Protein 2EIH (pdb70)

Radius of gyration: 29.5 Å; Cα contacts (8 Å, |Δi|>4): 1772; chains: 2; bounding box: 62×70×74 Å

Foldseek 3Di:
DWFFWQADAQALVSTFIDDDDADDEAAQKFKFQWFKFFDDVLLVCVRNCVADHVADPRAAAGQFTWGFTCGHHNHYPPHDGGFTKIFQQKDAPCPDPCNVVLNRVPHPRIDGARRRHHHDLARMDMDGPLGIDGFQPVDDRQFSSQDRQLLQQLCCQQCVVQVQAAPFEEEEEAALAGNRLNNLLVNVVRRYAYEYEHADVVRQVVSVVSPHNHYFYPVDVQRLVVQCVVPVNQAGQEYEEAAPLPCVLSNLSRHGQLHEYEYENNPYDHNPPRDPVSCVVSVYYYHYTYGHRSVVVVVVSVCVSVVSGTFDEQEEEESRVVSVLSVCNVVRPTRGIYMYGDD/DWFWWAQDQQALVRTAIDDDDADDAAAQKFKFQWFKFWDDPLQNCVSNCLAQHPADPRAAATQFTWGFTCDHHPHYPDHDTPFTKIFQQWDAPCPDPCNVVLNRVPHPPTDGARRRHHHDRARMDMGRPLGIDGAFPVDDRQFSRLDRFLLQQLCCQQCVQQVAAAPFEEEEEAQQHQNRLNNLLVNVVRNYAYEYEHQDVVSQVVSVVSPHNHYFYCVPVVRLVVLCVVVVNQAGQEYEAQACPPPVVSNQSRHGQLHEYEYEDDSNPDDDDDDDPSAVVSPYHYHYTYGHRSVVVVVRSVCVSVVSGGADAFEEDASRCVSVQSVCVVVSPTRGIYMHGYD

InterPro domains:
  IPR011032 GroES-like superfamily [SSF50129] (1-171)
  IPR013149 Alcohol dehydrogenase-like, C-terminal [PF00107] (178-305)
  IPR013154 Alcohol dehydrogenase-like, N-terminal [PF08240] (26-137)
  IPR020843 Enoylreductase domain [SM00829] (10-340)
  IPR036291 NAD(P)-binding domain superfamily [SSF51735] (142-314)
  IPR051603 Zinc-Containing ADH Family: Quinone Oxidoreductase/CCCR [PTHR44154] (1-341)

Solvent-accessible surface area: 28306 Å² total; per-residue (Å²): 30,110,0,2,0,0,118,49,87,26,33,40,154,25,14,76,55,16,120,22,120,63,44,129,19,21,94,132,55,0,30,0,83,1,42,0,0,0,2,10,36,23,4,7,87,0,1,110,21,112,20,8,77,199,11,99,72,50,3,0,0,0,0,0,0,0,0,22,5,46,29,44,5,116,46,27,153,69,38,51,91,48,59,59,1,0,0,4,0,1,25,38,48,44,186,32,156,109,16,127,69,33,68,6,16,92,8,99,167,40,64,17,1,5,33,70,83,71,1,0,0,0,52,49,3,16,1,47,44,68,4,12,2,91,13,3,172,86,23,52,39,33,57,0,0,2,0,0,21,13,3,1,11,0,4,17,0,0,13,61,66,0,21,7,115,14,37,16,12,0,0,0,1,10,1,4,16,28,8,0,13,2,0,0,12,0,0,71,26,14,16,3,86,0,0,0,0,0,31,50,119,90,43,14,130,83,0,102,84,24,25,5,50,46,34,8,48,41,106,96,120,57,16,12,133,68,0,66,156,32,6,82,41,91,0,0,33,16,0,1,0,24,34,0,22,89,61,13,100,10,0,2,96,0,0,4,103,45,2,82,0,0,30,21,38,29,92,50,58,141,132,47,129,80,46,144,51,47,9,130,190,34,141,16,42,82,49,58,6,92,6,2,12,35,55,72,0,108,25,0,12,138,5,2,96,101,52,105,0,115,13,19,45,31,64,68,22,64,4,97,24,1,31,76,0,0,102,5,22,52,75,127,144,24,18,12,24,2,0,0,70,25,69,39,105,1,1,2,0,121,48,70,28,20,17,133,18,16,82,68,18,111,31,123,58,42,125,21,18,96,116,60,0,33,0,91,2,70,0,0,0,1,4,77,25,4,9,58,0,2,87,20,68,2,19,88,205,13,92,77,46,2,1,1,1,0,0,0,0,0,21,2,47,28,53,7,90,54,27,147,62,39,48,92,54,58,75,2,0,1,4,0,2,25,32,33,41,152,31,156,102,16,140,63,38,64,8,15,95,8,112,150,37,69,17,1,3,23,63,72,74,1,0,0,1,46,49,4,11,2,45,32,70,3,7,0,87,18,4,187,91,18,52,42,48,64,0,0,2,0,0,18,6,2,1,9,0,18,18,0,0,13,62,64,0,27,8,100,12,46,19,14,0,0,0,0,14,3,6,21,4,13,1,4,0,0,0,10,0,0,69,30,14,17,3,86,0,0,0,0,0,29,41,117,100,60,9,185,131,0,113,93,29,27,4,43,59,40,6,31,29,96,111,125,59,8,16,148,64,0,68,161,24,9,82,40,89,0,0,30,23,0,1,0,36,46,11,46,45,115,20,103,8,0,7,112,0,0,8,105,43,4,86,0,0,35,9,41,68,50,33,66,131,154,44,130,48,34,141,83,109,0,104,188,20,139,12,43,56,49,57,3,66,5,2,10,32,55,72,0,105,25,0,10,126,5,2,93,102,51,96,2,125,12,22,46,33,68,75,25,52,4,84,20,1,28,75,0,0,110,9,27,54,84,182,150,22,20,7,13,1,0,0,82,5,105

Structure (mmCIF, N/CA/C/O backbone):
data_2EIH
#
_entry.id   2EIH
#
_cell.length_a   75.580
_cell.length_b   133.890
_cell.length_c   75.670
_cell.angle_alpha   90.00
_cell.angle_beta   107.29
_cell.angle_gamma   90.00
#
_symmetry.space_group_name_H-M   'C 1 2 1'
#
loop_
_entity.id
_entity.type
_entity.pdbx_description
1 polymer 'Alcohol dehydrogenase'
2 non-polymer 'ZINC ION'
3 water water
#
loop_
_atom_site.group_PDB
_atom_site.id
_atom_site.type_symbol
_atom_site.label_atom_id
_atom_site.label_alt_id
_atom_site.label_comp_id
_atom_site.label_asym_id
_atom_site.label_entity_id
_atom_site.label_seq_id
_atom_site.pdbx_PDB_ins_code
_atom_site.Cartn_x
_atom_site.Cartn_y
_atom_site.Cartn_z
_atom_site.occupancy
_atom_site.B_iso_or_equiv
_atom_site.auth_seq_id
_atom_site.auth_comp_id
_atom_site.auth_asym_id
_atom_site.auth_atom_id
_atom_site.pdbx_PDB_model_num
ATOM 1 N N . MET A 1 1 ? -12.550 14.932 10.940 1.00 29.89 1 MET A N 1
ATOM 2 C CA . MET A 1 1 ? -12.603 14.588 12.396 1.00 28.64 1 MET A CA 1
ATOM 3 C C . MET A 1 1 ? -12.341 15.838 13.230 1.00 29.14 1 MET A C 1
ATOM 4 O O . MET A 1 1 ? -11.810 16.828 12.724 1.00 27.92 1 MET A O 1
ATOM 9 N N . ARG A 1 2 ? -12.728 15.809 14.501 1.00 28.70 2 ARG A N 1
ATOM 10 C CA . ARG A 1 2 ? -12.468 16.958 15.347 1.00 29.11 2 ARG A CA 1
ATOM 11 C C . ARG A 1 2 ? -11.005 16.901 15.774 1.00 28.92 2 ARG A C 1
ATOM 12 O O . ARG A 1 2 ? -10.442 15.817 15.985 1.00 28.16 2 ARG A O 1
ATOM 20 N N . ALA A 1 3 ? -10.389 18.074 15.876 1.00 26.60 3 ALA A N 1
ATOM 21 C CA . ALA A 1 3 ? -9.003 18.180 16.287 1.00 25.25 3 ALA A CA 1
ATOM 22 C C . ALA A 1 3 ? -8.712 19.616 16.661 1.00 27.03 3 ALA A C 1
ATOM 23 O O . ALA A 1 3 ? -9.387 20.544 16.216 1.00 29.04 3 ALA A O 1
ATOM 25 N N . VAL A 1 4 ? -7.728 19.784 17.526 1.00 27.51 4 VAL A N 1
ATOM 26 C CA . VAL A 1 4 ? -7.295 21.103 17.930 1.00 27.39 4 VAL A CA 1
ATOM 27 C C . VAL A 1 4 ? -6.001 21.305 17.171 1.00 28.84 4 VAL A C 1
ATOM 28 O O . VAL A 1 4 ? -4.988 20.679 17.472 1.00 28.93 4 VAL A O 1
ATOM 32 N N . VAL A 1 5 ? -6.061 22.164 16.164 1.00 31.73 5 VAL A N 1
ATOM 33 C CA . VAL A 1 5 ? -4.908 22.461 15.341 1.00 33.34 5 VAL A CA 1
ATOM 34 C C . VAL A 1 5 ? -4.190 23.688 15.867 1.00 35.56 5 VAL A C 1
ATOM 35 O O . VAL A 1 5 ? -4.723 24.449 16.681 1.00 34.74 5 VAL A O 1
ATOM 39 N N . MET A 1 6 ? -2.974 23.867 15.371 1.00 37.95 6 MET A N 1
ATOM 40 C CA . MET A 1 6 ? -2.104 24.963 15.750 1.00 40.37 6 MET A CA 1
ATOM 41 C C . MET A 1 6 ? -1.928 25.845 14.522 1.00 44.03 6 MET A C 1
ATOM 42 O O . MET A 1 6 ? -0.993 25.650 13.744 1.00 45.50 6 MET A O 1
ATOM 47 N N . ARG A 1 7 ? -2.839 26.800 14.349 1.00 46.61 7 ARG A N 1
ATOM 48 C CA . ARG A 1 7 ? -2.799 27.717 13.214 1.00 49.11 7 ARG A CA 1
ATOM 49 C C . ARG A 1 7 ? -1.458 28.422 13.072 1.00 49.47 7 ARG A C 1
ATOM 50 O O . ARG A 1 7 ? -0.911 28.523 11.974 1.00 48.79 7 ARG A O 1
ATOM 58 N N . ALA A 1 8 ? -0.943 28.914 14.193 1.00 49.94 8 ALA A N 1
ATOM 59 C CA . ALA A 1 8 ? 0.324 29.625 14.219 1.00 49.46 8 ALA A CA 1
ATOM 60 C C . ALA A 1 8 ? 0.933 29.512 15.607 1.00 50.16 8 ALA A C 1
ATOM 61 O O . ALA A 1 8 ? 0.280 29.056 16.550 1.00 51.38 8 ALA A O 1
ATOM 63 N N . ARG A 1 9 ? 2.183 29.942 15.727 1.00 49.89 9 ARG A N 1
ATOM 64 C CA . ARG A 1 9 ? 2.900 29.894 16.997 1.00 49.00 9 ARG A CA 1
ATOM 65 C C . ARG A 1 9 ? 2.635 31.140 17.836 1.00 48.24 9 ARG A C 1
ATOM 66 O O . ARG A 1 9 ? 2.601 32.258 17.324 1.00 48.92 9 ARG A O 1
ATOM 74 N N . GLY A 1 10 ? 2.439 30.939 19.133 1.00 47.17 10 GLY A N 1
ATOM 75 C CA . GLY A 1 10 ? 2.181 32.059 20.013 1.00 44.54 10 GLY A CA 1
ATOM 76 C C . GLY A 1 10 ? 1.559 31.660 21.336 1.00 44.21 10 GLY A C 1
ATOM 77 O O . GLY A 1 10 ? 1.954 30.670 21.958 1.00 42.05 10 GLY A O 1
ATOM 78 N N . GLY A 1 11 ? 0.582 32.451 21.768 1.00 43.55 11 GLY A N 1
ATOM 79 C CA . GLY A 1 11 ? -0.091 32.184 23.020 1.00 42.55 11 GLY A CA 1
ATOM 80 C C . GLY A 1 11 ? -1.072 31.044 22.880 1.00 41.81 11 GLY A C 1
ATOM 81 O O . GLY A 1 11 ? -1.373 30.620 21.776 1.00 41.00 11 GLY A O 1
ATOM 82 N N . PRO A 1 12 ? -1.600 30.527 23.996 1.00 43.05 12 PRO A N 1
ATOM 83 C CA . PRO A 1 12 ? -2.556 29.418 23.925 1.00 43.74 12 PRO A CA 1
ATOM 84 C C . PRO A 1 12 ? -3.736 29.665 22.983 1.00 44.01 12 PRO A C 1
ATOM 85 O O . PRO A 1 12 ? -4.338 28.716 22.482 1.00 43.43 12 PRO A O 1
ATOM 89 N N . GLU A 1 13 ? -4.039 30.936 22.726 1.00 44.42 13 GLU A N 1
ATOM 90 C CA . GLU A 1 13 ? -5.141 31.305 21.839 1.00 44.30 13 GLU A CA 1
ATOM 91 C C . GLU A 1 13 ? -4.955 30.810 20.403 1.00 42.73 13 GLU A C 1
ATOM 92 O O . GLU A 1 13 ? -5.912 30.791 19.630 1.00 41.31 13 GLU A O 1
ATOM 98 N N . VAL A 1 14 ? -3.738 30.407 20.044 1.00 40.33 14 VAL A N 1
ATOM 99 C CA . VAL A 1 14 ? -3.495 29.920 18.690 1.00 40.08 14 VAL A CA 1
ATOM 100 C C . VAL A 1 14 ? -4.097 28.530 18.523 1.00 39.59 14 VAL A C 1
ATOM 101 O O . VAL A 1 14 ? -4.165 28.009 17.411 1.00 40.57 14 VAL A O 1
ATOM 105 N N . LEU A 1 15 ? -4.515 27.923 19.629 1.00 38.53 15 LEU A N 1
ATOM 106 C CA . LEU A 1 15 ? -5.113 26.587 19.584 1.00 38.03 15 LEU A CA 1
ATOM 107 C C . LEU A 1 15 ? -6.611 26.696 19.282 1.00 37.96 15 LEU A C 1
ATOM 108 O O . LEU A 1 15 ? -7.373 27.291 20.043 1.00 36.57 15 LEU A O 1
ATOM 113 N N . GLU A 1 16 ? -7.031 26.126 18.160 1.00 38.54 16 GLU A N 1
ATOM 114 C CA . GLU A 1 16 ? -8.431 26.186 17.789 1.00 39.12 16 GLU A CA 1
ATOM 115 C C . GLU A 1 16 ? -8.926 24.858 17.244 1.00 38.73 16 GLU A C 1
ATOM 116 O O . GLU A 1 16 ? -8.146 24.033 16.767 1.00 35.76 16 GLU A O 1
ATOM 122 N N . VAL A 1 17 ? -10.236 24.663 17.317 1.00 39.14 17 VAL A N 1
ATOM 123 C CA . VAL A 1 17 ? -10.852 23.437 16.835 1.00 41.55 17 VAL A CA 1
ATOM 124 C C . VAL A 1 17 ? -11.038 23.482 15.317 1.00 41.90 17 VAL A C 1
ATOM 125 O O . VAL A 1 17 ? -11.511 24.481 14.777 1.00 43.75 17 VAL A O 1
ATOM 129 N N . ALA A 1 18 ? -10.667 22.399 14.639 1.00 41.13 18 ALA A N 1
ATOM 130 C CA . ALA A 1 18 ? -10.793 22.316 13.185 1.00 41.30 18 ALA A CA 1
ATOM 131 C C . ALA A 1 18 ? -11.144 20.898 12.780 1.00 41.72 18 ALA A C 1
ATOM 132 O O . ALA A 1 18 ? -11.017 19.969 13.571 1.00 42.30 18 ALA A O 1
ATOM 134 N N . ASP A 1 19 ? -11.595 20.735 11.544 1.00 43.19 19 ASP A N 1
ATOM 135 C CA . ASP A 1 19 ? -11.960 19.421 11.052 1.00 44.12 19 ASP A CA 1
ATOM 136 C C . ASP A 1 19 ? -10.876 18.911 10.108 1.00 43.66 19 ASP A C 1
ATOM 137 O O . ASP A 1 19 ? -10.641 19.500 9.059 1.00 45.19 19 ASP A O 1
ATOM 142 N N . LEU A 1 20 ? -10.206 17.824 10.478 1.00 41.28 20 LEU A N 1
ATOM 143 C CA . LEU A 1 20 ? -9.160 17.285 9.624 1.00 38.50 20 LEU A CA 1
ATOM 144 C C . LEU A 1 20 ? -9.533 15.899 9.146 1.00 37.84 20 LEU A C 1
ATOM 145 O O . LEU A 1 20 ? -10.304 15.191 9.785 1.00 38.63 20 LEU A O 1
ATOM 150 N N . PRO A 1 21 ? -8.994 15.493 7.997 1.00 35.88 21 PRO A N 1
ATOM 151 C CA . PRO A 1 21 ? -9.308 14.161 7.482 1.00 36.21 21 PRO A CA 1
ATOM 152 C C . PRO A 1 21 ? -8.757 13.070 8.395 1.00 35.66 21 PRO A C 1
ATOM 153 O O . PRO A 1 21 ? -7.743 13.267 9.063 1.00 34.98 21 PRO A O 1
ATOM 157 N N . VAL A 1 22 ? -9.441 11.931 8.426 1.00 35.48 22 VAL A N 1
ATOM 158 C CA . VAL A 1 22 ? -9.027 10.807 9.260 1.00 36.43 22 VAL A CA 1
ATOM 159 C C . VAL A 1 22 ? -7.823 10.082 8.680 1.00 37.87 22 VAL A C 1
ATOM 160 O O . VAL A 1 22 ? -7.878 9.559 7.567 1.00 38.58 22 VAL A O 1
ATOM 164 N N . PRO A 1 23 ? -6.717 10.028 9.442 1.00 39.17 23 PRO A N 1
ATOM 165 C CA . PRO A 1 23 ? -5.502 9.350 8.979 1.00 40.03 23 PRO A CA 1
ATOM 166 C C . PRO A 1 23 ? -5.720 7.862 8.717 1.00 41.12 23 PRO A C 1
ATOM 167 O O . PRO A 1 23 ? -6.576 7.226 9.334 1.00 40.68 23 PRO A O 1
ATOM 171 N N . GLU A 1 24 ? -4.945 7.314 7.791 1.00 43.30 24 GLU A N 1
ATOM 172 C CA . GLU A 1 24 ? -5.073 5.909 7.452 1.00 45.73 24 GLU A CA 1
ATOM 173 C C . GLU A 1 24 ? -3.833 5.120 7.874 1.00 46.42 24 GLU A C 1
ATOM 174 O O . GLU A 1 24 ? -2.697 5.491 7.560 1.00 45.54 24 GLU A O 1
ATOM 180 N N . PRO A 1 25 ? -4.042 4.015 8.601 1.00 46.76 25 PRO A N 1
ATOM 181 C CA . PRO A 1 25 ? -2.936 3.180 9.067 1.00 48.07 25 PRO A CA 1
ATOM 182 C C . PRO A 1 25 ? -2.178 2.432 7.975 1.00 49.40 25 PRO A C 1
ATOM 183 O O . PRO A 1 25 ? -2.774 1.756 7.135 1.00 46.88 25 PRO A O 1
ATOM 187 N N . GLY A 1 26 ? -0.855 2.559 8.014 1.00 52.19 26 GLY A N 1
ATOM 188 C CA . GLY A 1 26 ? -0.013 1.884 7.050 1.00 55.31 26 GLY A CA 1
ATOM 189 C C . GLY A 1 26 ? -0.019 0.377 7.240 1.00 57.59 26 GLY A C 1
ATOM 190 O O . GLY A 1 26 ? -0.952 -0.180 7.820 1.00 57.34 26 GLY A O 1
ATOM 191 N N . PRO A 1 27 ? 1.027 -0.316 6.764 1.00 59.18 27 PRO A N 1
ATOM 192 C CA . PRO A 1 27 ? 1.129 -1.772 6.884 1.00 59.21 27 PRO A CA 1
ATOM 193 C C . PRO A 1 27 ? 1.194 -2.274 8.324 1.00 58.37 27 PRO A C 1
ATOM 194 O O . PRO A 1 27 ? 0.370 -3.095 8.742 1.00 59.54 27 PRO A O 1
ATOM 198 N N . LYS A 1 28 ? 2.176 -1.786 9.075 1.00 54.82 28 LYS A N 1
ATOM 199 C CA . LYS A 1 28 ? 2.343 -2.192 10.461 1.00 52.03 28 LYS A CA 1
ATOM 200 C C . LYS A 1 28 ? 1.879 -1.084 11.387 1.00 49.78 28 LYS A C 1
ATOM 201 O O . LYS A 1 28 ? 2.423 -0.895 12.470 1.00 48.76 28 LYS A O 1
ATOM 207 N N . GLU A 1 29 ? 0.858 -0.354 10.960 1.00 47.22 29 GLU A N 1
ATOM 208 C CA . GLU A 1 29 ? 0.335 0.736 11.759 1.00 42.84 29 GLU A CA 1
ATOM 209 C C . GLU A 1 29 ? -1.089 0.491 12.211 1.00 40.36 29 GLU A C 1
ATOM 210 O O . GLU A 1 29 ? -1.779 -0.379 11.688 1.00 38.31 29 GLU A O 1
ATOM 216 N N . VAL A 1 30 ? -1.519 1.274 13.194 1.00 38.38 30 VAL A N 1
ATOM 217 C CA . VAL A 1 30 ? -2.862 1.159 13.734 1.00 37.56 30 VAL A CA 1
ATOM 218 C C . VAL A 1 30 ? -3.427 2.538 14.056 1.00 35.27 30 VAL A C 1
ATOM 219 O O . VAL A 1 30 ? -2.698 3.428 14.478 1.00 34.31 30 VAL A O 1
ATOM 223 N N . ARG A 1 31 ? -4.723 2.712 13.813 1.00 34.44 31 ARG A N 1
ATOM 224 C CA . ARG A 1 31 ? -5.392 3.974 14.092 1.00 34.79 31 ARG A CA 1
ATOM 225 C C . ARG A 1 31 ? -6.148 3.820 15.394 1.00 34.77 31 ARG A C 1
ATOM 226 O O . ARG A 1 31 ? -6.939 2.893 15.564 1.00 34.86 31 ARG A O 1
ATOM 234 N N . VAL A 1 32 ? -5.908 4.738 16.314 1.00 33.48 32 VAL A N 1
ATOM 235 C CA . VAL A 1 32 ? -6.565 4.680 17.601 1.00 32.02 32 VAL A CA 1
ATOM 236 C C . VAL A 1 32 ? -7.641 5.751 17.712 1.00 32.52 32 VAL A C 1
ATOM 237 O O . VAL A 1 32 ? -7.441 6.889 17.293 1.00 34.01 32 VAL A O 1
ATOM 241 N N . ARG A 1 33 ? -8.796 5.381 18.252 1.00 30.17 33 ARG A N 1
ATOM 242 C CA . ARG A 1 33 ? -9.849 6.356 18.465 1.00 28.07 33 ARG A CA 1
ATOM 243 C C . ARG A 1 33 ? -9.565 6.806 19.896 1.00 28.45 33 ARG A C 1
ATOM 244 O O . ARG A 1 33 ? -9.724 6.027 20.843 1.00 27.25 33 ARG A O 1
ATOM 252 N N . LEU A 1 34 ? -9.111 8.049 20.040 1.00 26.24 34 LEU A N 1
ATOM 253 C CA . LEU A 1 34 ? -8.749 8.617 21.342 1.00 26.35 34 LEU A CA 1
ATOM 254 C C . LEU A 1 34 ? -9.916 8.920 22.286 1.00 25.07 34 LEU A C 1
ATOM 255 O O . LEU A 1 34 ? -11.012 9.267 21.857 1.00 26.01 34 LEU A O 1
ATOM 260 N N . LYS A 1 35 ? -9.653 8.783 23.579 1.00 24.00 35 LYS A N 1
ATOM 261 C CA . LYS A 1 35 ? -10.640 9.045 24.612 1.00 24.08 35 LYS A CA 1
ATOM 262 C C . LYS A 1 35 ? -10.148 10.191 25.493 1.00 23.92 35 LYS A C 1
ATOM 263 O O . LYS A 1 35 ? -10.925 11.008 25.992 1.00 24.23 35 LYS A O 1
ATOM 269 N N . ALA A 1 36 ? -8.838 10.241 25.671 1.00 22.35 36 ALA A N 1
ATOM 270 C CA . ALA A 1 36 ? -8.229 11.264 26.483 1.00 23.15 36 ALA A CA 1
ATOM 271 C C . ALA A 1 36 ? -6.823 11.561 25.991 1.00 24.18 36 ALA A C 1
ATOM 272 O O . ALA A 1 36 ? -6.102 10.664 25.549 1.00 26.07 36 ALA A O 1
ATOM 274 N N . ALA A 1 37 ? -6.448 12.832 26.040 1.00 23.88 37 ALA A N 1
ATOM 275 C CA . ALA A 1 37 ? -5.112 13.250 25.649 1.00 24.26 37 ALA A CA 1
ATOM 276 C C . ALA A 1 37 ? -4.603 14.040 26.837 1.00 24.94 37 ALA A C 1
ATOM 277 O O . ALA A 1 37 ? -5.249 14.994 27.287 1.00 25.77 37 ALA A O 1
ATOM 279 N N . ALA A 1 38 ? -3.459 13.624 27.359 1.00 23.76 38 ALA A N 1
ATOM 280 C CA . ALA A 1 38 ? -2.869 14.295 28.500 1.00 23.94 38 ALA A CA 1
ATOM 281 C C . ALA A 1 38 ? -1.970 15.399 27.993 1.00 24.49 38 ALA A C 1
ATOM 282 O O . ALA A 1 38 ? -1.319 15.256 26.961 1.00 24.62 38 ALA A O 1
ATOM 284 N N . LEU A 1 39 ? -1.942 16.502 28.733 1.00 25.48 39 LEU A N 1
ATOM 285 C CA . LEU A 1 39 ? -1.142 17.669 28.382 1.00 26.03 39 LEU A CA 1
ATOM 286 C C . LEU A 1 39 ? 0.255 17.636 28.987 1.00 25.59 39 LEU A C 1
ATOM 287 O O . LEU A 1 39 ? 0.418 17.353 30.168 1.00 24.79 39 LEU A O 1
ATOM 292 N N . ASN A 1 40 ? 1.262 17.938 28.175 1.00 27.29 40 ASN A N 1
ATOM 293 C CA . ASN A 1 40 ? 2.649 17.980 28.642 1.00 28.22 40 ASN A CA 1
ATOM 294 C C . ASN A 1 40 ? 3.292 19.340 28.345 1.00 29.04 40 ASN A C 1
ATOM 295 O O . ASN A 1 40 ? 2.876 20.044 27.427 1.00 29.86 40 ASN A O 1
ATOM 300 N N . HIS A 1 41 ? 4.304 19.711 29.119 1.00 31.45 41 HIS A N 1
ATOM 301 C CA . HIS A 1 41 ? 4.951 21.002 28.918 1.00 34.62 41 HIS A CA 1
ATOM 302 C C . HIS A 1 41 ? 5.556 21.115 27.522 1.00 34.70 41 HIS A C 1
ATOM 303 O O . HIS A 1 41 ? 5.755 22.217 26.991 1.00 34.90 41 HIS A O 1
ATOM 310 N N . LEU A 1 42 ? 5.820 19.958 26.932 1.00 33.24 42 LEU A N 1
ATOM 311 C CA . LEU A 1 42 ? 6.363 19.876 25.589 1.00 34.31 42 LEU A CA 1
ATOM 312 C C . LEU A 1 42 ? 5.380 20.485 24.582 1.00 34.35 42 LEU A C 1
ATOM 313 O O . LEU A 1 42 ? 5.791 21.170 23.638 1.00 32.47 42 LEU A O 1
ATOM 318 N N . ASP A 1 43 ? 4.085 20.236 24.775 1.00 32.16 43 ASP A N 1
ATOM 319 C CA . ASP A 1 43 ? 3.091 20.786 23.864 1.00 30.80 43 ASP A CA 1
ATOM 320 C C . ASP A 1 43 ? 3.179 22.313 23.904 1.00 29.90 43 ASP A C 1
ATOM 321 O O . ASP A 1 43 ? 2.915 22.972 22.904 1.00 29.44 43 ASP A O 1
ATOM 326 N N . VAL A 1 44 ? 3.548 22.872 25.056 1.00 29.77 44 VAL A N 1
ATOM 327 C CA . VAL A 1 44 ? 3.642 24.323 25.194 1.00 31.12 44 VAL A CA 1
ATOM 328 C C . VAL A 1 44 ? 4.836 24.888 24.432 1.00 33.19 44 VAL A C 1
ATOM 329 O O . VAL A 1 44 ? 4.721 25.924 23.772 1.00 34.95 44 VAL A O 1
ATOM 333 N N . TRP A 1 45 ? 5.977 24.210 24.517 1.00 34.28 45 TRP A N 1
ATOM 334 C CA . TRP A 1 45 ? 7.163 24.666 23.811 1.00 35.39 45 TRP A CA 1
ATOM 335 C C . TRP A 1 45 ? 6.898 24.658 22.303 1.00 35.95 45 TRP A C 1
ATOM 336 O O . TRP A 1 45 ? 7.330 25.564 21.582 1.00 35.64 45 TRP A O 1
ATOM 347 N N . VAL A 1 46 ? 6.169 23.653 21.825 1.00 35.25 46 VAL A N 1
ATOM 348 C CA . VAL A 1 46 ? 5.866 23.584 20.406 1.00 34.92 46 VAL A CA 1
ATOM 349 C C . VAL A 1 46 ? 4.903 24.706 20.049 1.00 37.78 46 VAL A C 1
ATOM 350 O O . VAL A 1 46 ? 5.034 25.323 18.993 1.00 39.04 46 VAL A O 1
ATOM 354 N N . ARG A 1 47 ? 3.948 24.987 20.932 1.00 38.33 47 ARG A N 1
ATOM 355 C CA . ARG A 1 47 ? 2.989 26.054 20.674 1.00 39.91 47 ARG A CA 1
ATOM 356 C C . ARG A 1 47 ? 3.668 27.419 20.599 1.00 40.77 47 ARG A C 1
ATOM 357 O O . ARG A 1 47 ? 3.404 28.200 19.688 1.00 40.04 47 ARG A O 1
ATOM 365 N N . LYS A 1 48 ? 4.533 27.711 21.563 1.00 43.46 48 LYS A N 1
ATOM 366 C CA . LYS A 1 48 ? 5.232 28.993 21.585 1.00 46.20 48 LYS A CA 1
ATOM 367 C C . LYS A 1 48 ? 6.210 29.144 20.428 1.00 47.46 48 LYS A C 1
ATOM 368 O O . LYS A 1 48 ? 6.513 30.259 20.011 1.00 47.58 48 LYS A O 1
ATOM 374 N N . GLY A 1 49 ? 6.705 28.024 19.913 1.00 48.67 49 GLY A N 1
ATOM 375 C CA . GLY A 1 49 ? 7.646 28.079 18.809 1.00 49.95 49 GLY A CA 1
ATOM 376 C C . GLY A 1 49 ? 9.065 27.815 19.271 1.00 50.62 49 GLY A C 1
ATOM 377 O O . GLY A 1 49 ? 9.997 27.773 18.468 1.00 51.32 49 GLY A O 1
ATOM 378 N N . VAL A 1 50 ? 9.224 27.628 20.574 1.00 50.95 50 VAL A N 1
ATOM 379 C CA . VAL A 1 50 ? 10.521 27.359 21.162 1.00 52.63 50 VAL A CA 1
ATOM 380 C C . VAL A 1 50 ? 11.051 25.995 20.752 1.00 53.11 50 VAL A C 1
ATOM 381 O O . VAL A 1 50 ? 12.255 25.750 20.788 1.00 52.91 50 VAL A O 1
ATOM 385 N N . ALA A 1 51 ? 10.148 25.105 20.365 1.00 54.00 51 ALA A N 1
ATOM 386 C CA . ALA A 1 51 ? 10.545 23.769 19.955 1.00 56.33 51 ALA A CA 1
ATOM 387 C C . ALA A 1 51 ? 9.958 23.401 18.604 1.00 57.91 51 ALA A C 1
ATOM 388 O O . ALA A 1 51 ? 8.893 23.888 18.221 1.00 58.24 51 ALA A O 1
ATOM 390 N N . SER A 1 52 ? 10.674 22.545 17.885 1.00 59.38 52 SER A N 1
ATOM 391 C CA . SER A 1 52 ? 10.237 22.074 16.585 1.00 62.01 52 SER A CA 1
ATOM 392 C C . SER A 1 52 ? 9.978 23.170 15.550 1.00 63.99 52 SER A C 1
ATOM 393 O O . SER A 1 52 ? 8.854 23.337 15.063 1.00 63.73 52 SER A O 1
ATOM 396 N N . PRO A 1 53 ? 11.015 23.956 15.222 1.00 65.7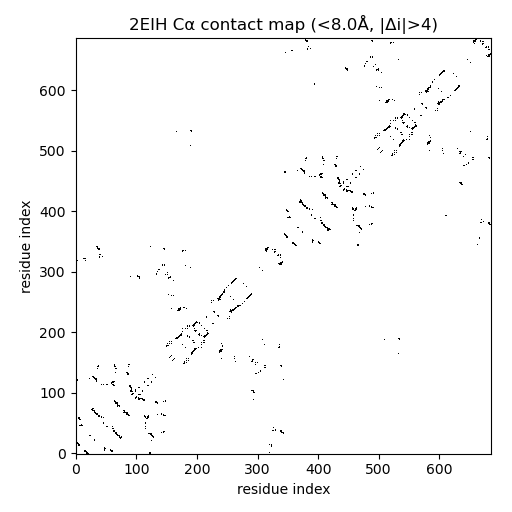6 53 PRO A N 1
ATOM 397 C CA . PRO A 1 53 ? 10.857 25.020 14.225 1.00 65.85 53 PRO A CA 1
ATOM 398 C C . PRO A 1 53 ? 10.692 24.342 12.858 1.00 65.80 53 PRO A C 1
ATOM 399 O O . PRO A 1 53 ? 10.822 23.120 12.751 1.00 66.16 53 PRO A O 1
ATOM 403 N N . LYS A 1 54 ? 10.418 25.126 11.822 1.00 65.54 54 LYS A N 1
ATOM 404 C CA . LYS A 1 54 ? 10.232 24.580 10.481 1.00 65.04 54 LYS A CA 1
ATOM 405 C C . LYS A 1 54 ? 9.114 23.535 10.474 1.00 63.22 54 LYS A C 1
ATOM 406 O O . LYS A 1 54 ? 8.984 22.743 9.540 1.00 63.92 54 LYS A O 1
ATOM 412 N N . LEU A 1 55 ? 8.306 23.547 11.527 1.00 61.12 55 LEU A N 1
ATOM 413 C CA . LEU A 1 55 ? 7.189 22.628 11.672 1.00 58.24 55 LEU A CA 1
ATOM 414 C C . LEU A 1 55 ? 6.004 23.067 10.807 1.00 56.58 55 LEU A C 1
ATOM 415 O O . LEU A 1 55 ? 5.501 24.184 10.946 1.00 57.46 55 LEU A O 1
ATOM 420 N N . PRO A 1 56 ? 5.534 22.188 9.910 1.00 53.95 56 PRO A N 1
ATOM 421 C CA . PRO A 1 56 ? 4.402 22.529 9.046 1.00 51.82 56 PRO A CA 1
ATOM 422 C C . PRO A 1 56 ? 3.137 22.809 9.853 1.00 49.59 56 PRO A C 1
ATOM 423 O O . PRO A 1 56 ? 2.959 22.274 10.939 1.00 47.82 56 PRO A O 1
ATOM 427 N N . LEU A 1 57 ? 2.266 23.654 9.316 1.00 47.81 57 LEU A N 1
ATOM 428 C CA . LEU A 1 57 ? 1.018 23.990 9.983 1.00 46.99 57 LEU A CA 1
ATOM 429 C C . LEU A 1 57 ? -0.127 23.720 9.008 1.00 45.73 57 LEU A C 1
ATOM 430 O O . LEU A 1 57 ? 0.067 23.787 7.797 1.00 46.93 57 LEU A O 1
ATOM 435 N N . PRO A 1 58 ? -1.336 23.412 9.522 1.00 43.67 58 PRO A N 1
ATOM 436 C CA . PRO A 1 58 ? -1.627 23.292 10.955 1.00 41.06 58 PRO A CA 1
ATOM 437 C C . PRO A 1 58 ? -0.997 22.054 11.593 1.00 36.64 58 PRO A C 1
ATOM 438 O O . PRO A 1 58 ? -0.732 21.064 10.917 1.00 35.57 58 PRO A O 1
ATOM 442 N N . HIS A 1 59 ? -0.771 22.116 12.901 1.00 34.36 59 HIS A N 1
ATOM 443 C CA . HIS A 1 59 ? -0.176 21.009 13.636 1.00 31.60 59 HIS A CA 1
ATOM 444 C C . HIS A 1 59 ? -1.042 20.566 14.80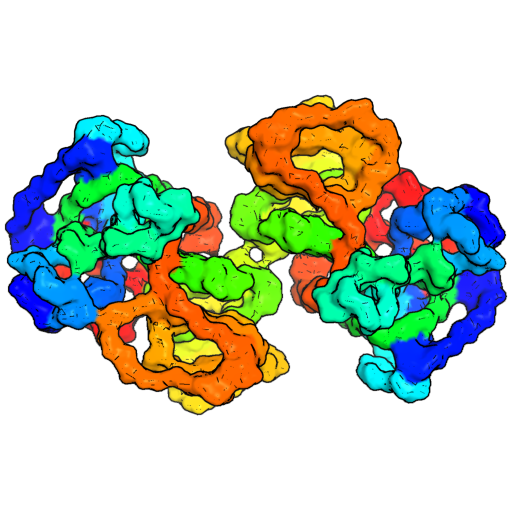9 1.00 30.08 59 HIS A C 1
ATOM 445 O O . HIS A 1 59 ? -1.630 21.388 15.511 1.00 28.48 59 HIS A O 1
ATOM 452 N N . VAL A 1 60 ? -1.114 19.255 15.014 1.00 29.70 60 VAL A N 1
ATOM 453 C CA . VAL A 1 60 ? -1.881 18.699 16.116 1.00 26.78 60 VAL A CA 1
ATOM 454 C C . VAL A 1 60 ? -0.915 18.294 17.218 1.00 26.46 60 VAL A C 1
ATOM 455 O O . VAL A 1 60 ? -0.095 17.401 17.036 1.00 25.99 60 VAL A O 1
ATOM 459 N N . LEU A 1 61 ? -1.020 18.949 18.364 1.00 25.37 61 LEU A N 1
ATOM 460 C CA . LEU A 1 61 ? -0.157 18.642 19.482 1.00 24.67 61 LEU A CA 1
ATOM 461 C C . LEU A 1 61 ? -0.637 17.353 20.149 1.00 25.15 61 LEU A C 1
ATOM 462 O O . LEU A 1 61 ? -1.615 16.748 19.707 1.00 26.14 61 LEU A O 1
ATOM 467 N N . GLY A 1 62 ? 0.051 16.939 21.212 1.00 25.36 62 GLY A N 1
ATOM 468 C CA . GLY A 1 62 ? -0.351 15.743 21.936 1.00 23.63 62 GLY A CA 1
ATOM 469 C C . GLY A 1 62 ? 0.567 14.534 21.872 1.00 23.84 62 GLY A C 1
ATOM 470 O O . GLY A 1 62 ? 0.654 13.854 20.843 1.00 22.64 62 GLY A O 1
ATOM 471 N N . ALA A 1 63 ? 1.250 14.252 22.978 1.00 22.10 63 ALA A N 1
ATOM 472 C CA . ALA A 1 63 ? 2.139 13.099 23.031 1.00 21.22 63 ALA A CA 1
ATOM 473 C C . ALA A 1 63 ? 1.457 11.962 23.798 1.00 21.16 63 ALA A C 1
ATOM 474 O O . ALA A 1 63 ? 1.510 10.801 23.391 1.00 22.89 63 ALA A O 1
ATOM 476 N N . ASP A 1 64 ? 0.803 12.305 24.901 1.00 19.47 64 ASP A N 1
ATOM 477 C CA . ASP A 1 64 ? 0.104 11.320 25.716 1.00 18.83 64 ASP A CA 1
ATOM 478 C C . ASP A 1 64 ? -1.330 11.097 25.254 1.00 19.68 64 ASP A C 1
ATOM 479 O O . ASP A 1 64 ? -2.038 12.041 24.893 1.00 22.43 64 ASP A O 1
ATOM 484 N N . GLY A 1 65 ? -1.769 9.847 25.290 1.00 18.64 65 GLY A N 1
ATOM 485 C CA . GLY A 1 65 ? -3.123 9.556 24.887 1.00 18.94 65 GLY A CA 1
ATOM 486 C C . GLY A 1 65 ? -3.548 8.140 25.194 1.00 21.37 65 GLY A C 1
ATOM 487 O O . GLY A 1 65 ? -2.728 7.231 25.344 1.00 22.24 65 GLY A O 1
ATOM 488 N N . SER A 1 66 ? -4.853 7.951 25.310 1.00 21.25 66 SER A N 1
ATOM 489 C CA . SER A 1 66 ? -5.396 6.626 25.552 1.00 21.65 66 SER A CA 1
ATOM 490 C C . SER A 1 66 ? -6.645 6.535 24.718 1.00 20.75 66 SER A C 1
ATOM 491 O O . SER A 1 66 ? -7.224 7.548 24.361 1.00 19.58 66 SER A O 1
ATOM 494 N N . GLY A 1 67 ? -7.055 5.320 24.395 1.00 22.46 67 GLY A N 1
ATOM 495 C CA . GLY A 1 67 ? -8.245 5.173 23.601 1.00 23.98 67 GLY A CA 1
ATOM 496 C C . GLY A 1 67 ? -8.518 3.728 23.272 1.00 27.30 67 GLY A C 1
ATOM 497 O O . GLY A 1 67 ? -8.034 2.814 23.946 1.00 26.89 67 GLY A O 1
ATOM 498 N N . VAL A 1 68 ? -9.293 3.536 22.210 1.00 29.21 68 VAL A N 1
ATOM 499 C CA . VAL A 1 68 ? -9.690 2.220 21.752 1.00 29.73 68 VAL A CA 1
ATOM 500 C C . VAL A 1 68 ? -9.225 2.011 20.325 1.00 29.63 68 VAL A C 1
ATOM 501 O O . VAL A 1 68 ? -9.264 2.940 19.522 1.00 30.13 68 VAL A O 1
ATOM 505 N N . VAL A 1 69 ? -8.782 0.799 20.006 1.00 30.55 69 VAL A N 1
ATOM 506 C CA . VAL A 1 69 ? -8.331 0.505 18.646 1.00 31.54 69 VAL A CA 1
ATOM 507 C C . VAL A 1 69 ? -9.489 0.697 17.672 1.00 32.74 69 VAL A C 1
ATOM 508 O O . VAL A 1 69 ? -10.566 0.123 17.857 1.00 31.63 69 VAL A O 1
ATOM 512 N N . ASP A 1 70 ? -9.274 1.501 16.635 1.00 34.12 70 ASP A N 1
ATOM 513 C CA . ASP A 1 70 ? -10.324 1.742 15.654 1.00 35.44 70 ASP A CA 1
ATOM 514 C C . ASP A 1 70 ? -10.150 0.837 14.449 1.00 37.16 70 ASP A C 1
ATOM 515 O O . ASP A 1 70 ? -11.058 0.101 14.074 1.00 38.68 70 ASP A O 1
ATOM 520 N N . ALA A 1 71 ? -8.974 0.895 13.847 1.00 38.41 71 ALA A N 1
ATOM 521 C CA . ALA A 1 71 ? -8.686 0.088 12.679 1.00 40.71 71 ALA A CA 1
ATOM 522 C C . ALA A 1 71 ? -7.198 -0.194 12.668 1.00 42.82 71 ALA A C 1
ATOM 523 O O . ALA A 1 71 ? -6.411 0.579 13.220 1.00 43.64 71 ALA A O 1
ATOM 525 N N . VAL A 1 72 ? -6.808 -1.298 12.045 1.00 44.74 72 VAL A N 1
ATOM 526 C CA . VAL A 1 72 ? -5.400 -1.655 11.981 1.00 47.62 72 VAL A CA 1
ATOM 527 C C . VAL A 1 72 ? -4.972 -1.886 10.548 1.00 49.96 72 VAL A C 1
ATOM 528 O O . VAL A 1 72 ? -5.767 -2.323 9.719 1.00 50.17 72 VAL A O 1
ATOM 532 N N . GLY A 1 73 ? -3.709 -1.586 10.264 1.00 52.68 73 GLY A N 1
ATOM 533 C CA . GLY A 1 73 ? -3.181 -1.768 8.926 1.00 56.22 73 GLY A CA 1
ATOM 534 C C . GLY A 1 73 ? -3.341 -3.192 8.429 1.00 58.57 73 GLY A C 1
ATOM 535 O O . GLY A 1 73 ? -3.830 -4.053 9.158 1.00 59.29 73 GLY A O 1
ATOM 536 N N . PRO A 1 74 ? -2.921 -3.479 7.192 1.00 60.50 74 PRO A N 1
ATOM 537 C CA . PRO A 1 74 ? -3.046 -4.829 6.638 1.00 62.15 74 PRO A CA 1
ATOM 538 C C . PRO A 1 74 ? -2.284 -5.894 7.422 1.00 63.68 74 PRO A C 1
ATOM 539 O O . PRO A 1 74 ? -2.884 -6.815 7.980 1.00 64.30 74 PRO A O 1
ATOM 543 N N . GLY A 1 75 ? -0.963 -5.766 7.469 1.00 64.34 75 GLY A N 1
ATOM 544 C CA . GLY A 1 75 ? -0.163 -6.741 8.186 1.00 65.97 75 GLY A CA 1
ATOM 545 C C . GLY A 1 75 ? 0.120 -6.337 9.618 1.00 67.36 75 GLY A C 1
ATOM 546 O O . GLY A 1 75 ? 1.183 -5.791 9.921 1.00 68.07 75 GLY A O 1
ATOM 547 N N . VAL A 1 76 ? -0.830 -6.604 10.508 1.00 67.66 76 VAL A N 1
ATOM 548 C CA . VAL A 1 76 ? -0.653 -6.254 11.910 1.00 67.44 76 VAL A CA 1
ATOM 549 C C . VAL A 1 76 ? -1.338 -7.243 12.850 1.00 66.81 76 VAL A C 1
ATOM 550 O O . VAL A 1 76 ? -2.516 -7.575 12.694 1.00 65.38 76 VAL A O 1
ATOM 554 N N . GLU A 1 77 ? -0.576 -7.709 13.831 1.00 65.99 77 GLU A N 1
ATOM 555 C CA . GLU A 1 77 ? -1.075 -8.672 14.793 1.00 65.50 77 GLU A CA 1
ATOM 556 C C . GLU A 1 77 ? -0.889 -8.160 16.208 1.00 63.35 77 GLU A C 1
ATOM 557 O O . GLU A 1 77 ? -0.006 -7.344 16.477 1.00 63.24 77 GLU A O 1
ATOM 563 N N . GLY A 1 78 ? -1.724 -8.645 17.116 1.00 60.27 78 GLY A N 1
ATOM 564 C CA . GLY A 1 78 ? -1.616 -8.210 18.492 1.00 56.56 78 GLY A CA 1
ATOM 565 C C . GLY A 1 78 ? -2.486 -7.010 18.823 1.00 53.49 78 GLY A C 1
ATOM 566 O O . GLY A 1 78 ? -2.366 -6.451 19.914 1.00 52.74 78 GLY A O 1
ATOM 567 N N . PHE A 1 79 ? -3.338 -6.607 17.880 1.00 50.55 79 PHE A N 1
ATOM 568 C CA . PHE A 1 79 ? -4.268 -5.491 18.069 1.00 46.79 79 PHE A CA 1
ATOM 569 C C . PHE A 1 79 ? -5.511 -5.662 17.208 1.00 45.65 79 PHE A C 1
ATOM 570 O O . PHE A 1 79 ? -5.424 -5.940 16.013 1.00 44.11 79 PHE A O 1
ATOM 578 N N . ALA A 1 80 ? -6.670 -5.505 17.831 1.00 45.00 80 ALA A N 1
ATOM 579 C CA . ALA A 1 80 ? -7.938 -5.643 17.135 1.00 45.68 80 ALA A CA 1
ATOM 580 C C . ALA A 1 80 ? -8.867 -4.521 17.571 1.00 45.75 80 ALA A C 1
ATOM 581 O O . ALA A 1 80 ? -8.765 -4.021 18.688 1.00 47.52 80 ALA A O 1
ATOM 583 N N . PRO A 1 81 ? -9.794 -4.112 16.694 1.00 45.62 81 PRO A N 1
ATOM 584 C CA . PRO A 1 81 ? -10.729 -3.038 17.027 1.00 44.82 81 PRO A CA 1
ATOM 585 C C . PRO A 1 81 ? -11.585 -3.325 18.254 1.00 43.62 81 PRO A C 1
ATOM 586 O O . PRO A 1 81 ? -12.292 -4.328 18.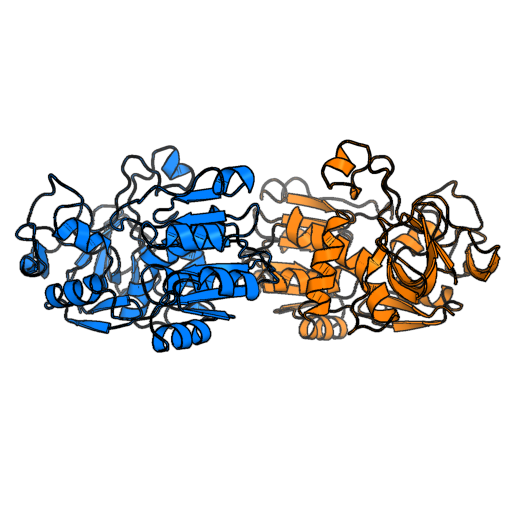317 1.00 42.47 81 PRO A O 1
ATOM 590 N N . GLY A 1 82 ? -11.501 -2.418 19.222 1.00 41.94 82 GLY A N 1
ATOM 591 C CA . GLY A 1 82 ? -12.247 -2.551 20.453 1.00 39.89 82 GLY A CA 1
ATOM 592 C C . GLY A 1 82 ? -11.290 -2.568 21.622 1.00 38.78 82 GLY A C 1
ATOM 593 O O . GLY A 1 82 ? -11.657 -2.192 22.734 1.00 39.53 82 GLY A O 1
ATOM 594 N N . ASP A 1 83 ? -10.055 -2.993 21.363 1.00 37.14 83 ASP A N 1
ATOM 595 C CA . ASP A 1 83 ? -9.021 -3.073 22.399 1.00 36.24 83 ASP A CA 1
ATOM 596 C C . ASP A 1 83 ? -8.674 -1.738 23.039 1.00 34.75 83 ASP A C 1
ATOM 597 O O . ASP A 1 83 ? -8.409 -0.764 22.345 1.00 35.71 83 ASP A O 1
ATOM 602 N N . GLU A 1 84 ? -8.671 -1.706 24.367 1.00 33.33 84 GLU A N 1
ATOM 603 C CA . GLU A 1 84 ? -8.332 -0.490 25.084 1.00 30.82 84 GLU A CA 1
ATOM 604 C C . GLU A 1 84 ? -6.802 -0.411 25.171 1.00 30.54 84 GLU A C 1
ATOM 605 O O . GLU A 1 84 ? -6.134 -1.403 25.506 1.00 28.36 84 GLU A O 1
ATOM 611 N N . VAL A 1 85 ? -6.258 0.768 24.850 1.00 27.72 85 VAL A N 1
ATOM 612 C CA . VAL A 1 85 ? -4.814 0.992 24.832 1.00 25.33 85 VAL A CA 1
ATOM 613 C C . VAL A 1 85 ? -4.361 2.400 25.246 1.00 24.05 85 VAL A C 1
ATOM 614 O O . VAL A 1 85 ? -5.142 3.350 25.289 1.00 22.50 85 VAL A O 1
ATOM 618 N N . VAL A 1 86 ? -3.075 2.508 25.555 1.00 23.29 86 VAL A N 1
ATOM 619 C CA . VAL A 1 86 ? -2.450 3.779 25.901 1.00 22.40 86 VAL A CA 1
ATOM 620 C C . VAL A 1 86 ? -1.328 3.875 24.873 1.00 22.46 86 VAL A C 1
ATOM 621 O O . VAL A 1 86 ? -0.901 2.869 24.309 1.00 22.35 86 VAL A O 1
ATOM 625 N N . ILE A 1 87 ? -0.853 5.089 24.642 1.00 22.63 87 ILE A N 1
ATOM 626 C CA . ILE A 1 87 ? 0.191 5.364 23.668 1.00 19.81 87 ILE A CA 1
ATOM 627 C C . ILE A 1 87 ? 1.561 5.468 24.322 1.00 21.37 87 ILE A C 1
ATOM 628 O O . ILE A 1 87 ? 1.688 6.007 25.411 1.00 21.60 87 ILE A O 1
ATOM 633 N N . ASN A 1 88 ? 2.572 4.924 23.650 1.00 22.28 88 ASN A N 1
ATOM 634 C CA . ASN A 1 88 ? 3.978 4.958 24.091 1.00 23.82 88 ASN A CA 1
ATOM 635 C C . ASN A 1 88 ? 4.477 6.087 23.180 1.00 23.73 88 ASN A C 1
ATOM 636 O O . ASN A 1 88 ? 4.759 5.855 22.010 1.00 24.87 88 ASN A O 1
ATOM 641 N N . PRO A 1 89 ? 4.605 7.312 23.710 1.00 24.48 89 PRO A N 1
ATOM 642 C CA . PRO A 1 89 ? 5.038 8.497 22.960 1.00 25.85 89 PRO A CA 1
ATOM 643 C C . PRO A 1 89 ? 6.393 8.501 22.258 1.00 29.19 89 PRO A C 1
ATOM 644 O O . PRO A 1 89 ? 6.696 9.435 21.508 1.00 30.63 89 PRO A O 1
ATOM 648 N N . GLY A 1 90 ? 7.197 7.458 22.456 1.00 31.72 90 GLY A N 1
ATOM 649 C CA . GLY A 1 90 ? 8.511 7.415 21.827 1.00 34.14 90 GLY A CA 1
ATOM 650 C C . GLY A 1 90 ? 8.559 6.888 20.403 1.00 35.23 90 GLY A C 1
ATOM 651 O O . GLY A 1 90 ? 8.289 5.712 20.160 1.00 36.79 90 GLY A O 1
ATOM 652 N N . LEU A 1 91 ? 8.913 7.758 19.463 1.00 35.96 91 LEU A N 1
ATOM 653 C CA . LEU A 1 91 ? 9.021 7.368 18.056 1.00 38.71 91 LEU A CA 1
ATOM 654 C C . LEU A 1 91 ? 10.474 7.340 17.577 1.00 39.70 91 LEU A C 1
ATOM 655 O O . LEU A 1 91 ? 11.208 8.321 17.703 1.00 40.13 91 LEU A O 1
ATOM 660 N N . SER A 1 92 ? 10.872 6.207 17.017 1.00 40.58 92 SER A N 1
ATOM 661 C CA . SER A 1 92 ? 12.225 6.021 16.521 1.00 43.33 92 SER A CA 1
ATOM 662 C C . SER A 1 92 ? 12.165 5.221 15.224 1.00 45.55 92 SER A C 1
ATOM 663 O O . SER A 1 92 ? 11.082 4.808 14.794 1.00 46.34 92 SER A O 1
ATOM 666 N N . CYS A 1 93 ? 13.319 4.986 14.602 1.00 47.63 93 CYS A N 1
ATOM 667 C CA . CYS A 1 93 ? 13.348 4.240 13.339 1.00 50.09 93 CYS A CA 1
ATOM 668 C C . CYS A 1 93 ? 13.450 2.734 13.540 1.00 50.87 93 CYS A C 1
ATOM 669 O O . CYS A 1 93 ? 13.199 1.961 12.614 1.00 51.89 93 CYS A O 1
ATOM 672 N N . GLY A 1 94 ? 13.821 2.326 14.751 1.00 51.32 94 GLY A N 1
ATOM 673 C CA . GLY A 1 94 ? 13.943 0.911 15.057 1.00 53.28 94 GLY A CA 1
ATOM 674 C C . GLY A 1 94 ? 14.885 0.118 14.163 1.00 54.44 94 GLY A C 1
ATOM 675 O O . GLY A 1 94 ? 14.709 -1.090 13.985 1.00 53.68 94 GLY A O 1
ATOM 676 N N . ARG A 1 95 ? 15.889 0.790 13.602 1.00 55.50 95 ARG A N 1
ATOM 677 C CA . ARG A 1 95 ? 16.852 0.122 12.732 1.00 55.58 95 ARG A CA 1
ATOM 678 C C . ARG A 1 95 ? 18.302 0.529 12.993 1.00 54.41 95 ARG A C 1
ATOM 679 O O . ARG A 1 95 ? 19.229 -0.149 12.544 1.00 55.30 95 ARG A O 1
ATOM 687 N N . CYS A 1 96 ? 18.502 1.629 13.716 1.00 52.18 96 CYS A N 1
ATOM 688 C CA . CYS A 1 96 ? 19.855 2.095 14.021 1.00 49.82 96 CYS A CA 1
ATOM 689 C C . CYS A 1 96 ? 20.395 1.393 15.263 1.00 48.06 96 CYS A C 1
ATOM 690 O O . CYS A 1 96 ? 19.651 0.726 15.984 1.00 48.93 96 CYS A O 1
ATOM 693 N N . GLU A 1 97 ? 21.691 1.551 15.505 1.00 45.50 97 GLU A N 1
ATOM 694 C CA . GLU A 1 97 ? 22.346 0.936 16.654 1.00 44.08 97 GLU A CA 1
ATOM 695 C C . GLU A 1 97 ? 21.609 1.286 17.957 1.00 42.62 97 GLU A C 1
ATOM 696 O O . GLU A 1 97 ? 21.248 0.400 18.728 1.00 40.49 97 GLU A O 1
ATOM 702 N N . ARG A 1 98 ? 21.383 2.575 18.194 1.00 41.46 98 ARG A N 1
ATOM 703 C CA . ARG A 1 98 ? 20.691 3.017 19.401 1.00 41.37 98 ARG A CA 1
ATOM 704 C C . ARG A 1 98 ? 19.345 2.312 19.598 1.00 41.20 98 ARG A C 1
ATOM 705 O O . ARG A 1 98 ? 19.020 1.872 20.706 1.00 38.82 98 ARG A O 1
ATOM 713 N N . CYS A 1 99 ? 18.571 2.189 18.522 1.00 39.81 99 CYS A N 1
ATOM 714 C CA . CYS A 1 99 ? 17.271 1.524 18.590 1.00 40.30 99 CYS A CA 1
ATOM 715 C C . CYS A 1 99 ? 17.370 0.032 18.861 1.00 40.40 99 CYS A C 1
ATOM 716 O O . CYS A 1 99 ? 16.629 -0.498 19.690 1.00 38.84 99 CYS A O 1
ATOM 719 N N . LEU A 1 100 ? 18.271 -0.658 18.163 1.00 40.54 100 LEU A N 1
ATOM 720 C CA . LEU A 1 100 ? 18.410 -2.096 18.385 1.00 39.90 100 LEU A CA 1
ATOM 721 C C . LEU A 1 100 ? 18.928 -2.416 19.786 1.00 40.22 100 LEU A C 1
ATOM 722 O O . LEU A 1 100 ? 18.812 -3.549 20.244 1.00 40.08 100 LEU A O 1
ATOM 727 N N . ALA A 1 101 ? 19.482 -1.410 20.464 1.00 40.55 101 ALA A N 1
ATOM 728 C CA . ALA A 1 101 ? 20.006 -1.579 21.819 1.00 41.04 101 ALA A CA 1
ATOM 729 C C . ALA A 1 101 ? 18.947 -1.223 22.864 1.00 41.47 101 ALA A C 1
ATOM 730 O O . ALA A 1 101 ? 19.191 -1.325 24.070 1.00 39.77 101 ALA A O 1
ATOM 732 N N . GLY A 1 102 ? 17.777 -0.799 22.393 1.00 42.16 102 GLY A N 1
ATOM 733 C CA . GLY A 1 102 ? 16.697 -0.437 23.294 1.00 43.04 102 GLY A CA 1
ATOM 734 C C . GLY A 1 102 ? 16.651 1.050 23.596 1.00 42.58 102 GLY A C 1
ATOM 735 O O . GLY A 1 102 ? 15.618 1.575 24.009 1.00 44.02 102 GLY A O 1
ATOM 736 N N . GLU A 1 103 ? 17.775 1.725 23.385 1.00 41.01 103 GLU A N 1
ATOM 737 C CA . GLU A 1 103 ? 17.886 3.152 23.644 1.00 40.65 103 GLU A CA 1
ATOM 738 C C . GLU A 1 103 ? 17.249 3.985 22.530 1.00 40.43 103 GLU A C 1
ATOM 739 O O . GLU A 1 103 ? 17.883 4.880 21.967 1.00 39.73 103 GLU A O 1
ATOM 745 N N . ASP A 1 104 ? 15.988 3.702 22.223 1.00 40.08 104 ASP A N 1
ATOM 746 C CA . ASP A 1 104 ? 15.286 4.420 21.166 1.00 39.15 104 ASP A CA 1
ATOM 747 C C . ASP A 1 104 ? 15.228 5.929 21.419 1.00 39.49 104 ASP A C 1
ATOM 748 O O . ASP A 1 104 ? 15.315 6.727 20.479 1.00 37.62 104 ASP A O 1
ATOM 753 N N . ASN A 1 105 ? 15.100 6.317 22.688 1.00 40.27 105 ASN A N 1
ATOM 754 C CA . ASN A 1 105 ? 15.036 7.734 23.065 1.00 40.70 105 ASN A CA 1
ATOM 755 C C . ASN A 1 105 ? 16.360 8.449 22.792 1.00 42.05 105 ASN A C 1
ATOM 756 O O . ASN A 1 105 ? 16.494 9.654 23.020 1.00 42.91 105 ASN A O 1
ATOM 761 N N . LEU A 1 106 ? 17.341 7.693 22.309 1.00 42.94 106 LEU A N 1
ATOM 762 C CA . LEU A 1 106 ? 18.641 8.260 21.972 1.00 42.43 106 LEU A CA 1
ATOM 763 C C . LEU A 1 106 ? 18.890 8.117 20.474 1.00 41.98 106 LEU A C 1
ATOM 764 O O . LEU A 1 106 ? 19.986 8.378 19.981 1.00 42.07 106 LEU A O 1
ATOM 769 N N . CYS A 1 107 ? 17.858 7.697 19.750 1.00 42.27 107 CYS A N 1
ATOM 770 C CA . CYS A 1 107 ? 17.946 7.545 18.302 1.00 42.29 107 CYS A CA 1
ATOM 771 C C . CYS A 1 107 ? 18.184 8.910 17.663 1.00 42.53 107 CYS A C 1
ATOM 772 O O . CYS A 1 107 ? 17.645 9.923 18.112 1.00 42.43 107 CYS A O 1
ATOM 775 N N . PRO A 1 108 ? 19.006 8.959 16.609 1.00 43.91 108 PRO A N 1
ATOM 776 C CA . PRO A 1 108 ? 19.256 10.251 15.966 1.00 43.76 108 PRO A CA 1
ATOM 777 C C . PRO A 1 108 ? 17.980 10.831 15.338 1.00 43.35 108 PRO A C 1
ATOM 778 O O . PRO A 1 108 ? 17.860 12.049 15.183 1.00 42.61 108 PRO A O 1
ATOM 782 N N . ARG A 1 109 ? 17.027 9.955 15.010 1.00 42.95 109 ARG A N 1
ATOM 783 C CA . ARG A 1 109 ? 15.746 10.350 14.404 1.00 42.90 109 ARG A CA 1
ATOM 784 C C . ARG A 1 109 ? 14.591 10.292 15.412 1.00 41.47 109 ARG A C 1
ATOM 785 O O . ARG A 1 109 ? 13.419 10.341 15.034 1.00 40.37 109 ARG A O 1
ATOM 793 N N . TYR A 1 110 ? 14.936 10.186 16.691 1.00 39.52 110 TYR A N 1
ATOM 794 C CA . TYR A 1 110 ? 13.955 10.104 17.757 1.00 37.24 110 TYR A CA 1
ATOM 795 C C . TYR A 1 110 ? 12.968 11.249 17.729 1.00 38.36 110 TYR A C 1
ATOM 796 O O . TYR A 1 110 ? 13.346 12.406 17.549 1.00 38.11 110 TYR A O 1
ATOM 805 N N . GLN A 1 111 ? 11.698 10.918 17.921 1.00 38.57 111 GLN A N 1
ATOM 806 C CA . GLN A 1 111 ? 10.649 11.919 17.923 1.00 39.65 111 GLN A CA 1
ATOM 807 C C . GLN A 1 111 ? 9.518 11.570 18.869 1.00 39.72 111 GLN A C 1
ATOM 808 O O . GLN A 1 111 ? 9.055 10.425 18.934 1.00 38.82 111 GLN A O 1
ATOM 814 N N . ILE A 1 112 ? 9.068 12.571 19.605 1.00 38.89 112 ILE A N 1
ATOM 815 C CA . ILE A 1 112 ? 7.975 12.359 20.529 1.00 38.75 112 ILE A CA 1
ATOM 816 C C . ILE A 1 112 ? 6.690 12.714 19.796 1.00 38.55 112 ILE A C 1
ATOM 817 O O . ILE A 1 112 ? 6.609 13.761 19.153 1.00 39.90 112 ILE A O 1
ATOM 822 N N . LEU A 1 113 ? 5.699 11.828 19.865 1.00 37.38 113 LEU A N 1
ATOM 823 C CA . LEU A 1 113 ? 4.416 12.068 19.213 1.00 34.76 113 LEU A CA 1
ATOM 824 C C . LEU A 1 113 ? 3.939 13.484 19.544 1.00 34.24 113 LEU A C 1
ATOM 825 O O . LEU A 1 113 ? 4.032 13.929 20.690 1.00 32.74 113 LEU A O 1
ATOM 830 N N . GLY A 1 114 ? 3.453 14.196 18.532 1.00 34.74 114 GLY A N 1
ATOM 831 C CA . GLY A 1 114 ? 2.965 15.553 18.740 1.00 35.64 114 GLY A CA 1
ATOM 832 C C . GLY A 1 114 ? 4.029 16.639 18.666 1.00 36.90 114 GLY A C 1
ATOM 833 O O . GLY A 1 114 ? 3.724 17.833 18.621 1.00 34.68 114 GLY A O 1
ATOM 834 N N . GLU A 1 115 ? 5.287 16.225 18.653 1.00 39.99 115 GLU A N 1
ATOM 835 C CA . GLU A 1 115 ? 6.382 17.176 18.583 1.00 43.69 115 GLU A CA 1
ATOM 836 C C . GLU A 1 115 ? 6.674 17.573 17.137 1.00 45.34 115 GLU A C 1
ATOM 837 O O . GLU A 1 115 ? 7.017 18.721 16.854 1.00 46.99 115 GLU A O 1
ATOM 843 N N . HIS A 1 116 ? 6.528 16.623 16.221 1.00 45.97 116 HIS A N 1
ATOM 844 C CA . HIS A 1 116 ? 6.789 16.884 14.813 1.00 47.17 116 HIS A CA 1
ATOM 845 C C . HIS A 1 116 ? 5.676 16.354 13.935 1.00 47.04 116 HIS A C 1
ATOM 846 O O . HIS A 1 116 ? 5.444 16.862 12.837 1.00 48.15 116 HIS A O 1
ATOM 853 N N . ARG A 1 117 ? 4.996 15.327 14.431 1.00 46.09 117 ARG A N 1
ATOM 854 C CA . ARG A 1 117 ? 3.891 14.700 13.722 1.00 44.75 117 ARG A CA 1
ATOM 855 C C . ARG A 1 117 ? 2.610 14.908 14.525 1.00 42.69 117 ARG A C 1
ATOM 856 O O . ARG A 1 117 ? 2.667 15.064 15.738 1.00 41.58 117 ARG A O 1
ATOM 864 N N . HIS A 1 118 ? 1.463 14.916 13.849 1.00 40.56 118 HIS A N 1
ATOM 865 C CA . HIS A 1 118 ? 0.183 15.108 14.522 1.00 38.07 118 HIS A CA 1
ATOM 866 C C . HIS A 1 118 ? 0.034 14.221 15.751 1.00 35.74 118 HIS A C 1
ATOM 867 O O . HIS A 1 118 ? 0.212 13.002 15.680 1.00 36.00 118 HIS A O 1
ATOM 874 N N . GLY A 1 119 ? -0.322 14.833 16.874 1.00 32.35 119 GLY A N 1
ATOM 875 C CA . GLY A 1 119 ? -0.461 14.076 18.106 1.00 28.46 119 GLY A CA 1
ATOM 876 C C . GLY A 1 119 ? -1.841 13.624 18.536 1.00 26.05 119 GLY A C 1
ATOM 877 O O . GLY A 1 119 ? -2.692 13.280 17.714 1.00 23.31 119 GLY A O 1
ATOM 878 N N . THR A 1 120 ? -2.065 13.651 19.846 1.00 25.61 120 THR A N 1
ATOM 879 C CA . THR A 1 120 ? -3.321 13.198 20.420 1.00 24.31 120 THR A CA 1
ATOM 880 C C . THR A 1 120 ? -4.459 14.194 20.625 1.00 25.20 120 THR A C 1
ATOM 881 O O . THR A 1 120 ? -5.495 13.816 21.146 1.00 26.89 120 THR A O 1
ATOM 885 N N . TYR A 1 121 ? -4.287 15.449 20.222 1.00 25.26 121 TYR A N 1
ATOM 886 C CA . TYR A 1 121 ? -5.360 16.439 20.377 1.00 25.40 121 TYR A CA 1
ATOM 887 C C . TYR A 1 121 ? -6.427 16.280 19.285 1.00 27.12 121 TYR A C 1
ATOM 888 O O . TYR A 1 121 ? -6.894 17.272 18.716 1.00 28.83 121 TYR A O 1
ATOM 897 N N . ALA A 1 122 ? -6.809 15.041 18.990 1.00 26.16 122 ALA A N 1
ATOM 898 C CA . ALA A 1 122 ? -7.827 14.751 17.984 1.00 25.18 122 ALA A CA 1
ATOM 899 C C . ALA A 1 122 ? -8.590 13.489 18.362 1.00 25.25 122 ALA A C 1
ATOM 900 O O . ALA A 1 122 ? -8.258 12.828 19.337 1.00 26.70 122 ALA A O 1
ATOM 902 N N . GLU A 1 123 ? -9.604 13.164 17.573 1.00 24.05 123 GLU A N 1
ATOM 903 C CA . GLU A 1 123 ? -10.414 11.983 17.806 1.00 25.61 123 GLU A CA 1
ATOM 904 C C . GLU A 1 123 ? -9.733 10.717 17.299 1.00 24.94 123 GLU A C 1
ATOM 905 O O . GLU A 1 123 ? -10.142 9.622 17.640 1.00 26.91 123 GLU A O 1
ATOM 911 N N . TYR A 1 124 ? -8.711 10.868 16.466 1.00 25.23 124 TYR A N 1
ATOM 912 C CA . TYR A 1 124 ? -8.000 9.717 15.929 1.00 24.94 124 TYR A CA 1
ATOM 913 C C . TYR A 1 124 ? -6.529 10.011 15.720 1.00 25.29 124 TYR A C 1
ATOM 914 O O . TYR A 1 124 ? -6.137 11.148 15.476 1.00 25.50 124 TYR A O 1
ATOM 923 N N . VAL A 1 125 ? -5.711 8.977 15.812 1.00 23.85 125 VAL A N 1
ATOM 924 C CA . VAL A 1 125 ? -4.298 9.157 15.606 1.00 25.07 125 VAL A CA 1
ATOM 925 C C . VAL A 1 125 ? -3.773 7.824 15.101 1.00 26.27 125 VAL A C 1
ATOM 926 O O . VAL A 1 125 ? -4.258 6.763 15.486 1.00 26.30 125 VAL A O 1
ATOM 930 N N . VAL A 1 126 ? -2.799 7.888 14.210 1.00 27.25 126 VAL A N 1
ATOM 931 C CA . VAL A 1 126 ? -2.227 6.690 13.643 1.00 28.78 126 VAL A CA 1
ATOM 932 C C . VAL A 1 126 ? -0.775 6.599 14.026 1.00 31.83 126 VAL A C 1
ATOM 933 O O . VAL A 1 126 ? -0.013 7.537 13.792 1.00 33.39 126 VAL A O 1
ATOM 937 N N . LEU A 1 127 ? -0.388 5.479 14.628 1.00 33.92 127 LEU A N 1
ATOM 938 C CA . LEU A 1 127 ? 1.012 5.282 15.002 1.00 35.00 127 LEU A CA 1
ATOM 939 C C . LEU A 1 127 ? 1.430 3.827 14.805 1.00 34.78 127 LEU A C 1
ATOM 940 O O . LEU A 1 127 ? 0.587 2.958 14.576 1.00 34.64 127 LEU A O 1
ATOM 945 N N . PRO A 1 128 ? 2.741 3.545 14.857 1.00 34.57 128 PRO A N 1
ATOM 946 C CA . PRO A 1 128 ? 3.208 2.165 14.675 1.00 35.37 128 PRO A CA 1
ATOM 947 C C . PRO A 1 128 ? 2.763 1.221 15.798 1.00 35.22 128 PRO A C 1
ATOM 948 O O . PRO A 1 128 ? 2.669 1.624 16.952 1.00 34.39 128 PRO A O 1
ATOM 952 N N . GLU A 1 129 ? 2.488 -0.035 15.458 1.00 37.25 129 GLU A N 1
ATOM 953 C CA . GLU A 1 129 ? 2.047 -1.013 16.457 1.00 41.52 129 GLU A CA 1
ATOM 954 C C . GLU A 1 129 ? 3.006 -1.132 17.636 1.00 41.15 129 GLU A C 1
ATOM 955 O O . GLU A 1 129 ? 2.635 -1.638 18.691 1.00 41.72 129 GLU A O 1
ATOM 961 N N . ALA A 1 130 ? 4.236 -0.663 17.448 1.00 41.22 130 ALA A N 1
ATOM 962 C CA . ALA A 1 130 ? 5.250 -0.725 18.493 1.00 41.25 130 ALA A CA 1
ATOM 963 C C . ALA A 1 130 ? 5.045 0.359 19.553 1.00 41.35 130 ALA A C 1
ATOM 964 O O . ALA A 1 130 ? 5.646 0.310 20.633 1.00 42.64 130 ALA A O 1
ATOM 966 N N . ASN A 1 131 ? 4.195 1.333 19.251 1.00 39.89 131 ASN A N 1
ATOM 967 C CA . ASN A 1 131 ? 3.957 2.424 20.175 1.00 37.41 131 ASN A CA 1
ATOM 968 C C . ASN A 1 131 ? 2.595 2.351 20.839 1.00 35.67 131 ASN A C 1
ATOM 969 O O . ASN A 1 131 ? 2.048 3.367 21.249 1.00 35.07 131 ASN A O 1
ATOM 974 N N . LEU A 1 132 ? 2.071 1.138 20.957 1.00 33.52 132 LEU A N 1
ATOM 975 C CA . LEU A 1 132 ? 0.773 0.908 21.565 1.00 32.93 132 LEU A CA 1
ATOM 976 C C . LEU A 1 132 ? 0.853 -0.151 22.661 1.00 32.91 132 LEU A C 1
ATOM 977 O O . LEU A 1 132 ? 1.379 -1.240 22.437 1.00 35.63 132 LEU A O 1
ATOM 982 N N . ALA A 1 133 ? 0.324 0.160 23.838 1.00 31.21 133 ALA A N 1
ATOM 983 C CA . ALA A 1 133 ? 0.325 -0.788 24.946 1.00 29.43 133 ALA A CA 1
ATOM 984 C C . ALA A 1 133 ? -1.096 -0.943 25.462 1.00 29.54 133 ALA A C 1
ATOM 985 O O . ALA A 1 133 ? -1.907 -0.030 25.350 1.00 29.34 133 ALA A O 1
ATOM 987 N N . PRO A 1 134 ? -1.419 -2.110 26.035 1.00 30.82 134 PRO A N 1
ATOM 988 C CA . PRO A 1 134 ? -2.769 -2.344 26.558 1.00 28.93 134 PRO A CA 1
ATOM 989 C C . PRO A 1 134 ? -3.038 -1.447 27.750 1.00 28.18 134 PRO A C 1
ATOM 990 O O . PRO A 1 134 ? -2.183 -1.286 28.627 1.00 26.67 134 PRO A O 1
ATOM 994 N N . LYS A 1 135 ? -4.216 -0.837 27.754 1.00 27.46 135 LYS A N 1
ATOM 995 C CA . LYS A 1 135 ? -4.610 0.041 28.835 1.00 25.95 135 LYS A CA 1
ATOM 996 C C . LYS A 1 135 ? -5.054 -0.778 30.026 1.00 27.93 135 LYS A C 1
ATOM 997 O O . LYS A 1 135 ? -5.887 -1.681 29.899 1.00 29.41 135 LYS A O 1
ATOM 1003 N N . PRO A 1 136 ? -4.497 -0.482 31.207 1.00 28.44 136 PRO A N 1
ATOM 1004 C CA . PRO A 1 136 ? -4.889 -1.220 32.414 1.00 29.77 136 PRO A CA 1
ATOM 1005 C C . PRO A 1 136 ? -6.415 -1.083 32.595 1.00 30.73 136 PRO A C 1
ATOM 1006 O O . PRO A 1 136 ? -6.963 0.008 32.442 1.00 30.63 136 PRO A O 1
ATOM 1010 N N . LYS A 1 137 ? -7.093 -2.183 32.905 1.00 30.90 137 LYS A N 1
ATOM 1011 C CA . LYS A 1 137 ? -8.539 -2.143 33.063 1.00 33.69 137 LYS A CA 1
ATOM 1012 C C . LYS A 1 137 ? -9.039 -1.528 34.359 1.00 32.77 137 LYS A C 1
ATOM 1013 O O . LYS A 1 137 ? -10.221 -1.215 34.492 1.00 32.86 137 LYS A O 1
ATOM 1019 N N . ASN A 1 138 ? -8.158 -1.343 35.326 1.00 32.54 138 ASN A N 1
ATOM 1020 C CA . ASN A 1 138 ? -8.594 -0.758 36.588 1.00 32.83 138 ASN A CA 1
ATOM 1021 C C . ASN A 1 138 ? -8.571 0.777 36.542 1.00 31.98 138 ASN A C 1
ATOM 1022 O O . ASN A 1 138 ? -8.876 1.426 37.545 1.00 32.43 138 ASN A O 1
ATOM 1027 N N . LEU A 1 139 ? -8.225 1.352 35.385 1.00 28.74 139 LEU A N 1
ATOM 1028 C CA . LEU A 1 139 ? -8.150 2.811 35.240 1.00 26.46 139 LEU A CA 1
ATOM 1029 C C . LEU A 1 139 ? -9.146 3.448 34.285 1.00 25.77 139 LEU A C 1
ATOM 1030 O O . LEU A 1 139 ? -9.645 2.795 33.362 1.00 27.33 139 LEU A O 1
ATOM 1035 N N . SER A 1 140 ? -9.431 4.731 34.503 1.00 22.15 140 SER A N 1
ATOM 1036 C CA . SER A 1 140 ? -10.334 5.461 33.611 1.00 20.21 140 SER A CA 1
ATOM 1037 C C . SER A 1 140 ? -9.453 5.922 32.475 1.00 19.16 140 SER A C 1
ATOM 1038 O O . SER A 1 140 ? -8.238 6.012 32.624 1.00 21.74 140 SER A O 1
ATOM 1041 N N . PHE A 1 141 ? -10.055 6.234 31.342 1.00 17.92 141 PHE A N 1
ATOM 1042 C CA . PHE A 1 141 ? -9.258 6.692 30.215 1.00 18.70 141 PHE A CA 1
ATOM 1043 C C . PHE A 1 141 ? -8.380 7.938 30.544 1.00 18.11 141 PHE A C 1
ATOM 1044 O O . PHE A 1 141 ? -7.251 8.039 30.054 1.00 17.23 141 PHE A O 1
ATOM 1052 N N . GLU A 1 142 ? -8.864 8.858 31.383 1.00 15.60 142 GLU A N 1
ATOM 1053 C CA . GLU A 1 142 ? -8.076 10.050 31.719 1.00 16.58 142 GLU A CA 1
ATOM 1054 C C . GLU A 1 142 ? -6.880 9.691 32.596 1.00 18.09 142 GLU A C 1
ATOM 1055 O O . GLU A 1 142 ? -5.837 10.337 32.527 1.00 17.55 142 GLU A O 1
ATOM 1061 N N . GLU A 1 143 ? -7.043 8.669 33.429 1.00 18.90 143 GLU A N 1
ATOM 1062 C CA . GLU A 1 143 ? -5.976 8.218 34.309 1.00 18.95 143 GLU A CA 1
ATOM 1063 C C . GLU A 1 143 ? -4.911 7.523 33.452 1.00 20.13 143 GLU A C 1
ATOM 1064 O O . GLU A 1 143 ? -3.699 7.751 33.611 1.00 22.58 143 GLU A O 1
ATOM 1070 N N . ALA A 1 144 ? -5.372 6.698 32.513 1.00 19.98 144 ALA A N 1
ATOM 1071 C CA . ALA A 1 144 ? -4.477 5.980 31.610 1.00 19.16 144 ALA A CA 1
ATOM 1072 C C . ALA A 1 144 ? -3.647 6.972 30.788 1.00 19.52 144 ALA A C 1
ATOM 1073 O O . ALA A 1 144 ? -2.409 6.884 30.760 1.00 20.28 144 ALA A O 1
ATOM 1075 N N . ALA A 1 145 ? -4.315 7.924 30.135 1.00 17.81 145 ALA A N 1
ATOM 1076 C CA . ALA A 1 145 ? -3.595 8.914 29.328 1.00 17.67 145 ALA A CA 1
ATOM 1077 C C . ALA A 1 145 ? -2.556 9.685 30.121 1.00 15.63 145 ALA A C 1
ATOM 1078 O O . ALA A 1 145 ? -1.570 10.155 29.574 1.00 19.36 145 ALA A O 1
ATOM 1080 N N . ALA A 1 146 ? -2.758 9.802 31.419 1.00 14.97 146 ALA A N 1
ATOM 1081 C CA . ALA A 1 146 ? -1.817 10.554 32.234 1.00 16.15 146 ALA A CA 1
ATOM 1082 C C . ALA A 1 146 ? -0.495 9.836 32.553 1.00 18.04 146 ALA A C 1
ATOM 1083 O O . ALA A 1 146 ? 0.481 10.478 32.925 1.00 19.41 146 ALA A O 1
ATOM 1085 N N . ILE A 1 147 ? -0.451 8.520 32.376 1.00 21.67 147 ILE A N 1
ATOM 1086 C CA . ILE A 1 147 ? 0.729 7.744 32.720 1.00 20.02 147 ILE A CA 1
ATOM 1087 C C . ILE A 1 147 ? 2.043 7.805 31.918 1.00 23.05 147 ILE A C 1
ATOM 1088 O O . ILE A 1 147 ? 3.057 8.315 32.427 1.00 23.81 147 ILE A O 1
ATOM 1093 N N . PRO A 1 148 ? 2.039 7.305 30.662 1.00 23.21 148 PRO A N 1
ATOM 1094 C CA . PRO A 1 148 ? 3.204 7.249 29.777 1.00 22.18 148 PRO A CA 1
ATOM 1095 C C . PRO A 1 148 ? 4.335 8.273 29.922 1.00 24.90 148 PRO A C 1
ATOM 1096 O O . PRO A 1 148 ? 5.352 7.998 30.574 1.00 25.94 148 PRO A O 1
ATOM 1100 N N . LEU A 1 149 ? 4.179 9.431 29.292 1.00 25.82 149 LEU A N 1
ATOM 1101 C CA . LEU A 1 149 ? 5.209 10.469 29.307 1.00 26.47 149 LEU A CA 1
ATOM 1102 C C . LEU A 1 149 ? 5.874 10.702 30.677 1.00 26.72 149 LEU A C 1
ATOM 1103 O O . LEU A 1 149 ? 7.096 10.555 30.799 1.00 27.21 149 LEU A O 1
ATOM 1108 N N . THR A 1 150 ? 5.113 11.062 31.711 1.00 24.48 150 THR A N 1
ATOM 1109 C CA . THR A 1 150 ? 5.759 11.307 33.001 1.00 23.33 150 THR A CA 1
ATOM 1110 C C . THR A 1 150 ? 6.306 10.065 33.675 1.00 21.66 150 THR A C 1
ATOM 1111 O O . THR A 1 150 ? 7.397 10.104 34.232 1.00 21.01 150 THR A O 1
ATOM 1115 N N . PHE A 1 151 ? 5.569 8.961 33.647 1.00 21.43 151 PHE A N 1
ATOM 1116 C CA . PHE A 1 151 ? 6.115 7.773 34.285 1.00 22.62 151 PHE A CA 1
ATOM 1117 C C . PHE A 1 151 ? 7.408 7.284 33.637 1.00 23.20 151 PHE A C 1
ATOM 1118 O O . PHE A 1 151 ? 8.319 6.849 34.334 1.00 25.86 151 PHE A O 1
ATOM 1126 N N . LEU A 1 152 ? 7.517 7.386 32.319 1.00 22.04 152 LEU A N 1
ATOM 1127 C CA . LEU A 1 152 ? 8.740 6.953 31.658 1.00 22.02 152 LEU A CA 1
ATOM 1128 C C . LEU A 1 152 ? 9.919 7.841 32.013 1.00 22.12 152 LEU A C 1
ATOM 1129 O O . LEU A 1 152 ? 11.026 7.357 32.210 1.00 22.56 152 LEU A O 1
ATOM 1134 N N . THR A 1 153 ? 9.673 9.143 32.093 1.00 20.19 153 THR A N 1
ATOM 1135 C CA . THR A 1 153 ? 10.719 10.096 32.412 1.00 18.49 153 THR A CA 1
ATOM 1136 C C . THR A 1 153 ? 11.173 9.925 33.856 1.00 19.31 153 THR A C 1
ATOM 1137 O O . THR A 1 153 ? 12.364 9.950 34.144 1.00 21.44 153 THR A O 1
ATOM 1141 N N . ALA A 1 154 ? 10.217 9.744 34.758 1.00 20.56 154 ALA A N 1
ATOM 1142 C CA . ALA A 1 154 ? 10.527 9.562 36.166 1.00 19.23 154 ALA A CA 1
ATOM 1143 C C . ALA A 1 154 ? 11.260 8.240 36.383 1.00 19.30 154 ALA A C 1
ATOM 1144 O O . ALA A 1 154 ? 12.115 8.127 37.261 1.00 20.36 154 ALA A O 1
ATOM 1146 N N . TRP A 1 155 ? 10.923 7.240 35.582 1.00 18.50 155 TRP A N 1
ATOM 1147 C CA . TRP A 1 155 ? 11.535 5.930 35.730 1.00 18.90 155 TRP A CA 1
ATOM 1148 C C . TRP A 1 155 ? 13.009 5.916 35.335 1.00 19.49 155 TRP A C 1
ATOM 1149 O O . TRP A 1 155 ? 13.835 5.340 36.044 1.00 18.94 155 TRP A O 1
ATOM 1160 N N . GLN A 1 156 ? 13.341 6.548 34.212 1.00 19.09 156 GLN A N 1
ATOM 1161 C CA . GLN A 1 156 ? 14.732 6.593 33.784 1.00 20.36 156 GLN A CA 1
ATOM 1162 C C . GLN A 1 156 ? 15.556 7.339 34.819 1.00 22.27 156 GLN A C 1
ATOM 1163 O O . GLN A 1 156 ? 16.674 6.939 35.118 1.00 22.72 156 GLN A O 1
ATOM 1169 N N . MET A 1 157 ? 15.000 8.413 35.372 1.00 23.37 157 MET A N 1
ATOM 1170 C CA . MET A 1 157 ? 15.713 9.195 36.373 1.00 25.63 157 MET A CA 1
ATOM 1171 C C . MET A 1 157 ? 15.941 8.407 37.667 1.00 25.82 157 MET A C 1
ATOM 1172 O O . MET A 1 157 ? 17.069 8.319 38.155 1.00 27.60 157 MET A O 1
ATOM 1177 N N . VAL A 1 158 ? 14.876 7.814 38.203 1.00 24.63 158 VAL A N 1
ATOM 1178 C CA . VAL A 1 158 ? 14.936 7.040 39.446 1.00 23.65 158 VAL A CA 1
ATOM 1179 C C . VAL A 1 158 ? 15.665 5.699 39.310 1.00 23.12 158 VAL A C 1
ATOM 1180 O O . VAL A 1 158 ? 16.649 5.440 39.999 1.00 24.22 158 VAL A O 1
ATOM 1184 N N . VAL A 1 159 ? 15.179 4.858 38.407 1.00 22.05 159 VAL A N 1
ATOM 1185 C CA . VAL A 1 159 ? 15.755 3.538 38.196 1.00 21.34 159 VAL A CA 1
ATOM 1186 C C . VAL A 1 159 ? 17.118 3.496 37.468 1.00 23.71 159 VAL A C 1
ATOM 1187 O O . VAL A 1 159 ? 18.110 3.056 38.044 1.00 24.02 159 VAL A O 1
ATOM 1191 N N . ASP A 1 160 ? 17.173 3.956 36.220 1.00 25.40 160 ASP A N 1
ATOM 1192 C CA . ASP A 1 160 ? 18.419 3.935 35.449 1.00 26.81 160 ASP A CA 1
ATOM 1193 C C . ASP A 1 160 ? 19.467 4.991 35.848 1.00 27.66 160 ASP A C 1
ATOM 1194 O O . ASP A 1 160 ? 20.605 4.654 36.152 1.00 29.89 160 ASP A O 1
ATOM 1199 N N . LYS A 1 161 ? 19.088 6.260 35.849 1.00 27.23 161 LYS A N 1
ATOM 1200 C CA . LYS A 1 161 ? 20.006 7.343 36.203 1.00 26.23 161 LYS A CA 1
ATOM 1201 C C . LYS A 1 161 ? 20.456 7.358 37.662 1.00 25.38 161 LYS A C 1
ATOM 1202 O O . LYS A 1 161 ? 21.647 7.290 37.944 1.00 28.00 161 LYS A O 1
ATOM 1208 N N . LEU A 1 162 ? 19.511 7.454 38.588 1.00 22.68 162 LEU A N 1
ATOM 1209 C CA . LEU A 1 162 ? 19.850 7.508 40.003 1.00 22.55 162 LEU A CA 1
ATOM 1210 C C . LEU A 1 162 ? 20.122 6.150 40.644 1.00 24.04 162 LEU A C 1
ATOM 1211 O O . LEU A 1 162 ? 20.730 6.078 41.717 1.00 24.43 162 LEU A O 1
ATOM 1216 N N . GLY A 1 163 ? 19.671 5.076 40.000 1.00 24.62 163 GLY A N 1
ATOM 1217 C CA . GLY A 1 163 ? 19.872 3.752 40.565 1.00 23.95 163 GLY A CA 1
ATOM 1218 C C . GLY A 1 163 ? 19.353 3.671 41.997 1.00 25.76 163 GLY A C 1
ATOM 1219 O O . GLY A 1 163 ? 19.981 3.052 42.862 1.00 27.49 163 GLY A O 1
ATOM 1220 N N . VAL A 1 164 ? 18.203 4.289 42.257 1.00 23.76 164 VAL A N 1
ATOM 1221 C CA . VAL A 1 164 ? 17.630 4.264 43.596 1.00 24.64 164 VAL A CA 1
ATOM 1222 C C . VAL A 1 164 ? 17.490 2.833 44.107 1.00 25.57 164 VAL A C 1
ATOM 1223 O O . VAL A 1 164 ? 17.097 1.934 43.366 1.00 26.58 164 VAL A O 1
ATOM 1227 N N . ARG A 1 165 ? 17.849 2.630 45.373 1.00 27.18 165 ARG A N 1
ATOM 1228 C CA . ARG A 1 165 ? 17.784 1.314 46.008 1.00 29.03 165 ARG A CA 1
ATOM 1229 C C . ARG A 1 165 ? 17.321 1.471 47.456 1.00 27.81 165 ARG A C 1
ATOM 1230 O O . ARG A 1 165 ? 17.394 2.554 48.022 1.00 26.92 165 ARG A O 1
ATOM 1238 N N . PRO A 1 166 ? 16.838 0.390 48.079 1.00 28.65 166 PRO A N 1
ATOM 1239 C CA . PRO A 1 166 ? 16.375 0.493 49.471 1.00 28.95 166 PRO A CA 1
ATOM 1240 C C . PRO A 1 166 ? 17.427 1.056 50.431 1.00 27.97 166 PRO A C 1
ATOM 1241 O O . PRO A 1 166 ? 18.594 0.679 50.386 1.00 28.59 166 PRO A O 1
ATOM 1245 N N . GLY A 1 167 ? 17.002 1.982 51.284 1.00 28.85 167 GLY A N 1
ATOM 1246 C CA . GLY A 1 167 ? 17.916 2.599 52.225 1.00 28.44 167 GLY A CA 1
ATOM 1247 C C . GLY A 1 167 ? 18.341 3.977 51.751 1.00 29.61 167 GLY A C 1
ATOM 1248 O O . GLY A 1 167 ? 18.903 4.771 52.508 1.00 29.92 167 GLY A O 1
ATOM 1249 N N . ASP A 1 168 ? 18.075 4.255 50.480 1.00 29.58 168 ASP A N 1
ATOM 1250 C CA . ASP A 1 168 ? 18.418 5.538 49.877 1.00 29.49 168 ASP A CA 1
ATOM 1251 C C . ASP A 1 168 ? 17.486 6.633 50.338 1.00 30.26 168 ASP A C 1
ATOM 1252 O O . ASP A 1 168 ? 16.287 6.416 50.538 1.00 32.05 168 ASP A O 1
ATOM 1257 N N . ASP A 1 169 ? 18.046 7.821 50.485 1.00 29.67 169 ASP A N 1
ATOM 1258 C CA . ASP A 1 169 ? 17.258 8.984 50.826 1.00 29.18 169 ASP A CA 1
ATOM 1259 C C . ASP A 1 169 ? 17.106 9.712 49.502 1.00 27.91 169 ASP A C 1
ATOM 1260 O O . ASP A 1 169 ? 18.069 10.263 48.967 1.00 27.60 169 ASP A O 1
ATOM 1265 N N . VAL A 1 170 ? 15.898 9.668 48.953 1.00 26.98 170 VAL A N 1
ATOM 1266 C CA . VAL A 1 170 ? 15.618 10.325 47.688 1.00 27.39 170 VAL A CA 1
ATOM 1267 C C . VAL A 1 170 ? 14.891 11.649 47.937 1.00 27.77 170 VAL A C 1
ATOM 1268 O O . VAL A 1 170 ? 13.958 11.714 48.736 1.00 29.00 170 VAL A O 1
ATOM 1272 N N . LEU A 1 171 ? 15.342 12.706 47.272 1.00 26.61 171 LEU A N 1
ATOM 1273 C CA . LEU A 1 171 ? 14.718 14.020 47.392 1.00 26.74 171 LEU A CA 1
ATOM 1274 C C . LEU A 1 171 ? 14.039 14.325 46.061 1.00 27.85 171 LEU A C 1
ATOM 1275 O O . LEU A 1 171 ? 14.681 14.281 45.007 1.00 27.74 171 LEU A O 1
ATOM 1280 N N . VAL A 1 172 ? 12.738 14.602 46.110 1.00 27.52 172 VAL A N 1
ATOM 1281 C CA . VAL A 1 172 ? 11.974 14.939 44.908 1.00 27.37 172 VAL A CA 1
ATOM 1282 C C . VAL A 1 172 ? 11.569 16.420 45.010 1.00 28.73 172 VAL A C 1
ATOM 1283 O O . VAL A 1 172 ? 10.987 16.840 46.012 1.00 29.98 172 VAL A O 1
ATOM 1287 N N . MET A 1 173 ? 11.867 17.200 43.973 1.00 28.55 173 MET A N 1
ATOM 1288 C CA . MET A 1 173 ? 11.550 18.623 43.959 1.00 27.02 173 MET A CA 1
ATOM 1289 C C . MET A 1 173 ? 10.183 18.987 43.403 1.00 27.08 173 MET A C 1
ATOM 1290 O O . MET A 1 173 ? 9.697 18.381 42.442 1.00 25.83 173 MET A O 1
ATOM 1295 N N . ALA A 1 174 ? 9.575 19.997 44.024 1.00 28.70 174 ALA A N 1
ATOM 1296 C CA . ALA A 1 174 ? 8.268 20.514 43.609 1.00 28.06 174 ALA A CA 1
ATOM 1297 C C . ALA A 1 174 ? 7.228 19.437 43.341 1.00 28.07 174 ALA A C 1
ATOM 1298 O O . ALA A 1 174 ? 7.002 19.069 42.202 1.00 30.73 174 ALA A O 1
ATOM 1300 N N . ALA A 1 175 ? 6.577 18.960 44.394 1.00 29.95 175 ALA A N 1
ATOM 1301 C CA . ALA A 1 175 ? 5.568 17.920 44.253 1.00 32.44 175 ALA A CA 1
ATOM 1302 C C . ALA A 1 175 ? 4.331 18.360 43.467 1.00 34.97 175 ALA A C 1
ATOM 1303 O O . ALA A 1 175 ? 3.914 19.515 43.537 1.00 37.08 175 ALA A O 1
ATOM 1305 N N . GLY A 1 176 ? 3.755 17.422 42.716 1.00 36.73 176 GLY A N 1
ATOM 1306 C CA . GLY A 1 176 ? 2.566 17.700 41.923 1.00 37.65 176 GLY A CA 1
ATOM 1307 C C . GLY A 1 176 ? 2.840 18.267 40.549 1.00 38.25 176 GLY A C 1
ATOM 1308 O O . GLY A 1 176 ? 1.992 18.215 39.655 1.00 38.42 176 GLY A O 1
ATOM 1309 N N . SER A 1 177 ? 4.040 18.803 40.381 1.00 39.13 177 SER A N 1
ATOM 1310 C CA . SER A 1 177 ? 4.439 19.410 39.123 1.00 40.84 177 SER A CA 1
ATOM 1311 C C . SER A 1 177 ? 5.477 18.564 38.374 1.00 40.00 177 SER A C 1
ATOM 1312 O O . SER A 1 177 ? 6.443 18.068 38.962 1.00 39.29 177 SER A O 1
ATOM 1315 N N . GLY A 1 178 ? 5.259 18.406 37.072 1.00 38.47 178 GLY A N 1
ATOM 1316 C CA . GLY A 1 178 ? 6.170 17.640 36.240 1.00 37.57 178 GLY A CA 1
ATOM 1317 C C . GLY A 1 178 ? 6.184 16.147 36.506 1.00 37.28 178 GLY A C 1
ATOM 1318 O O . GLY A 1 178 ? 5.143 15.481 36.475 1.00 37.67 178 GLY A O 1
ATOM 1319 N N . VAL A 1 179 ? 7.369 15.616 36.780 1.00 34.38 179 VAL A N 1
ATOM 1320 C CA . VAL A 1 179 ? 7.517 14.195 37.040 1.00 32.20 179 VAL A CA 1
ATOM 1321 C C . VAL A 1 179 ? 7.580 13.821 38.516 1.00 29.59 179 VAL A C 1
ATOM 1322 O O . VAL A 1 179 ? 7.795 12.662 38.846 1.00 28.25 179 VAL A O 1
ATOM 1326 N N . SER A 1 180 ? 7.386 14.795 39.398 1.00 26.46 180 SER A N 1
ATOM 1327 C CA . SER A 1 180 ? 7.453 14.530 40.833 1.00 27.81 180 SER A CA 1
ATOM 1328 C C . SER A 1 180 ? 6.440 13.477 41.303 1.00 29.11 180 SER A C 1
ATOM 1329 O O . SER A 1 180 ? 6.790 12.573 42.062 1.00 30.69 180 SER A O 1
ATOM 1332 N N . VAL A 1 181 ? 5.191 13.590 40.851 1.00 27.57 181 VAL A N 1
ATOM 1333 C CA . VAL A 1 181 ? 4.153 12.651 41.236 1.00 25.76 181 VAL A CA 1
ATOM 1334 C C . VAL A 1 181 ? 4.606 11.223 40.970 1.00 25.97 181 VAL A C 1
ATOM 1335 O O . VAL A 1 181 ? 4.485 10.345 41.841 1.00 26.27 181 VAL A O 1
ATOM 1339 N N . ALA A 1 182 ? 5.121 10.980 39.769 1.00 24.56 182 ALA A N 1
ATOM 1340 C CA . ALA A 1 182 ? 5.596 9.642 39.404 1.00 23.15 182 ALA A CA 1
ATOM 1341 C C . ALA A 1 182 ? 6.905 9.271 40.124 1.00 21.42 182 ALA A C 1
ATOM 1342 O O . ALA A 1 182 ? 7.090 8.127 40.530 1.00 20.19 182 ALA A O 1
ATOM 1344 N N . ALA A 1 183 ? 7.798 10.245 40.276 1.00 19.74 183 ALA A N 1
ATOM 1345 C CA . ALA A 1 183 ? 9.086 10.017 40.927 1.00 22.65 183 ALA A CA 1
ATOM 1346 C C . ALA A 1 183 ? 8.971 9.648 42.396 1.00 23.99 183 ALA A C 1
ATOM 1347 O O . ALA A 1 183 ? 9.756 8.855 42.915 1.00 26.02 183 ALA A O 1
ATOM 1349 N N . ILE A 1 184 ? 8.003 10.226 43.084 1.00 24.74 184 ILE A N 1
ATOM 1350 C CA . ILE A 1 184 ? 7.836 9.913 44.493 1.00 24.19 184 ILE A CA 1
ATOM 1351 C C . ILE A 1 184 ? 7.426 8.447 44.655 1.00 25.21 184 ILE A C 1
ATOM 1352 O O . ILE A 1 184 ? 7.971 7.732 45.504 1.00 25.46 184 ILE A O 1
ATOM 1357 N N . GLN A 1 185 ? 6.491 8.004 43.816 1.00 24.37 185 GLN A N 1
ATOM 1358 C CA . GLN A 1 185 ? 5.981 6.628 43.837 1.00 25.79 185 GLN A CA 1
ATOM 1359 C C . GLN A 1 185 ? 6.988 5.583 43.335 1.00 25.18 185 GLN A C 1
ATOM 1360 O O . GLN A 1 185 ? 7.093 4.495 43.894 1.00 23.07 185 GLN A O 1
ATOM 1366 N N . ILE A 1 186 ? 7.712 5.902 42.268 1.00 25.12 186 ILE A N 1
ATOM 1367 C CA . ILE A 1 186 ? 8.681 4.954 41.748 1.00 24.26 186 ILE A CA 1
ATOM 1368 C C . ILE A 1 186 ? 9.796 4.835 42.780 1.00 25.95 186 ILE A C 1
ATOM 1369 O O . ILE A 1 186 ? 10.270 3.733 43.075 1.00 25.79 186 ILE A O 1
ATOM 1374 N N . ALA A 1 187 ? 10.191 5.978 43.338 1.00 25.28 187 ALA A N 1
ATOM 1375 C CA . ALA A 1 187 ? 11.228 6.022 44.361 1.00 25.87 187 ALA A CA 1
ATOM 1376 C C . ALA A 1 187 ? 10.882 5.076 45.511 1.00 27.52 187 ALA A C 1
ATOM 1377 O O . ALA A 1 187 ? 11.708 4.255 45.917 1.00 30.16 187 ALA A O 1
ATOM 1379 N N . LYS A 1 188 ? 9.667 5.199 46.041 1.00 25.62 188 LYS A N 1
ATOM 1380 C CA . LYS A 1 188 ? 9.243 4.338 47.138 1.00 25.10 188 LYS A CA 1
ATOM 1381 C C . LYS A 1 188 ? 9.203 2.877 46.688 1.00 26.18 188 LYS A C 1
ATOM 1382 O O . LYS A 1 188 ? 9.586 1.975 47.436 1.00 26.56 188 LYS A O 1
ATOM 1388 N N . LEU A 1 189 ? 8.737 2.656 45.462 1.00 24.63 189 LEU A N 1
ATOM 1389 C CA . LEU A 1 189 ? 8.650 1.318 44.903 1.00 23.22 189 LEU A CA 1
ATOM 1390 C C . LEU A 1 189 ? 10.030 0.648 44.967 1.00 23.59 189 LEU A C 1
ATOM 1391 O O . LEU A 1 189 ? 10.110 -0.567 45.135 1.00 23.95 189 LEU A O 1
ATOM 1396 N N . PHE A 1 190 ? 11.103 1.434 44.835 1.00 21.35 190 PHE A N 1
ATOM 1397 C CA . PHE A 1 190 ? 12.448 0.890 44.897 1.00 21.72 190 PHE A CA 1
ATOM 1398 C C . PHE A 1 190 ? 13.105 0.923 46.278 1.00 22.89 190 PHE A C 1
ATOM 1399 O O . PHE A 1 190 ? 14.328 0.839 46.386 1.00 21.54 190 PHE A O 1
ATOM 1407 N N . GLY A 1 191 ? 12.285 1.063 47.320 1.00 22.63 191 GLY A N 1
ATOM 1408 C CA . GLY A 1 191 ? 12.782 1.041 48.684 1.00 24.41 191 GLY A CA 1
ATOM 1409 C C . GLY A 1 191 ? 13.432 2.260 49.294 1.00 24.85 191 GLY A C 1
ATOM 1410 O O . GLY A 1 191 ? 14.127 2.145 50.301 1.00 25.29 191 GLY A O 1
ATOM 1411 N N . ALA A 1 192 ? 13.220 3.428 48.705 1.00 25.00 192 ALA A N 1
ATOM 1412 C CA . ALA A 1 192 ? 13.826 4.642 49.241 1.00 25.67 192 ALA A CA 1
ATOM 1413 C C . ALA A 1 192 ? 12.956 5.322 50.293 1.00 25.65 192 ALA A C 1
ATOM 1414 O O . ALA A 1 192 ? 11.793 4.966 50.501 1.00 23.87 192 ALA A O 1
ATOM 1416 N N . ARG A 1 193 ? 13.553 6.297 50.966 1.00 27.21 193 ARG A N 1
ATOM 1417 C CA . ARG A 1 193 ? 12.859 7.096 51.962 1.00 28.77 193 ARG A CA 1
ATOM 1418 C C . ARG A 1 193 ? 12.751 8.424 51.235 1.00 28.47 193 ARG A C 1
ATOM 1419 O O . ARG A 1 193 ? 13.758 9.108 51.023 1.00 28.92 193 ARG A O 1
ATOM 1427 N N . VAL A 1 194 ? 11.537 8.780 50.833 1.00 27.28 194 VAL A N 1
ATOM 1428 C CA . VAL A 1 194 ? 11.337 10.009 50.085 1.00 26.85 194 VAL A CA 1
ATOM 1429 C C . VAL A 1 194 ? 11.067 11.259 50.886 1.00 27.59 194 VAL A C 1
ATOM 1430 O O . VAL A 1 194 ? 10.254 11.268 51.797 1.00 29.11 194 VAL A O 1
ATOM 1434 N N . ILE A 1 195 ? 11.768 12.316 50.517 1.00 28.63 195 ILE A N 1
ATOM 1435 C CA . ILE A 1 195 ? 11.592 13.607 51.130 1.00 29.92 195 ILE A CA 1
ATOM 1436 C C . ILE A 1 195 ? 11.123 14.453 49.955 1.00 30.20 195 ILE A C 1
ATOM 1437 O O . ILE A 1 195 ? 11.838 14.570 48.963 1.00 32.11 195 ILE A O 1
ATOM 1442 N N . ALA A 1 196 ? 9.922 15.016 50.036 1.00 32.01 196 ALA A N 1
ATOM 1443 C CA . ALA A 1 196 ? 9.409 15.830 48.931 1.00 34.11 196 ALA A CA 1
ATOM 1444 C C . ALA A 1 196 ? 9.291 17.305 49.307 1.00 35.06 196 ALA A C 1
ATOM 1445 O O . ALA A 1 196 ? 8.958 17.635 50.442 1.00 37.14 196 ALA A O 1
ATOM 1447 N N . THR A 1 197 ? 9.564 18.189 48.355 1.00 35.47 197 THR A N 1
ATOM 1448 C CA . THR A 1 197 ? 9.463 19.619 48.613 1.00 36.30 197 THR A CA 1
ATOM 1449 C C . THR A 1 197 ? 8.425 20.258 47.692 1.00 37.54 197 THR A C 1
ATOM 1450 O O . THR A 1 197 ? 8.274 19.856 46.531 1.00 37.72 197 THR A O 1
ATOM 1454 N N . ALA A 1 198 ? 7.702 21.241 48.223 1.00 38.49 198 ALA A N 1
ATOM 1455 C CA . ALA A 1 198 ? 6.677 21.958 47.470 1.00 38.71 198 ALA A CA 1
ATOM 1456 C C . ALA A 1 198 ? 6.563 23.364 48.037 1.00 40.20 198 ALA A C 1
ATOM 1457 O O . ALA A 1 198 ? 7.202 23.684 49.040 1.00 38.68 198 ALA A O 1
ATOM 1459 N N . GLY A 1 199 ? 5.746 24.198 47.400 1.00 41.79 199 GLY A N 1
ATOM 1460 C CA . GLY A 1 199 ? 5.580 25.568 47.857 1.00 43.52 199 GLY A CA 1
ATOM 1461 C C . GLY A 1 199 ? 4.434 25.815 48.825 1.00 44.35 199 GLY A C 1
ATOM 1462 O O . GLY A 1 199 ? 4.556 26.630 49.733 1.00 45.98 199 GLY A O 1
ATOM 1463 N N . SER A 1 200 ? 3.318 25.123 48.623 1.00 45.78 200 SER A N 1
ATOM 1464 C CA . SER A 1 200 ? 2.144 25.265 49.473 1.00 45.95 200 SER A CA 1
ATOM 1465 C C . SER A 1 200 ? 2.067 24.089 50.439 1.00 46.87 200 SER A C 1
ATOM 1466 O O . SER A 1 200 ? 2.670 23.051 50.197 1.00 48.23 200 SER A O 1
ATOM 1469 N N . GLU A 1 201 ? 1.306 24.243 51.518 1.00 48.28 201 GLU A N 1
ATOM 1470 C CA . GLU A 1 201 ? 1.151 23.176 52.503 1.00 49.91 201 GLU A CA 1
ATOM 1471 C C . GLU A 1 201 ? 0.271 22.083 51.895 1.00 49.22 201 GLU A C 1
ATOM 1472 O O . GLU A 1 201 ? 0.411 20.906 52.210 1.00 48.88 201 GLU A O 1
ATOM 1478 N N . ASP A 1 202 ? -0.639 22.484 51.018 1.00 48.73 202 ASP A N 1
ATOM 1479 C CA . ASP A 1 202 ? -1.532 21.532 50.381 1.00 50.07 202 ASP A CA 1
ATOM 1480 C C . ASP A 1 202 ? -0.731 20.509 49.587 1.00 48.44 202 ASP A C 1
ATOM 1481 O O . ASP A 1 202 ? -0.918 19.304 49.753 1.00 48.92 202 ASP A O 1
ATOM 1486 N N . LYS A 1 203 ? 0.168 20.984 48.732 1.00 46.57 203 LYS A N 1
ATOM 1487 C CA . LYS A 1 203 ? 0.977 20.083 47.919 1.00 44.70 203 LYS A CA 1
ATOM 1488 C C . LYS A 1 203 ? 1.810 19.128 48.778 1.00 42.43 203 LYS A C 1
ATOM 1489 O O . LYS A 1 203 ? 1.917 17.944 48.462 1.00 41.72 203 LYS A O 1
ATOM 1495 N N . LEU A 1 204 ? 2.385 19.627 49.869 1.00 40.11 204 LEU A N 1
ATOM 1496 C CA . LEU A 1 204 ? 3.174 18.771 50.751 1.00 38.72 204 LEU A CA 1
ATOM 1497 C C . LEU A 1 204 ? 2.300 17.720 51.408 1.00 37.94 204 LEU A C 1
ATOM 1498 O O . LEU A 1 204 ? 2.716 16.576 51.582 1.00 36.86 204 LEU A O 1
ATOM 1503 N N . ARG A 1 205 ? 1.093 18.122 51.799 1.00 38.04 205 ARG A N 1
ATOM 1504 C CA . ARG A 1 205 ? 0.164 17.198 52.437 1.00 38.46 205 ARG A CA 1
ATOM 1505 C C . ARG A 1 205 ? -0.198 16.149 51.403 1.00 37.89 205 ARG A C 1
ATOM 1506 O O . ARG A 1 205 ? -0.383 14.966 51.716 1.00 37.70 205 ARG A O 1
ATOM 1514 N N . ARG A 1 206 ? -0.283 16.614 50.163 1.00 36.40 206 ARG A N 1
ATOM 1515 C CA . ARG A 1 206 ? -0.620 15.777 49.032 1.00 36.28 206 ARG A CA 1
ATOM 1516 C C . ARG A 1 206 ? 0.524 14.801 48.741 1.00 34.34 206 ARG A C 1
ATOM 1517 O O . ARG A 1 206 ? 0.295 13.654 48.348 1.00 33.23 206 ARG A O 1
ATOM 1525 N N . ALA A 1 207 ? 1.752 15.272 48.951 1.00 33.11 207 ALA A N 1
ATOM 1526 C CA . ALA A 1 207 ? 2.946 14.472 48.722 1.00 32.31 207 ALA A CA 1
ATOM 1527 C C . ALA A 1 207 ? 2.961 13.265 49.648 1.00 33.77 207 ALA A C 1
ATOM 1528 O O . ALA A 1 207 ? 3.102 12.130 49.186 1.00 33.58 207 ALA A O 1
ATOM 1530 N N . LYS A 1 208 ? 2.805 13.496 50.952 1.00 34.50 208 LYS A N 1
ATOM 1531 C CA . LYS A 1 208 ? 2.805 12.383 51.902 1.00 34.49 208 LYS A CA 1
ATOM 1532 C C . LYS A 1 208 ? 1.762 11.342 51.544 1.00 33.53 208 LYS A C 1
ATOM 1533 O O . LYS A 1 208 ? 1.994 10.149 51.700 1.00 32.02 208 LYS A O 1
ATOM 1539 N N . ALA A 1 209 ? 0.621 11.796 51.042 1.00 34.63 209 ALA A N 1
ATOM 1540 C CA . ALA A 1 209 ? -0.453 10.889 50.667 1.00 35.59 209 ALA A CA 1
ATOM 1541 C C . ALA A 1 209 ? 0.010 9.974 49.543 1.00 35.76 209 ALA A C 1
ATOM 1542 O O . ALA A 1 209 ? -0.520 8.879 49.356 1.00 35.49 209 ALA A O 1
ATOM 1544 N N . LEU A 1 210 ? 1.009 10.435 48.797 1.00 38.08 210 LEU A N 1
ATOM 1545 C CA . LEU A 1 210 ? 1.557 9.671 47.679 1.00 37.08 210 LEU A CA 1
ATOM 1546 C C . LEU A 1 210 ? 2.682 8.723 48.104 1.00 36.26 210 LEU A C 1
ATOM 1547 O O . LEU A 1 210 ? 3.074 7.826 47.345 1.00 36.01 210 LEU A O 1
ATOM 1552 N N . GLY A 1 211 ? 3.201 8.920 49.313 1.00 33.93 211 GLY A N 1
ATOM 1553 C CA . GLY A 1 211 ? 4.266 8.060 49.802 1.00 33.57 211 GLY A CA 1
ATOM 1554 C C . GLY A 1 211 ? 5.461 8.821 50.341 1.00 32.90 211 GLY A C 1
ATOM 1555 O O . GLY A 1 211 ? 6.370 8.229 50.922 1.00 33.27 211 GLY A O 1
ATOM 1556 N N . ALA A 1 212 ? 5.474 10.135 50.142 1.00 32.87 212 ALA A N 1
ATOM 1557 C CA . ALA A 1 212 ? 6.573 10.956 50.637 1.00 33.46 212 ALA A CA 1
ATOM 1558 C C . ALA A 1 212 ? 6.678 10.800 52.159 1.00 35.41 212 ALA A C 1
ATOM 1559 O O . ALA A 1 212 ? 5.743 11.124 52.902 1.00 33.93 212 ALA A O 1
ATOM 1561 N N . ASP A 1 213 ? 7.821 10.305 52.616 1.00 35.35 213 ASP A N 1
ATOM 1562 C CA . ASP A 1 213 ? 8.040 10.096 54.038 1.00 37.00 213 ASP A CA 1
ATOM 1563 C C . ASP A 1 213 ? 8.264 11.394 54.813 1.00 36.96 213 ASP A C 1
ATOM 1564 O O . ASP A 1 213 ? 7.907 11.497 55.983 1.00 36.51 213 ASP A O 1
ATOM 1569 N N . GLU A 1 214 ? 8.846 12.381 54.147 1.00 37.13 214 GLU A N 1
ATOM 1570 C CA . GLU A 1 214 ? 9.148 13.652 54.777 1.00 38.05 214 GLU A CA 1
ATOM 1571 C C . GLU A 1 214 ? 8.808 14.792 53.810 1.00 38.32 214 GLU A C 1
ATOM 1572 O O . GLU A 1 214 ? 8.808 14.606 52.592 1.00 38.56 214 GLU A O 1
ATOM 1578 N N . THR A 1 215 ? 8.519 15.972 54.347 1.00 38.44 215 THR A N 1
ATOM 1579 C CA . THR A 1 215 ? 8.184 17.115 53.508 1.00 40.01 215 THR A CA 1
ATOM 1580 C C . THR A 1 215 ? 8.935 18.373 53.915 1.00 39.91 215 THR A C 1
ATOM 1581 O O . THR A 1 215 ? 9.207 18.591 55.091 1.00 40.26 215 THR A O 1
ATOM 1585 N N . VAL A 1 216 ? 9.275 19.193 52.929 1.00 40.77 216 VAL A N 1
ATOM 1586 C CA . VAL A 1 216 ? 9.986 20.439 53.182 1.00 41.99 216 VAL A CA 1
ATOM 1587 C C . VAL A 1 216 ? 9.418 21.535 52.296 1.00 43.94 216 VAL A C 1
ATOM 1588 O O . VAL A 1 216 ? 9.032 21.285 51.158 1.00 43.91 216 VAL A O 1
ATOM 1592 N N . ASN A 1 217 ? 9.372 22.751 52.826 1.00 47.60 217 ASN A N 1
ATOM 1593 C CA . ASN A 1 217 ? 8.842 23.887 52.086 1.00 50.35 217 ASN A CA 1
ATOM 1594 C C . ASN A 1 217 ? 9.991 24.763 51.605 1.00 52.60 217 ASN A C 1
ATOM 1595 O O . ASN A 1 217 ? 10.702 25.356 52.412 1.00 52.30 217 ASN A O 1
ATOM 1600 N N . TYR A 1 218 ? 10.167 24.858 50.293 1.00 56.74 218 TYR A N 1
ATOM 1601 C CA . TYR A 1 218 ? 11.257 25.655 49.753 1.00 61.19 218 TYR A CA 1
ATOM 1602 C C . TYR A 1 218 ? 10.962 27.142 49.637 1.00 63.77 218 TYR A C 1
ATOM 1603 O O . TYR A 1 218 ? 11.681 27.869 48.954 1.00 64.14 218 TYR A O 1
ATOM 1612 N N . THR A 1 219 ? 9.910 27.595 50.311 1.00 68.03 219 THR A N 1
ATOM 1613 C CA . THR A 1 219 ? 9.546 29.011 50.289 1.00 71.61 219 THR A CA 1
ATOM 1614 C C . THR A 1 219 ? 10.434 29.749 51.289 1.00 73.67 219 THR A C 1
ATOM 1615 O O . THR A 1 219 ? 10.493 30.976 51.292 1.00 74.64 219 THR A O 1
ATOM 1619 N N . HIS A 1 220 ? 11.105 28.984 52.146 1.00 75.92 220 HIS A N 1
ATOM 1620 C CA . HIS A 1 220 ? 11.997 29.538 53.154 1.00 77.79 220 HIS A CA 1
ATOM 1621 C C . HIS A 1 220 ? 13.416 29.553 52.575 1.00 78.23 220 HIS A C 1
ATOM 1622 O O . HIS A 1 220 ? 13.814 28.621 51.877 1.00 78.30 220 HIS A O 1
ATOM 1629 N N . PRO A 1 221 ? 14.198 30.609 52.859 1.00 78.30 221 PRO A N 1
ATOM 1630 C CA . PRO A 1 221 ? 15.568 30.718 52.344 1.00 77.70 221 PRO A CA 1
ATOM 1631 C C . PRO A 1 221 ? 16.561 29.683 52.877 1.00 76.58 221 PRO A C 1
ATOM 1632 O O . PRO A 1 221 ? 17.718 29.655 52.450 1.00 77.37 221 PRO A O 1
ATOM 1636 N N . ASP A 1 222 ? 16.112 28.832 53.797 1.00 74.10 222 ASP A N 1
ATOM 1637 C CA . ASP A 1 222 ? 16.981 27.817 54.390 1.00 71.70 222 ASP A CA 1
ATOM 1638 C C . ASP A 1 222 ? 16.400 26.409 54.348 1.00 69.02 222 ASP A C 1
ATOM 1639 O O . ASP A 1 222 ? 16.711 25.585 55.208 1.00 68.75 222 ASP A O 1
ATOM 1644 N N . TRP A 1 223 ? 15.568 26.129 53.349 1.00 65.42 223 TRP A N 1
ATOM 1645 C CA . TRP A 1 223 ? 14.964 24.810 53.227 1.00 61.12 223 TRP A CA 1
ATOM 1646 C C . TRP A 1 223 ? 16.000 23.698 53.017 1.00 58.64 223 TRP A C 1
ATOM 1647 O O . TRP A 1 223 ? 15.799 22.563 53.457 1.00 57.84 223 TRP A O 1
ATOM 1658 N N . PRO A 1 224 ? 17.126 24.007 52.349 1.00 56.56 224 PRO A N 1
ATOM 1659 C CA . PRO A 1 224 ? 18.130 22.961 52.144 1.00 54.61 224 PRO A CA 1
ATOM 1660 C C . PRO A 1 224 ? 18.587 22.401 53.487 1.00 53.08 224 PRO A C 1
ATOM 1661 O O . PRO A 1 224 ? 18.933 21.229 53.598 1.00 52.49 224 PRO A O 1
ATOM 1665 N N . LYS A 1 225 ? 18.569 23.259 54.502 1.00 52.47 225 LYS A N 1
ATOM 1666 C CA . LYS A 1 225 ? 18.984 22.896 55.848 1.00 50.73 225 LYS A CA 1
ATOM 1667 C C . LYS A 1 225 ? 18.036 21.895 56.475 1.00 49.71 225 LYS A C 1
ATOM 1668 O O . LYS A 1 225 ? 18.443 21.071 57.297 1.00 47.46 225 LYS A O 1
ATOM 1674 N N . GLU A 1 226 ? 16.766 21.966 56.096 1.00 49.32 226 GLU A N 1
ATOM 1675 C CA . GLU A 1 226 ? 15.793 21.033 56.638 1.00 50.58 226 GLU A CA 1
ATOM 1676 C C . GLU A 1 226 ? 16.003 19.642 56.057 1.00 50.15 226 GLU A C 1
ATOM 1677 O O . GLU A 1 226 ? 15.860 18.637 56.758 1.00 50.50 226 GLU A O 1
ATOM 1683 N N . VAL A 1 227 ? 16.353 19.580 54.779 1.00 48.85 227 VAL A N 1
ATOM 1684 C CA . VAL A 1 227 ? 16.587 18.293 54.148 1.00 49.10 227 VAL A CA 1
ATOM 1685 C C . VAL A 1 227 ? 17.781 17.644 54.842 1.00 48.57 227 VAL A C 1
ATOM 1686 O O . VAL A 1 227 ? 17.752 16.461 55.160 1.00 48.44 227 VAL A O 1
ATOM 1690 N N . ARG A 1 228 ? 18.825 18.425 55.093 1.00 48.94 228 ARG A N 1
ATOM 1691 C CA . ARG A 1 228 ? 20.005 17.906 55.768 1.00 49.87 228 ARG A CA 1
ATOM 1692 C C . ARG A 1 228 ? 19.603 17.383 57.147 1.00 49.43 228 ARG A C 1
ATOM 1693 O O . ARG A 1 228 ? 19.957 16.266 57.531 1.00 49.75 228 ARG A O 1
ATOM 1701 N N . ARG A 1 229 ? 18.857 18.198 57.889 1.00 49.34 229 ARG A N 1
ATOM 1702 C CA . ARG A 1 229 ? 18.397 17.833 59.232 1.00 47.13 229 ARG A CA 1
ATOM 1703 C C . ARG A 1 229 ? 17.545 16.565 59.201 1.00 45.80 229 ARG A C 1
ATOM 1704 O O . ARG A 1 229 ? 17.580 15.755 60.129 1.00 44.66 229 ARG A O 1
ATOM 1712 N N . LEU A 1 230 ? 16.788 16.408 58.119 1.00 44.91 230 LEU A N 1
ATOM 1713 C CA . LEU A 1 230 ? 15.907 15.267 57.934 1.00 43.36 230 LEU A CA 1
ATOM 1714 C C . LEU A 1 230 ? 16.594 13.977 57.482 1.00 43.02 230 LEU A C 1
ATOM 1715 O O . LEU A 1 230 ? 15.956 12.922 57.449 1.00 44.19 230 LEU A O 1
ATOM 1720 N N . THR A 1 231 ? 17.881 14.050 57.142 1.00 40.35 231 THR A N 1
ATOM 1721 C CA . THR A 1 231 ? 18.630 12.868 56.717 1.00 38.56 231 THR A CA 1
ATOM 1722 C C . THR A 1 231 ? 19.910 12.687 57.528 1.00 39.89 231 THR A C 1
ATOM 1723 O O . THR A 1 231 ? 20.989 12.490 56.965 1.00 40.88 231 THR A O 1
ATOM 1727 N N . GLY A 1 232 ? 19.787 12.761 58.848 1.00 40.39 232 GLY A N 1
ATOM 1728 C CA . GLY A 1 232 ? 20.940 12.587 59.714 1.00 39.57 232 GLY A CA 1
ATOM 1729 C C . GLY A 1 232 ? 22.071 13.566 59.463 1.00 39.70 232 GLY A C 1
ATOM 1730 O O . GLY A 1 232 ? 23.224 13.287 59.782 1.00 39.25 232 GLY A O 1
ATOM 1731 N N . GLY A 1 233 ? 21.747 14.719 58.892 1.00 40.59 233 GLY A N 1
ATOM 1732 C CA . GLY A 1 233 ? 22.767 15.714 58.615 1.00 40.99 233 GLY A CA 1
ATOM 1733 C C . GLY A 1 233 ? 23.594 15.430 57.372 1.00 42.50 233 GLY A C 1
ATOM 1734 O O . GLY A 1 233 ? 24.254 16.332 56.848 1.00 42.93 233 GLY A O 1
ATOM 1735 N N . LYS A 1 234 ? 23.548 14.196 56.871 1.00 42.93 234 LYS A N 1
ATOM 1736 C CA . LYS A 1 234 ? 24.340 13.851 55.694 1.00 44.31 234 LYS A CA 1
ATOM 1737 C C . LYS A 1 234 ? 23.808 14.432 54.387 1.00 42.70 234 LYS A C 1
ATOM 1738 O O . LYS A 1 234 ? 24.591 14.769 53.502 1.00 41.91 234 LYS A O 1
ATOM 1744 N N . GLY A 1 235 ? 22.488 14.553 54.270 1.00 41.43 235 GLY A N 1
ATOM 1745 C CA . GLY A 1 235 ? 21.897 15.080 53.048 1.00 39.39 235 GLY A CA 1
ATOM 1746 C C . GLY A 1 235 ? 21.269 13.975 52.210 1.00 37.79 235 GLY A C 1
ATOM 1747 O O . GLY A 1 235 ? 21.425 12.797 52.529 1.00 38.56 235 GLY A O 1
ATOM 1748 N N . ALA A 1 236 ? 20.558 14.332 51.144 1.00 35.87 236 ALA A N 1
ATOM 1749 C CA . ALA A 1 236 ? 19.925 13.318 50.301 1.00 34.96 236 ALA A CA 1
ATOM 1750 C C . ALA A 1 236 ? 20.935 12.603 49.402 1.00 34.02 236 ALA A C 1
ATOM 1751 O O . ALA A 1 236 ? 21.859 13.220 48.874 1.00 34.60 236 ALA A O 1
ATOM 1753 N N . ASP A 1 237 ? 20.751 11.299 49.237 1.00 31.48 237 ASP A N 1
ATOM 1754 C CA . ASP A 1 237 ? 21.639 10.495 48.409 1.00 29.98 237 ASP A CA 1
ATOM 1755 C C . ASP A 1 237 ? 21.323 10.662 46.932 1.00 27.31 237 ASP A C 1
ATOM 1756 O O . ASP A 1 237 ? 22.227 10.810 46.113 1.00 25.88 237 ASP A O 1
ATOM 1761 N N . LYS A 1 238 ? 20.033 10.621 46.609 1.00 26.21 238 LYS A N 1
ATOM 1762 C CA . LYS A 1 238 ? 19.554 10.761 45.237 1.00 27.21 238 LYS A CA 1
ATOM 1763 C C . LYS A 1 238 ? 18.557 11.898 45.147 1.00 26.45 238 LYS A C 1
ATOM 1764 O O . LYS A 1 238 ? 17.721 12.053 46.032 1.00 27.40 238 LYS A O 1
ATOM 1770 N N . VAL A 1 239 ? 18.633 12.681 44.075 1.00 25.97 239 VAL A N 1
ATOM 1771 C CA . VAL A 1 239 ? 17.720 13.806 43.895 1.00 26.51 239 VAL A CA 1
ATOM 1772 C C . VAL A 1 239 ? 17.048 13.860 42.522 1.00 27.31 239 VAL A C 1
ATOM 1773 O O . VAL A 1 239 ? 17.706 13.768 41.492 1.00 27.76 239 VAL A O 1
ATOM 1777 N N . VAL A 1 240 ? 15.727 14.006 42.519 1.00 29.52 240 VAL A N 1
ATOM 1778 C CA . VAL A 1 240 ? 14.976 14.112 41.275 1.00 29.80 240 VAL A CA 1
ATOM 1779 C C . VAL A 1 240 ? 14.526 15.556 41.132 1.00 32.91 240 VAL A C 1
ATOM 1780 O O . VAL A 1 240 ? 13.717 16.036 41.918 1.00 34.62 240 VAL A O 1
ATOM 1784 N N . ASP A 1 241 ? 15.050 16.241 40.125 1.00 36.42 241 ASP A N 1
ATOM 1785 C CA . ASP A 1 241 ? 14.716 17.636 39.900 1.00 41.56 241 ASP A CA 1
ATOM 1786 C C . ASP A 1 241 ? 14.204 17.879 38.479 1.00 46.49 241 ASP A C 1
ATOM 1787 O O . ASP A 1 241 ? 14.796 17.401 37.515 1.00 48.17 241 ASP A O 1
ATOM 1792 N N . HIS A 1 242 ? 13.109 18.617 38.335 1.00 50.83 242 HIS A N 1
ATOM 1793 C CA . HIS A 1 242 ? 12.583 18.894 36.998 1.00 56.59 242 HIS A CA 1
ATOM 1794 C C . HIS A 1 242 ? 12.436 20.390 36.797 1.00 59.15 242 HIS A C 1
ATOM 1795 O O . HIS A 1 242 ? 11.858 20.840 35.811 1.00 59.19 242 HIS A O 1
ATOM 1802 N N . THR A 1 243 ? 12.950 21.160 37.743 1.00 62.37 243 THR A N 1
ATOM 1803 C CA . THR A 1 243 ? 12.860 22.601 37.648 1.00 66.10 243 THR A CA 1
ATOM 1804 C C . THR A 1 243 ? 14.253 23.201 37.496 1.00 70.12 243 THR A C 1
ATOM 1805 O O . THR A 1 243 ? 14.579 23.780 36.456 1.00 70.71 243 THR A O 1
ATOM 1809 N N . GLY A 1 244 ? 15.079 23.041 38.527 1.00 74.34 244 GLY A N 1
ATOM 1810 C CA . GLY A 1 244 ? 16.434 23.564 38.497 1.00 77.25 244 GLY A CA 1
ATOM 1811 C C . GLY A 1 244 ? 16.498 25.014 38.062 1.00 79.15 244 GLY A C 1
ATOM 1812 O O . GLY A 1 244 ? 15.478 25.700 37.981 1.00 79.45 244 GLY A O 1
ATOM 1813 N N . ALA A 1 245 ? 17.708 25.482 37.788 1.00 80.86 245 ALA A N 1
ATOM 1814 C CA . ALA A 1 245 ? 17.924 26.853 37.344 1.00 82.27 245 ALA A CA 1
ATOM 1815 C C . ALA A 1 245 ? 17.212 27.876 38.223 1.00 82.62 245 ALA A C 1
ATOM 1816 O O . ALA A 1 245 ? 16.830 28.951 37.755 1.00 83.45 245 ALA A O 1
ATOM 1818 N N . LEU A 1 246 ? 17.029 27.540 39.493 1.00 82.11 246 LEU A N 1
ATOM 1819 C CA . LEU A 1 246 ? 16.377 28.449 40.420 1.00 81.84 246 LEU A CA 1
ATOM 1820 C C . LEU A 1 246 ? 16.648 28.017 41.846 1.00 81.01 246 LEU A C 1
ATOM 1821 O O . LEU A 1 246 ? 17.066 28.825 42.679 1.00 81.60 246 LEU A O 1
ATOM 1826 N N . TYR A 1 247 ? 16.414 26.742 42.130 1.00 79.18 247 TYR A N 1
ATOM 1827 C CA . TYR A 1 247 ? 16.661 26.221 43.466 1.00 76.95 247 TYR A CA 1
ATOM 1828 C C . TYR A 1 247 ? 17.859 25.292 43.401 1.00 74.22 247 TYR A C 1
ATOM 1829 O O . TYR A 1 247 ? 18.291 24.754 44.415 1.00 73.26 247 TYR A O 1
ATOM 1838 N N . PHE A 1 248 ? 18.397 25.118 42.200 1.00 71.85 248 PHE A N 1
ATOM 1839 C CA . PHE A 1 248 ? 19.527 24.226 41.997 1.00 69.65 248 PHE A CA 1
ATOM 1840 C C . PHE A 1 248 ? 20.636 24.427 43.011 1.00 66.75 248 PHE A C 1
ATOM 1841 O O . PHE A 1 248 ? 21.301 23.476 43.410 1.00 66.35 248 PHE A O 1
ATOM 1849 N N . GLU A 1 249 ? 20.844 25.668 43.423 1.00 63.62 249 GLU A N 1
ATOM 1850 C CA . GLU A 1 249 ? 21.877 25.948 44.398 1.00 60.97 249 GLU A CA 1
ATOM 1851 C C . GLU A 1 249 ? 21.470 25.312 45.722 1.00 58.63 249 GLU A C 1
ATOM 1852 O O . GLU A 1 249 ? 22.311 24.813 46.474 1.00 58.06 249 GLU A O 1
ATOM 1858 N N . GLY A 1 250 ? 20.169 25.337 45.998 1.00 56.48 250 GLY A N 1
ATOM 1859 C CA . GLY A 1 250 ? 19.653 24.759 47.225 1.00 52.75 250 GLY A CA 1
ATOM 1860 C C . GLY A 1 250 ? 19.713 23.247 47.179 1.00 50.92 250 GLY A C 1
ATOM 1861 O O . GLY A 1 250 ? 19.964 22.591 48.192 1.00 50.03 250 GLY A O 1
ATOM 1862 N N . VAL A 1 251 ? 19.477 22.692 45.993 1.00 49.39 251 VAL A N 1
ATOM 1863 C CA . VAL A 1 251 ? 19.514 21.249 45.799 1.00 47.35 251 VAL A CA 1
ATOM 1864 C C . VAL A 1 251 ? 20.932 20.762 46.043 1.00 47.45 251 VAL A C 1
ATOM 1865 O O . VAL A 1 251 ? 21.157 19.843 46.830 1.00 47.06 251 VAL A O 1
ATOM 1869 N N . ILE A 1 252 ? 21.887 21.390 45.362 1.00 47.09 252 ILE A N 1
ATOM 1870 C CA . ILE A 1 252 ? 23.290 21.029 45.505 1.00 47.23 252 ILE A CA 1
ATOM 1871 C C . ILE A 1 252 ? 23.711 21.068 46.966 1.00 46.84 252 ILE A C 1
ATOM 1872 O O . ILE A 1 252 ? 24.529 20.264 47.416 1.00 45.82 252 ILE A O 1
ATOM 1877 N N . LYS A 1 253 ? 23.126 22.005 47.699 1.00 46.61 253 LYS A N 1
ATOM 1878 C CA . LYS A 1 253 ? 23.420 22.174 49.108 1.00 46.67 253 LYS A CA 1
ATOM 1879 C C . LYS A 1 253 ? 22.792 21.025 49.906 1.00 46.14 253 LYS A C 1
ATOM 1880 O O . LYS A 1 253 ? 23.360 20.538 50.894 1.00 45.57 253 LYS A O 1
ATOM 1886 N N . ALA A 1 254 ? 21.621 20.584 49.459 1.00 44.87 254 ALA A N 1
ATOM 1887 C CA . ALA A 1 254 ? 20.890 19.512 50.126 1.00 42.65 254 ALA A CA 1
ATOM 1888 C C . ALA A 1 254 ? 21.369 18.119 49.747 1.00 41.30 254 ALA A C 1
ATOM 1889 O O . ALA A 1 254 ? 20.978 17.127 50.362 1.00 41.09 254 ALA A O 1
ATOM 1891 N N . THR A 1 255 ? 22.225 18.047 48.740 1.00 39.79 255 THR A N 1
ATOM 1892 C CA . THR A 1 255 ? 22.726 16.765 48.278 1.00 38.21 255 THR A CA 1
ATOM 1893 C C . THR A 1 255 ? 23.901 16.275 49.117 1.00 37.59 255 THR A C 1
ATOM 1894 O O . THR A 1 255 ? 24.857 17.008 49.363 1.00 38.24 255 THR A O 1
ATOM 1898 N N . ALA A 1 256 ? 23.822 15.027 49.558 1.00 38.60 256 ALA A N 1
ATOM 1899 C CA . ALA A 1 256 ? 24.884 14.444 50.361 1.00 39.37 256 ALA A CA 1
ATOM 1900 C C . ALA A 1 256 ? 26.107 14.211 49.490 1.00 39.98 256 ALA A C 1
ATOM 1901 O O . ALA A 1 256 ? 26.042 14.326 48.268 1.00 41.16 256 ALA A O 1
ATOM 1903 N N . ASN A 1 257 ? 27.227 13.889 50.125 1.00 39.96 257 ASN A N 1
ATOM 1904 C CA . ASN A 1 257 ? 28.456 13.641 49.392 1.00 38.69 257 ASN A CA 1
ATOM 1905 C C . ASN A 1 257 ? 28.285 12.437 48.460 1.00 37.39 257 ASN A C 1
ATOM 1906 O O . ASN A 1 257 ? 27.595 11.466 48.789 1.00 36.95 257 ASN A O 1
ATOM 1911 N N . GLY A 1 258 ? 28.901 12.520 47.286 1.00 35.88 258 GLY A N 1
ATOM 1912 C CA . GLY A 1 258 ? 28.820 11.438 46.319 1.00 34.51 258 GLY A CA 1
ATOM 1913 C C . GLY A 1 258 ? 27.405 11.186 45.850 1.00 33.48 258 GLY A C 1
ATOM 1914 O O . GLY A 1 258 ? 27.098 10.124 45.307 1.00 32.76 258 GLY A O 1
ATOM 1915 N N . GLY A 1 259 ? 26.546 12.177 46.057 1.00 32.69 259 GLY A N 1
ATOM 1916 C CA . GLY A 1 259 ? 25.157 12.056 45.665 1.00 31.74 259 GLY A CA 1
ATOM 1917 C C . GLY A 1 259 ? 24.930 12.230 44.178 1.00 32.03 259 GLY A C 1
ATOM 1918 O O . GLY A 1 259 ? 25.779 12.741 43.445 1.00 32.60 259 GLY A O 1
ATOM 1919 N N . ARG A 1 260 ? 23.761 11.799 43.734 1.00 30.87 260 ARG A N 1
ATOM 1920 C CA . ARG A 1 260 ? 23.399 11.900 42.343 1.00 31.23 260 ARG A CA 1
ATOM 1921 C C . ARG A 1 260 ? 22.150 12.751 42.196 1.00 31.71 260 ARG A C 1
ATOM 1922 O O . ARG A 1 260 ? 21.216 12.660 42.991 1.00 31.06 260 ARG A O 1
ATOM 1930 N N . ILE A 1 261 ? 22.160 13.603 41.178 1.00 33.24 261 ILE A N 1
ATOM 1931 C CA . ILE A 1 261 ? 21.044 14.499 40.901 1.00 32.51 261 ILE A CA 1
ATOM 1932 C C . ILE A 1 261 ? 20.594 14.274 39.461 1.00 32.31 261 ILE A C 1
ATOM 1933 O O . ILE A 1 261 ? 21.379 14.426 38.534 1.00 32.88 261 ILE A O 1
ATOM 1938 N N . ALA A 1 262 ? 19.335 13.888 39.281 1.00 33.14 262 ALA A N 1
ATOM 1939 C CA . ALA A 1 262 ? 18.793 13.653 37.949 1.00 33.84 262 ALA A CA 1
ATOM 1940 C C . ALA A 1 262 ? 17.940 14.858 37.562 1.00 36.02 262 ALA A C 1
ATOM 1941 O O . ALA A 1 262 ? 17.056 15.270 38.309 1.00 35.53 262 ALA A O 1
ATOM 1943 N N . ILE A 1 263 ? 18.211 15.422 36.395 1.00 38.68 263 ILE A N 1
ATOM 1944 C CA . ILE A 1 263 ? 17.471 16.579 35.928 1.00 41.68 263 ILE A CA 1
ATOM 1945 C C . ILE A 1 263 ? 16.697 16.317 34.650 1.00 44.32 263 ILE A C 1
ATOM 1946 O O . ILE A 1 263 ? 17.267 15.966 33.624 1.00 42.82 263 ILE A O 1
ATOM 1951 N N . ALA A 1 264 ? 15.387 16.517 34.731 1.00 50.80 264 ALA A N 1
ATOM 1952 C CA . ALA A 1 264 ? 14.490 16.299 33.606 1.00 57.63 264 ALA A CA 1
ATOM 1953 C C . ALA A 1 264 ? 14.547 17.419 32.577 1.00 63.14 264 ALA A C 1
ATOM 1954 O O . ALA A 1 264 ? 15.470 17.492 31.761 1.00 64.72 264 ALA A O 1
ATOM 1956 N N . GLY A 1 265 ? 13.539 18.282 32.612 1.00 69.32 265 GLY A N 1
ATOM 1957 C CA . GLY A 1 265 ? 13.476 19.386 31.677 1.00 77.55 265 GLY A CA 1
ATOM 1958 C C . GLY A 1 265 ? 13.647 20.707 32.393 1.00 83.19 265 GLY A C 1
ATOM 1959 O O . GLY A 1 265 ? 12.856 21.633 32.205 1.00 83.44 265 GLY A O 1
ATOM 1960 N N . ALA A 1 266 ? 14.684 20.789 33.221 1.00 88.38 266 ALA A N 1
ATOM 1961 C CA . ALA A 1 266 ? 14.962 22.004 33.976 1.00 93.87 266 ALA A CA 1
ATOM 1962 C C . ALA A 1 266 ? 15.375 23.152 33.056 1.00 97.46 266 ALA A C 1
ATOM 1963 O O . ALA A 1 266 ? 16.536 23.566 33.046 1.00 98.32 266 ALA A O 1
ATOM 1965 N N . SER A 1 267 ? 14.415 23.657 32.285 1.00 101.24 267 SER A N 1
ATOM 1966 C CA . SER A 1 267 ? 14.654 24.765 31.370 1.00 104.87 267 SER A CA 1
ATOM 1967 C C . SER A 1 267 ? 14.098 26.040 31.994 1.00 107.11 267 SER A C 1
ATOM 1968 O O . SER A 1 267 ? 13.348 26.779 31.356 1.00 107.38 267 SER A O 1
ATOM 1971 N N . SER A 1 268 ? 14.466 26.285 33.248 1.00 109.61 268 SER A N 1
ATOM 1972 C CA . SER A 1 268 ? 13.996 27.462 33.965 1.00 112.45 268 SER A CA 1
ATOM 1973 C C . SER A 1 268 ? 14.660 28.731 33.431 1.00 114.50 268 SER A C 1
ATOM 1974 O O . SER A 1 268 ? 15.220 28.733 32.332 1.00 115.08 268 SER A O 1
ATOM 1977 N N . GLY A 1 269 ? 14.598 29.807 34.212 1.00 116.24 269 GLY A N 1
ATOM 1978 C CA . GLY A 1 269 ? 15.177 31.073 33.793 1.00 117.71 269 GLY A CA 1
ATOM 1979 C C . GLY A 1 269 ? 16.692 31.163 33.830 1.00 118.47 269 GLY A C 1
ATOM 1980 O O . GLY A 1 269 ? 17.395 30.365 33.208 1.00 118.64 269 GLY A O 1
ATOM 1981 N N . TYR A 1 270 ? 17.195 32.155 34.559 1.00 118.95 270 TYR A N 1
ATOM 1982 C CA . TYR A 1 270 ? 18.629 32.375 34.678 1.00 119.20 270 TYR A CA 1
ATOM 1983 C C . TYR A 1 270 ? 19.335 31.117 35.162 1.00 119.10 270 TYR A C 1
ATOM 1984 O O . TYR A 1 270 ? 18.706 30.196 35.685 1.00 119.29 270 TYR A O 1
ATOM 1993 N N . GLU A 1 271 ? 20.650 31.088 34.981 1.00 118.62 271 GLU A N 1
ATOM 1994 C CA . GLU A 1 271 ? 21.459 29.960 35.410 1.00 118.13 271 GLU A CA 1
ATOM 1995 C C . GLU A 1 271 ? 22.452 30.444 36.457 1.00 117.79 271 GLU A C 1
ATOM 1996 O O . GLU A 1 271 ? 23.419 29.759 36.780 1.00 117.61 271 GLU A O 1
ATOM 2002 N N . GLY A 1 272 ? 22.184 31.636 36.985 1.00 117.47 272 GLY A N 1
ATOM 2003 C CA . GLY A 1 272 ? 23.030 32.231 38.006 1.00 117.17 272 GLY A CA 1
ATOM 2004 C C . GLY A 1 272 ? 24.516 32.078 37.757 1.00 117.00 272 GLY A C 1
ATOM 2005 O O . GLY A 1 272 ? 25.113 32.835 36.991 1.00 117.12 272 GLY A O 1
ATOM 2006 N N . THR A 1 273 ? 25.111 31.092 38.420 1.00 116.54 273 THR A N 1
ATOM 2007 C CA . THR A 1 273 ? 26.532 30.805 38.284 1.00 115.93 273 THR A CA 1
ATOM 2008 C C . THR A 1 273 ? 26.813 29.336 38.590 1.00 115.78 273 THR A C 1
ATOM 2009 O O . THR A 1 273 ? 27.829 28.790 38.158 1.00 116.29 273 THR A O 1
ATOM 2013 N N . LEU A 1 274 ? 25.903 28.698 39.324 1.00 115.25 274 LEU A N 1
ATOM 2014 C CA . LEU A 1 274 ? 26.052 27.290 39.690 1.00 114.46 274 LEU A CA 1
ATOM 2015 C C . LEU A 1 274 ? 27.372 27.042 40.416 1.00 113.80 274 LEU A C 1
ATOM 2016 O O . LEU A 1 274 ? 28.401 26.794 39.787 1.00 113.84 274 LEU A O 1
ATOM 2021 N N . PRO A 1 275 ? 27.352 27.094 41.758 1.00 113.11 275 PRO A N 1
ATOM 2022 C CA . PRO A 1 275 ? 28.546 26.882 42.581 1.00 112.73 275 PRO A CA 1
ATOM 2023 C C . PRO A 1 275 ? 29.281 25.568 42.329 1.00 112.46 275 PRO A C 1
ATOM 2024 O O . PRO A 1 275 ? 29.028 24.557 42.989 1.00 112.29 275 PRO A O 1
ATOM 2028 N N . PHE A 1 276 ? 30.199 25.600 41.367 1.00 112.18 276 PHE A N 1
ATOM 2029 C CA . PHE A 1 276 ? 31.001 24.435 41.016 1.00 111.33 276 PHE A CA 1
ATOM 2030 C C . PHE A 1 276 ? 31.948 24.157 42.171 1.00 110.29 276 PHE A C 1
ATOM 2031 O O . PHE A 1 276 ? 31.848 24.787 43.223 1.00 110.55 276 PHE A O 1
ATOM 2039 N N . ALA A 1 277 ? 32.869 23.221 41.972 1.00 108.72 277 ALA A N 1
ATOM 2040 C CA . ALA A 1 277 ? 33.838 22.865 43.004 1.00 106.73 277 ALA A CA 1
ATOM 2041 C C . ALA A 1 277 ? 33.125 22.279 44.214 1.00 105.16 277 ALA A C 1
ATOM 2042 O O . ALA A 1 277 ? 33.750 21.705 45.104 1.00 105.34 277 ALA A O 1
ATOM 2044 N N . HIS A 1 278 ? 31.808 22.433 44.242 1.00 103.03 278 HIS A N 1
ATOM 2045 C CA . HIS A 1 278 ? 31.011 21.909 45.332 1.00 100.75 278 HIS A CA 1
ATOM 2046 C C . HIS A 1 278 ? 30.505 20.560 44.850 1.00 99.13 278 HIS A C 1
ATOM 2047 O O . HIS A 1 278 ? 30.309 19.631 45.631 1.00 99.26 278 HIS A O 1
ATOM 2054 N N . VAL A 1 279 ? 30.318 20.463 43.541 1.00 96.87 279 VAL A N 1
ATOM 2055 C CA . VAL A 1 279 ? 29.843 19.239 42.924 1.00 95.06 279 VAL A CA 1
ATOM 2056 C C . VAL A 1 279 ? 31.024 18.341 42.593 1.00 93.41 279 VAL A C 1
ATOM 2057 O O . VAL A 1 279 ? 30.873 17.139 42.390 1.00 93.72 279 VAL A O 1
ATOM 2061 N N . PHE A 1 280 ? 32.208 18.933 42.547 1.00 91.51 280 PHE A N 1
ATOM 2062 C CA . PHE A 1 280 ? 33.407 18.176 42.228 1.00 89.25 280 PHE A CA 1
ATOM 2063 C C . PHE A 1 280 ? 34.087 17.695 43.500 1.00 85.92 280 PHE A C 1
ATOM 2064 O O . PHE A 1 280 ? 34.340 16.501 43.665 1.00 85.99 280 PHE A O 1
ATOM 2072 N N . TYR A 1 281 ? 34.373 18.630 44.400 1.00 81.15 281 TYR A N 1
ATOM 2073 C CA . TYR A 1 281 ? 35.015 18.295 45.660 1.00 76.86 281 TYR A CA 1
ATOM 2074 C C . TYR A 1 281 ? 34.237 17.199 46.378 1.00 72.05 281 TYR A C 1
ATOM 2075 O O . TYR A 1 281 ? 34.826 16.259 46.910 1.00 71.57 281 TYR A O 1
ATOM 2084 N N . ARG A 1 282 ? 32.912 17.315 46.393 1.00 66.06 282 ARG A N 1
ATOM 2085 C CA . ARG A 1 282 ? 32.092 16.318 47.064 1.00 59.44 282 ARG A CA 1
ATOM 2086 C C . ARG A 1 282 ? 31.681 15.171 46.146 1.00 54.21 282 ARG A C 1
ATOM 2087 O O . ARG A 1 282 ? 30.826 14.366 46.497 1.00 52.59 282 ARG A O 1
ATOM 2095 N N . GLN A 1 283 ? 32.304 15.103 44.974 1.00 48.35 283 GLN A N 1
ATOM 2096 C CA . GLN A 1 283 ? 32.038 14.040 44.016 1.00 43.93 283 GLN A CA 1
ATOM 2097 C C . GLN A 1 283 ? 30.563 13.838 43.659 1.00 41.94 283 GLN A C 1
ATOM 2098 O O . GLN A 1 283 ? 30.080 12.712 43.562 1.00 40.57 283 GLN A O 1
ATOM 2104 N N . LEU A 1 284 ? 29.848 14.934 43.458 1.00 39.51 284 LEU A N 1
ATOM 2105 C CA . LEU A 1 284 ? 28.449 14.854 43.086 1.00 37.60 284 LEU A CA 1
ATOM 2106 C C . LEU A 1 284 ? 28.334 14.522 41.604 1.00 36.16 284 LEU A C 1
ATOM 2107 O O . LEU A 1 284 ? 29.300 14.665 40.847 1.00 35.46 284 LEU A O 1
ATOM 2112 N N . SER A 1 285 ? 27.153 14.063 41.197 1.00 34.46 285 SER A N 1
ATOM 2113 C CA . SER A 1 285 ? 26.895 13.702 39.801 1.00 32.93 285 SER A CA 1
ATOM 2114 C C . SER A 1 285 ? 25.593 14.341 39.346 1.00 31.39 285 SER A C 1
ATOM 2115 O O . SER A 1 285 ? 24.567 14.209 40.000 1.00 33.26 285 SER A O 1
ATOM 2118 N N . ILE A 1 286 ? 25.640 15.040 38.224 1.00 30.47 286 ILE A N 1
ATOM 2119 C CA . ILE A 1 286 ? 24.451 15.665 37.667 1.00 30.33 286 ILE A CA 1
ATOM 2120 C C . ILE A 1 286 ? 24.144 14.936 36.372 1.00 30.54 286 ILE A C 1
ATOM 2121 O O . ILE A 1 286 ? 24.966 14.901 35.461 1.00 30.62 286 ILE A O 1
ATOM 2126 N N . LEU A 1 287 ? 22.948 14.377 36.286 1.00 30.38 287 LEU A N 1
ATOM 2127 C CA . LEU A 1 287 ? 22.567 13.595 35.130 1.00 30.36 287 LEU A CA 1
ATOM 2128 C C . LEU A 1 287 ? 21.341 14.133 34.403 1.00 32.26 287 LEU A C 1
ATOM 2129 O O . LEU A 1 287 ? 20.275 14.292 34.998 1.00 33.74 287 LEU A O 1
ATOM 2134 N N . GLY A 1 288 ? 21.483 14.409 33.112 1.00 32.01 288 GLY A N 1
ATOM 2135 C CA . GLY A 1 288 ? 20.346 14.899 32.348 1.00 32.93 288 GLY A CA 1
ATOM 2136 C C . GLY A 1 288 ? 19.548 13.703 31.850 1.00 32.79 288 GLY A C 1
ATOM 2137 O O . GLY A 1 288 ? 20.128 12.680 31.489 1.00 32.85 288 GLY A O 1
ATOM 2138 N N . SER A 1 289 ? 18.227 13.818 31.823 1.00 32.72 289 SER A N 1
ATOM 2139 C CA . SER A 1 289 ? 17.399 12.721 31.374 1.00 32.64 289 SER A CA 1
ATOM 2140 C C . SER A 1 289 ? 16.141 13.171 30.651 1.00 32.71 289 SER A C 1
ATOM 2141 O O . SER A 1 289 ? 15.369 13.979 31.160 1.00 34.02 289 SER A O 1
ATOM 2144 N N . THR A 1 290 ? 15.942 12.647 29.453 1.00 34.25 290 THR A N 1
ATOM 2145 C CA . THR A 1 290 ? 14.760 12.982 28.680 1.00 35.49 290 THR A CA 1
ATOM 2146 C C . THR A 1 290 ? 14.094 11.682 28.301 1.00 33.49 290 THR A C 1
ATOM 2147 O O . THR A 1 290 ? 14.720 10.810 27.709 1.00 34.61 290 THR A O 1
ATOM 2151 N N . MET A 1 291 ? 12.827 11.547 28.669 1.00 32.42 291 MET A N 1
ATOM 2152 C CA . MET A 1 291 ? 12.067 10.336 28.364 1.00 31.99 291 MET A CA 1
ATOM 2153 C C . MET A 1 291 ? 12.747 9.056 28.886 1.00 31.23 291 MET A C 1
ATOM 2154 O O . MET A 1 291 ? 13.442 9.078 29.904 1.00 32.20 291 MET A O 1
ATOM 2159 N N . ALA A 1 292 ? 12.528 7.943 28.195 1.00 29.19 292 ALA A N 1
ATOM 2160 C CA . ALA A 1 292 ? 13.104 6.667 28.587 1.00 29.11 292 ALA A CA 1
ATOM 2161 C C . ALA A 1 292 ? 12.899 5.685 27.450 1.00 29.97 292 ALA A C 1
ATOM 2162 O O . ALA A 1 292 ? 12.307 6.024 26.425 1.00 31.86 292 ALA A O 1
ATOM 2164 N N . SER A 1 293 ? 13.397 4.469 27.631 1.00 29.72 293 SER A N 1
ATOM 2165 C CA . SER A 1 293 ? 13.255 3.428 26.624 1.00 29.94 293 SER A CA 1
ATOM 2166 C C . SER A 1 293 ? 11.805 2.945 26.584 1.00 30.26 293 SER A C 1
ATOM 2167 O O . SER A 1 293 ? 11.170 2.790 27.628 1.00 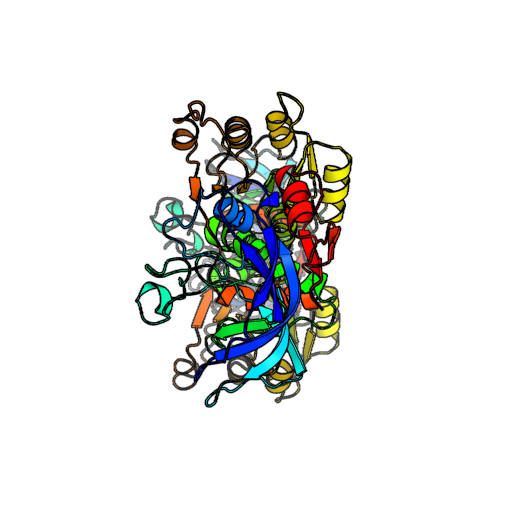30.10 293 SER A O 1
ATOM 2170 N N . LYS A 1 294 ? 11.283 2.712 25.384 1.00 28.30 294 LYS A N 1
ATOM 2171 C CA . LYS A 1 294 ? 9.912 2.239 25.239 1.00 29.26 294 LYS A CA 1
ATOM 2172 C C . LYS A 1 294 ? 9.617 0.989 26.053 1.00 29.54 294 LYS A C 1
ATOM 2173 O O . LYS A 1 294 ? 8.497 0.785 26.508 1.00 30.54 294 LYS A O 1
ATOM 2179 N N . SER A 1 295 ? 10.626 0.148 26.223 1.00 30.61 295 SER A N 1
ATOM 2180 C CA . SER A 1 295 ? 10.465 -1.099 26.963 1.00 31.08 295 SER A CA 1
ATOM 2181 C C . SER A 1 295 ? 10.041 -0.870 28.407 1.00 31.04 295 SER A C 1
ATOM 2182 O O . SER A 1 295 ? 9.382 -1.713 29.004 1.00 32.41 295 SER A O 1
ATOM 2185 N N . ARG A 1 296 ? 10.416 0.278 28.955 1.00 30.61 296 ARG A N 1
ATOM 2186 C CA . ARG A 1 296 ? 10.085 0.615 30.331 1.00 32.19 296 ARG A CA 1
ATOM 2187 C C . ARG A 1 296 ? 8.587 0.790 30.592 1.00 31.73 296 ARG A C 1
ATOM 2188 O O . ARG A 1 296 ? 8.155 0.712 31.738 1.00 32.59 296 ARG A O 1
ATOM 2196 N N . LEU A 1 297 ? 7.798 1.023 29.544 1.00 29.56 297 LEU A N 1
ATOM 2197 C CA . LEU A 1 297 ? 6.360 1.226 29.709 1.00 28.36 297 LEU A CA 1
ATOM 2198 C C . LEU A 1 297 ? 5.637 -0.041 30.149 1.00 28.50 297 LEU A C 1
ATOM 2199 O O . LEU A 1 297 ? 4.538 0.020 30.696 1.00 27.82 297 LEU A O 1
ATOM 2204 N N . PHE A 1 298 ? 6.243 -1.195 29.894 1.00 29.73 298 PHE A N 1
ATOM 2205 C CA . PHE A 1 298 ? 5.633 -2.477 30.266 1.00 30.64 298 PHE A CA 1
ATOM 2206 C C . PHE A 1 298 ? 5.631 -2.702 31.778 1.00 28.89 298 PHE A C 1
ATOM 2207 O O . PHE A 1 298 ? 4.586 -2.980 32.369 1.00 28.71 298 PHE A O 1
ATOM 2215 N N . PRO A 1 299 ? 6.801 -2.601 32.429 1.00 27.85 299 PRO A N 1
ATOM 2216 C CA . PRO A 1 299 ? 6.768 -2.804 33.880 1.00 27.19 299 PRO A CA 1
ATOM 2217 C C . PRO A 1 299 ? 5.887 -1.741 34.564 1.00 26.96 299 PRO A C 1
ATOM 2218 O O . PRO A 1 299 ? 5.152 -2.042 35.502 1.00 28.12 299 PRO A O 1
ATOM 2222 N N . ILE A 1 300 ? 5.961 -0.503 34.085 1.00 25.11 300 ILE A N 1
ATOM 2223 C CA . ILE A 1 300 ? 5.172 0.584 34.657 1.00 21.23 300 ILE A CA 1
ATOM 2224 C C . ILE A 1 300 ? 3.682 0.249 34.705 1.00 20.99 300 ILE A C 1
ATOM 2225 O O . ILE A 1 300 ? 3.085 0.263 35.775 1.00 21.09 300 ILE A O 1
ATOM 2230 N N . LEU A 1 301 ? 3.099 -0.075 33.554 1.00 21.49 301 LEU A N 1
ATOM 2231 C CA . LEU A 1 301 ? 1.683 -0.414 33.466 1.00 22.41 301 LEU A CA 1
ATOM 2232 C C . LEU A 1 301 ? 1.326 -1.622 34.338 1.00 24.35 301 LEU A C 1
ATOM 2233 O O . LEU A 1 301 ? 0.232 -1.707 34.893 1.00 26.80 301 LEU A O 1
ATOM 2238 N N . ARG A 1 302 ? 2.264 -2.547 34.473 1.00 26.61 302 ARG A N 1
ATOM 2239 C CA . ARG A 1 302 ? 2.073 -3.732 35.314 1.00 27.40 302 ARG A CA 1
ATOM 2240 C C . ARG A 1 302 ? 1.901 -3.275 36.772 1.00 26.58 302 ARG A C 1
ATOM 2241 O O . ARG A 1 302 ? 0.965 -3.679 37.437 1.00 26.67 302 ARG A O 1
ATOM 2249 N N . PHE A 1 303 ? 2.814 -2.434 37.255 1.00 27.40 303 PHE A N 1
ATOM 2250 C CA . PHE A 1 303 ? 2.734 -1.908 38.620 1.00 27.17 303 PHE A CA 1
ATOM 2251 C C . PHE A 1 303 ? 1.458 -1.081 38.800 1.00 26.89 303 PHE A C 1
ATOM 2252 O O . PHE A 1 303 ? 0.880 -1.043 39.892 1.00 26.22 303 PHE A O 1
ATOM 2260 N N . VAL A 1 304 ? 1.022 -0.409 37.735 1.00 27.51 304 VAL A N 1
ATOM 2261 C CA . VAL A 1 304 ? -0.194 0.397 37.808 1.00 28.93 304 VAL A CA 1
ATOM 2262 C C . VAL A 1 304 ? -1.425 -0.489 37.985 1.00 30.83 304 VAL A C 1
ATOM 2263 O O . VAL A 1 304 ? -2.323 -0.140 38.735 1.00 32.77 304 VAL A O 1
ATOM 2267 N N . GLU A 1 305 ? -1.472 -1.631 37.309 1.00 32.99 305 GLU A N 1
ATOM 2268 C CA . GLU A 1 305 ? -2.617 -2.517 37.477 1.00 35.00 305 GLU A CA 1
ATOM 2269 C C . GLU A 1 305 ? -2.638 -3.123 38.870 1.00 34.79 305 GLU A C 1
ATOM 2270 O O . GLU A 1 305 ? -3.698 -3.451 39.385 1.00 36.17 305 GLU A O 1
ATOM 2276 N N . GLU A 1 306 ? -1.467 -3.283 39.471 1.00 34.39 306 GLU A N 1
ATOM 2277 C CA . GLU A 1 306 ? -1.359 -3.852 40.813 1.00 34.82 306 GLU A CA 1
ATOM 2278 C C . GLU A 1 306 ? -1.710 -2.805 41.851 1.00 33.92 306 GLU A C 1
ATOM 2279 O O . GLU A 1 306 ? -2.056 -3.142 42.980 1.00 33.92 306 GLU A O 1
ATOM 2285 N N . GLY A 1 307 ? -1.585 -1.539 41.456 1.00 33.71 307 GLY A N 1
ATOM 2286 C CA . GLY A 1 307 ? -1.886 -0.434 42.339 1.00 30.02 307 GLY A CA 1
ATOM 2287 C C . GLY A 1 307 ? -0.659 0.053 43.072 1.00 30.62 307 GLY A C 1
ATOM 2288 O O . GLY A 1 307 ? -0.777 0.820 44.024 1.00 32.49 307 GLY A O 1
ATOM 2289 N N . LYS A 1 308 ? 0.523 -0.383 42.655 1.00 29.20 308 LYS A N 1
ATOM 2290 C CA . LYS A 1 308 ? 1.744 0.050 43.329 1.00 27.85 308 LYS A CA 1
ATOM 2291 C C . LYS A 1 308 ? 2.172 1.424 42.818 1.00 26.82 308 LYS A C 1
ATOM 2292 O O . LYS A 1 308 ? 2.961 2.118 43.458 1.00 25.96 308 LYS A O 1
ATOM 2298 N N . LEU A 1 309 ? 1.633 1.802 41.665 1.00 23.18 309 LEU A N 1
ATOM 2299 C CA . LEU A 1 309 ? 1.924 3.085 41.056 1.00 23.71 309 LEU A CA 1
ATOM 2300 C C . LEU A 1 309 ? 0.615 3.628 40.518 1.00 25.29 309 LEU A C 1
ATOM 2301 O O . LEU A 1 309 ? -0.169 2.880 39.936 1.00 27.40 309 LEU A O 1
ATOM 2306 N N . LYS A 1 310 ? 0.344 4.911 40.702 1.00 24.60 310 LYS A N 1
ATOM 2307 C CA . LYS A 1 310 ? -0.909 5.428 40.159 1.00 26.62 310 LYS A CA 1
ATOM 2308 C C . LYS A 1 310 ? -0.805 6.846 39.640 1.00 25.80 310 LYS A C 1
ATOM 2309 O O . LYS A 1 310 ? -0.123 7.686 40.227 1.00 25.83 310 LYS A O 1
ATOM 2315 N N . PRO A 1 311 ? -1.479 7.133 38.522 1.00 25.15 311 PRO A N 1
ATOM 2316 C CA . PRO A 1 311 ? -1.430 8.478 37.957 1.00 24.69 311 PRO A CA 1
ATOM 2317 C C . PRO A 1 311 ? -2.279 9.429 38.776 1.00 23.94 311 PRO A C 1
ATOM 2318 O O . PRO A 1 311 ? -3.211 9.012 39.455 1.00 25.18 311 PRO A O 1
ATOM 2322 N N . VAL A 1 312 ? -1.963 10.709 38.700 1.00 24.53 312 VAL A N 1
ATOM 2323 C CA . VAL A 1 312 ? -2.727 11.697 39.424 1.00 23.39 312 VAL A CA 1
ATOM 2324 C C . VAL A 1 312 ? -3.313 12.707 38.452 1.00 23.94 312 VAL A C 1
ATOM 2325 O O . VAL A 1 312 ? -2.602 13.532 37.884 1.00 23.52 312 VAL A O 1
ATOM 2329 N N . VAL A 1 313 ? -4.620 12.608 38.241 1.00 24.34 313 VAL A N 1
ATOM 2330 C CA . VAL A 1 313 ? -5.328 13.512 37.340 1.00 25.21 313 VAL A CA 1
ATOM 2331 C C . VAL A 1 313 ? -5.745 14.764 38.108 1.00 24.15 313 VAL A C 1
ATOM 2332 O O . VAL A 1 313 ? -6.608 14.702 38.980 1.00 23.19 313 VAL A O 1
ATOM 2336 N N . GLY A 1 314 ? -5.121 15.890 37.780 1.00 23.28 314 GLY A N 1
ATOM 2337 C CA . GLY A 1 314 ? -5.438 17.136 38.446 1.00 23.80 314 GLY A CA 1
ATOM 2338 C C . GLY A 1 314 ? -6.704 17.812 37.951 1.00 25.70 314 GLY A C 1
ATOM 2339 O O . GLY A 1 314 ? -7.490 18.291 38.766 1.00 26.72 314 GLY A O 1
ATOM 2340 N N . GLN A 1 315 ? -6.902 17.876 36.634 1.00 25.41 315 GLN A N 1
ATOM 2341 C CA . GLN A 1 315 ? -8.099 18.495 36.065 1.00 25.86 315 GLN A CA 1
ATOM 2342 C C . GLN A 1 315 ? -8.419 17.892 34.687 1.00 25.55 315 GLN A C 1
ATOM 2343 O O . GLN A 1 315 ? -7.519 17.455 33.965 1.00 23.98 315 GLN A O 1
ATOM 2349 N N . VAL A 1 316 ? -9.703 17.836 34.346 1.00 22.56 316 VAL A N 1
ATOM 2350 C CA . VAL A 1 316 ? -10.123 17.326 33.048 1.00 23.91 316 VAL A CA 1
ATOM 2351 C C . VAL A 1 316 ? -10.817 18.459 32.296 1.00 25.42 316 VAL A C 1
ATOM 2352 O O . VAL A 1 316 ? -11.544 19.248 32.890 1.00 27.86 316 VAL A O 1
ATOM 2356 N N . LEU A 1 317 ? -10.577 18.548 30.995 1.00 26.93 317 LEU A N 1
ATOM 2357 C CA . LEU A 1 317 ? -11.184 19.590 30.179 1.00 27.56 317 LEU A CA 1
ATOM 2358 C C . LEU A 1 317 ? -11.632 18.984 28.858 1.00 27.90 317 LEU A C 1
ATOM 2359 O O . LEU A 1 317 ? -11.067 17.996 28.389 1.00 26.40 317 LEU A O 1
ATOM 2364 N N . PRO A 1 318 ? -12.682 19.548 28.253 1.00 28.27 318 PRO A N 1
ATOM 2365 C CA . PRO A 1 318 ? -13.105 18.991 26.970 1.00 27.22 318 PRO A CA 1
ATOM 2366 C C . PRO A 1 318 ? -12.030 19.330 25.932 1.00 27.23 318 PRO A C 1
ATOM 2367 O O . PRO A 1 318 ? -11.340 20.341 26.054 1.00 26.75 318 PRO A O 1
ATOM 2371 N N . LEU A 1 319 ? -11.902 18.493 24.911 1.00 27.86 319 LEU A N 1
ATOM 2372 C CA . LEU A 1 319 ? -10.904 18.701 23.869 1.00 30.83 319 LEU A CA 1
ATOM 2373 C C . LEU A 1 319 ? -10.871 20.119 23.304 1.00 30.86 319 LEU A C 1
ATOM 2374 O O . LEU A 1 319 ? -9.793 20.683 23.094 1.00 32.86 319 LEU A O 1
ATOM 2379 N N . GLU A 1 320 ? -12.049 20.689 23.068 1.00 29.37 320 GLU A N 1
ATOM 2380 C CA . GLU A 1 320 ? -12.162 22.031 22.512 1.00 29.76 320 GLU A CA 1
ATOM 2381 C C . GLU A 1 320 ? -11.646 23.120 23.431 1.00 29.18 320 GLU A C 1
ATOM 2382 O O . GLU A 1 320 ? -11.649 24.287 23.066 1.00 29.99 320 GLU A O 1
ATOM 2388 N N . ALA A 1 321 ? -11.197 22.741 24.620 1.00 29.52 321 ALA A N 1
ATOM 2389 C CA . ALA A 1 321 ? -10.698 23.722 25.570 1.00 28.45 321 ALA A CA 1
ATOM 2390 C C . ALA A 1 321 ? -9.196 23.576 25.818 1.00 28.63 321 ALA A C 1
ATOM 2391 O O . ALA A 1 321 ? -8.702 23.940 26.887 1.00 27.73 321 ALA A O 1
ATOM 2393 N N . ALA A 1 322 ? -8.476 23.050 24.828 1.00 27.86 322 ALA A N 1
ATOM 2394 C CA . ALA A 1 322 ? -7.032 22.869 24.946 1.00 28.62 322 ALA A CA 1
ATOM 2395 C C . ALA A 1 322 ? -6.319 24.159 25.353 1.00 28.29 322 ALA A C 1
ATOM 2396 O O . ALA A 1 322 ? -5.343 24.132 26.101 1.00 30.16 322 ALA A O 1
ATOM 2398 N N . ALA A 1 323 ? -6.813 25.289 24.856 1.00 29.44 323 ALA A N 1
ATOM 2399 C CA . ALA A 1 323 ? -6.227 26.594 25.160 1.00 28.80 323 ALA A CA 1
ATOM 2400 C C . ALA A 1 323 ? -6.231 26.832 26.660 1.00 28.86 323 ALA A C 1
ATOM 2401 O O . ALA A 1 323 ? -5.189 27.126 27.260 1.00 30.29 323 ALA A O 1
ATOM 2403 N N . GLU A 1 324 ? -7.408 26.712 27.266 1.00 29.67 324 GLU A N 1
ATOM 2404 C CA . GLU A 1 324 ? -7.549 26.895 28.708 1.00 29.07 324 GLU A CA 1
ATOM 2405 C C . GLU A 1 324 ? -6.670 25.893 29.435 1.00 28.01 324 GLU A C 1
ATOM 2406 O O . GLU A 1 324 ? -6.177 26.170 30.525 1.00 27.63 324 GLU A O 1
ATOM 2412 N N . GLY A 1 325 ? -6.494 24.721 28.827 1.00 28.41 325 GLY A N 1
ATOM 2413 C CA . GLY A 1 325 ? -5.667 23.697 29.427 1.00 28.63 325 GLY A CA 1
ATOM 2414 C C . GLY A 1 325 ? -4.207 24.104 29.441 1.00 29.68 325 GLY A C 1
ATOM 2415 O O . GLY A 1 325 ? -3.483 23.804 30.391 1.00 28.37 325 GLY A O 1
ATOM 2416 N N . HIS A 1 326 ? -3.756 24.792 28.394 1.00 30.79 326 HIS A N 1
ATOM 2417 C CA . HIS A 1 326 ? -2.357 25.213 28.357 1.00 33.80 326 HIS A CA 1
ATOM 2418 C C . HIS A 1 326 ? -2.092 26.316 29.370 1.00 36.45 326 HIS A C 1
ATOM 2419 O O . HIS A 1 326 ? -0.962 26.488 29.823 1.00 38.20 326 HIS A O 1
ATOM 2426 N N . ARG A 1 327 ? -3.133 27.068 29.719 1.00 39.25 327 ARG A N 1
ATOM 2427 C CA . ARG A 1 327 ? -2.988 28.136 30.701 1.00 41.60 327 ARG A CA 1
ATOM 2428 C C . ARG A 1 327 ? -2.749 27.493 32.068 1.00 42.04 327 ARG A C 1
ATOM 2429 O O . ARG A 1 327 ? -1.780 27.809 32.762 1.00 42.34 327 ARG A O 1
ATOM 2437 N N . LEU A 1 328 ? -3.639 26.576 32.437 1.00 42.70 328 LEU A N 1
ATOM 2438 C CA . LEU A 1 328 ? -3.540 25.858 33.700 1.00 42.47 328 LEU A CA 1
ATOM 2439 C C . LEU A 1 328 ? -2.176 25.235 33.916 1.00 43.20 328 LEU A C 1
ATOM 2440 O O . LEU A 1 328 ? -1.650 25.225 35.028 1.00 42.97 328 LEU A O 1
ATOM 2445 N N . LEU A 1 329 ? -1.613 24.696 32.846 1.00 45.52 329 LEU A N 1
ATOM 2446 C CA . LEU A 1 329 ? -0.319 24.039 32.918 1.00 48.04 329 LEU A CA 1
ATOM 2447 C C . LEU A 1 329 ? 0.838 25.014 33.014 1.00 49.68 329 LEU A C 1
ATOM 2448 O O . LEU A 1 329 ? 1.796 24.781 33.745 1.00 48.95 329 LEU A O 1
ATOM 2453 N N . GLU A 1 330 ? 0.748 26.110 32.274 1.00 52.18 330 GLU A N 1
ATOM 2454 C CA . GLU A 1 330 ? 1.806 27.103 32.291 1.00 55.50 330 GLU A CA 1
ATOM 2455 C C . GLU A 1 330 ? 1.989 27.775 33.641 1.00 55.96 330 GLU A C 1
ATOM 2456 O O . GLU A 1 330 ? 3.095 28.206 33.975 1.00 56.42 330 GLU A O 1
ATOM 2462 N N . GLU A 1 331 ? 0.913 27.864 34.417 1.00 56.81 331 GLU A N 1
ATOM 2463 C CA . GLU A 1 331 ? 0.981 28.497 35.731 1.00 57.62 331 GLU A CA 1
ATOM 2464 C C . GLU A 1 331 ? 1.349 27.536 36.871 1.00 56.94 331 GLU A C 1
ATOM 2465 O O . GLU A 1 331 ? 1.375 27.933 38.038 1.00 55.44 331 GLU A O 1
ATOM 2471 N N . ARG A 1 332 ? 1.654 26.287 36.520 1.00 56.78 332 ARG A N 1
ATOM 2472 C CA . ARG A 1 332 ? 2.024 25.251 37.488 1.00 56.04 332 ARG A CA 1
ATOM 2473 C C . ARG A 1 332 ? 1.207 25.300 38.782 1.00 53.97 332 ARG A C 1
ATOM 2474 O O . ARG A 1 332 ? 1.747 25.103 39.874 1.00 53.93 332 ARG A O 1
ATOM 2482 N N . ARG A 1 333 ? -0.093 25.543 38.664 1.00 50.83 333 ARG A N 1
ATOM 2483 C CA . ARG A 1 333 ? -0.942 25.619 39.843 1.00 48.76 333 ARG A CA 1
ATOM 2484 C C . ARG A 1 333 ? -1.599 24.282 40.155 1.00 44.82 333 ARG A C 1
ATOM 2485 O O . ARG A 1 333 ? -1.609 23.834 41.300 1.00 44.26 333 ARG A O 1
ATOM 2493 N N . VAL A 1 334 ? -2.140 23.638 39.134 1.00 40.61 334 VAL A N 1
ATOM 2494 C CA . VAL A 1 334 ? -2.792 22.353 39.331 1.00 36.50 334 VAL A CA 1
ATOM 2495 C C . VAL A 1 334 ? -1.835 21.258 39.784 1.00 33.26 334 VAL A C 1
ATOM 2496 O O . VAL A 1 334 ? -0.747 21.116 39.239 1.00 34.26 334 VAL A O 1
ATOM 2500 N N . PHE A 1 335 ? -2.246 20.499 40.793 1.00 29.92 335 PHE A N 1
ATOM 2501 C CA . PHE A 1 335 ? -1.443 19.393 41.311 1.00 28.52 335 PHE A CA 1
ATOM 2502 C C . PHE A 1 335 ? -1.858 18.157 40.518 1.00 28.62 335 PHE A C 1
ATOM 2503 O O . PHE A 1 335 ? -2.985 17.664 40.660 1.00 28.94 335 PHE A O 1
ATOM 2511 N N . GLY A 1 336 ? -0.953 17.661 39.682 1.00 25.86 336 GLY A N 1
ATOM 2512 C CA . GLY A 1 336 ? -1.270 16.498 38.882 1.00 24.34 336 GLY A CA 1
ATOM 2513 C C . GLY A 1 336 ? -1.403 16.813 37.402 1.00 25.01 336 GLY A C 1
ATOM 2514 O O . GLY A 1 336 ? -1.152 17.935 36.959 1.00 25.45 336 GLY A O 1
ATOM 2515 N N . LYS A 1 337 ? -1.823 15.812 36.639 1.00 24.15 337 LYS A N 1
ATOM 2516 C CA . LYS A 1 337 ? -1.960 15.922 35.191 1.00 24.36 337 LYS A CA 1
ATOM 2517 C C . LYS A 1 337 ? -3.223 16.661 34.724 1.00 23.42 337 LYS A C 1
ATOM 2518 O O . LYS A 1 337 ? -4.278 16.581 35.354 1.00 24.98 337 LYS A O 1
ATOM 2524 N N . VAL A 1 338 ? -3.092 17.393 33.623 1.00 21.38 338 VAL A N 1
ATOM 2525 C CA . VAL A 1 338 ? -4.210 18.104 33.017 1.00 18.47 338 VAL A CA 1
ATOM 2526 C C . VAL A 1 338 ? -4.529 17.218 31.822 1.00 19.03 338 VAL A C 1
ATOM 2527 O O . VAL A 1 338 ? -3.699 17.047 30.928 1.00 18.93 338 VAL A O 1
ATOM 2531 N N . VAL A 1 339 ? -5.723 16.633 31.829 1.00 19.11 339 VAL A N 1
ATOM 2532 C CA . VAL A 1 339 ? -6.145 15.737 30.772 1.00 16.04 339 VAL A CA 1
ATOM 2533 C C . VAL A 1 339 ? -7.347 16.207 29.994 1.00 17.47 339 VAL A C 1
ATOM 2534 O O . VAL A 1 339 ? -8.380 16.568 30.560 1.00 17.57 339 VAL A O 1
ATOM 2538 N N . LEU A 1 340 ? -7.195 16.163 28.681 1.00 18.91 340 LEU A N 1
ATOM 2539 C CA . LEU A 1 340 ? -8.241 16.536 27.749 1.00 20.45 340 LEU A CA 1
ATOM 2540 C C . LEU A 1 340 ? -9.073 15.295 27.461 1.00 22.44 340 LEU A C 1
ATOM 2541 O O . LEU A 1 340 ? -8.539 14.201 27.281 1.00 20.38 340 LEU A O 1
ATOM 2546 N N . GLN A 1 341 ? -10.385 15.480 27.428 1.00 24.76 341 GLN A N 1
ATOM 2547 C CA . GLN A 1 341 ? -11.318 14.410 27.126 1.00 26.49 341 GLN A CA 1
ATOM 2548 C C . GLN A 1 341 ? -11.740 14.612 25.684 1.00 28.29 341 GLN A C 1
ATOM 2549 O O . GLN A 1 341 ? -12.365 15.618 25.356 1.00 27.52 341 GLN A O 1
ATOM 2555 N N . VAL A 1 342 ? -11.394 13.656 24.830 1.00 31.82 342 VAL A N 1
ATOM 2556 C CA . VAL A 1 342 ? -11.710 13.737 23.406 1.00 34.62 342 VAL A CA 1
ATOM 2557 C C . VAL A 1 342 ? -13.086 13.168 23.130 1.00 36.45 342 VAL A C 1
ATOM 2558 O O . VAL A 1 342 ? -14.000 13.884 22.722 1.00 39.68 342 VAL A O 1
ATOM 2562 N N . GLY A 1 343 ? -13.218 11.864 23.342 1.00 38.28 343 GLY A N 1
ATOM 2563 C CA . GLY A 1 343 ? -14.487 11.198 23.122 1.00 40.47 343 GLY A CA 1
ATOM 2564 C C . GLY A 1 343 ? -14.667 10.036 24.078 1.00 41.64 343 GLY A C 1
ATOM 2565 O O . GLY A 1 343 ? -15.290 9.031 23.675 1.00 42.17 343 GLY A O 1
ATOM 2567 N N . MET B 1 1 ? 38.108 -20.833 80.644 1.00 41.95 1 MET B N 1
ATOM 2568 C CA . MET B 1 1 ? 36.702 -20.492 80.310 1.00 40.61 1 MET B CA 1
ATOM 2569 C C . MET B 1 1 ? 35.996 -21.742 79.809 1.00 39.88 1 MET B C 1
ATOM 2570 O O . MET B 1 1 ? 36.638 -22.658 79.294 1.00 37.34 1 MET B O 1
ATOM 2575 N N . ARG B 1 2 ? 34.678 -21.786 79.967 1.00 40.55 2 ARG B N 1
ATOM 2576 C CA . ARG B 1 2 ? 33.895 -22.929 79.506 1.00 40.91 2 ARG B CA 1
ATOM 2577 C C . ARG B 1 2 ? 33.788 -22.811 77.974 1.00 39.86 2 ARG B C 1
ATOM 2578 O O . ARG B 1 2 ? 33.732 -21.709 77.431 1.00 38.98 2 ARG B O 1
ATOM 2586 N N . ALA B 1 3 ? 33.795 -23.939 77.276 1.00 37.75 3 ALA B N 1
ATOM 2587 C CA . ALA B 1 3 ? 33.674 -23.923 75.828 1.00 35.82 3 ALA B CA 1
ATOM 2588 C C . ALA B 1 3 ? 33.428 -25.314 75.301 1.00 34.90 3 ALA B C 1
ATOM 2589 O O . ALA B 1 3 ? 33.821 -26.291 75.920 1.00 34.78 3 ALA B O 1
ATOM 2591 N N . VAL B 1 4 ? 32.757 -25.398 74.161 1.00 35.40 4 VAL B N 1
ATOM 2592 C CA . VAL B 1 4 ? 32.491 -26.681 73.544 1.00 35.46 4 VAL B CA 1
ATOM 2593 C C . VAL B 1 4 ? 33.566 -26.878 72.507 1.00 36.35 4 VAL B C 1
ATOM 2594 O O . VAL B 1 4 ? 33.896 -25.955 71.767 1.00 35.68 4 VAL B O 1
ATOM 2598 N N . VAL B 1 5 ? 34.115 -28.083 72.449 1.00 39.12 5 VAL B N 1
ATOM 2599 C CA . VAL B 1 5 ? 35.177 -28.359 71.494 1.00 41.20 5 VAL B CA 1
ATOM 2600 C C . VAL B 1 5 ? 34.992 -29.744 70.872 1.00 42.85 5 VAL B C 1
ATOM 2601 O O . VAL B 1 5 ? 34.189 -30.555 71.350 1.00 42.88 5 VAL B O 1
ATOM 2605 N N . MET B 1 6 ? 35.717 -30.012 69.792 1.00 43.64 6 MET B N 1
ATOM 2606 C CA . MET B 1 6 ? 35.628 -31.316 69.152 1.00 45.05 6 MET B CA 1
ATOM 2607 C C . MET B 1 6 ? 36.954 -32.047 69.298 1.00 47.40 6 MET B C 1
ATOM 2608 O O . MET B 1 6 ? 38.003 -31.561 68.871 1.00 47.01 6 MET B O 1
ATOM 2613 N N . ARG B 1 7 ? 36.893 -33.212 69.932 1.00 49.45 7 ARG B N 1
ATOM 2614 C CA . ARG B 1 7 ? 38.072 -34.030 70.165 1.00 50.81 7 ARG B CA 1
ATOM 2615 C C . ARG B 1 7 ? 38.474 -34.773 68.896 1.00 52.03 7 ARG B C 1
ATOM 2616 O O . ARG B 1 7 ? 39.644 -35.117 68.711 1.00 51.11 7 ARG B O 1
ATOM 2624 N N . ALA B 1 8 ? 37.492 -35.013 68.029 1.00 52.83 8 ALA B N 1
ATOM 2625 C CA . ALA B 1 8 ? 37.706 -35.728 66.772 1.00 53.24 8 ALA B CA 1
ATOM 2626 C C . ALA B 1 8 ? 36.748 -35.238 65.682 1.00 53.94 8 ALA B C 1
ATOM 2627 O O . ALA B 1 8 ? 35.912 -34.369 65.927 1.00 54.69 8 ALA B O 1
ATOM 2629 N N . ARG B 1 9 ? 36.876 -35.803 64.483 1.00 53.14 9 ARG B N 1
ATOM 2630 C CA . ARG B 1 9 ? 36.025 -35.428 63.362 1.00 53.41 9 ARG B CA 1
ATOM 2631 C C . ARG B 1 9 ? 35.005 -36.513 63.047 1.00 53.69 9 ARG B C 1
ATOM 2632 O O . ARG B 1 9 ? 35.200 -37.310 62.132 1.00 54.49 9 ARG B O 1
ATOM 2640 N N . GLY B 1 10 ? 33.913 -36.536 63.804 1.00 54.16 10 GLY B N 1
ATOM 2641 C CA . GLY B 1 10 ? 32.881 -37.533 63.586 1.00 54.15 10 GLY B CA 1
ATOM 2642 C C . GLY B 1 10 ? 31.490 -36.930 63.630 1.00 54.64 10 GLY B C 1
ATOM 2643 O O . GLY B 1 10 ? 31.249 -35.869 63.050 1.00 55.28 10 GLY B O 1
ATOM 2644 N N . GLY B 1 11 ? 30.573 -37.609 64.314 1.00 54.31 11 GLY B N 1
ATOM 2645 C CA . GLY B 1 11 ? 29.212 -37.119 64.429 1.00 54.01 11 GLY B CA 1
ATOM 2646 C C . GLY B 1 11 ? 29.102 -36.099 65.543 1.00 54.29 11 GLY B C 1
ATOM 2647 O O . GLY B 1 11 ? 30.116 -35.668 66.088 1.00 54.65 11 GLY B O 1
ATOM 2648 N N . PRO B 1 12 ? 27.881 -35.682 65.910 1.00 54.88 12 PRO B N 1
ATOM 2649 C CA . PRO B 1 12 ? 27.741 -34.694 66.987 1.00 55.62 12 PRO B CA 1
ATOM 2650 C C . PRO B 1 12 ? 28.247 -35.163 68.358 1.00 55.60 12 PRO B C 1
ATOM 2651 O O . PRO B 1 12 ? 28.296 -34.384 69.308 1.00 55.69 12 PRO B O 1
ATOM 2655 N N . GLU B 1 13 ? 28.639 -36.429 68.451 1.00 56.25 13 GLU B N 1
ATOM 2656 C CA . GLU B 1 13 ? 29.133 -36.989 69.704 1.00 56.75 13 GLU B CA 1
ATOM 2657 C C . GLU B 1 13 ? 30.551 -36.524 70.017 1.00 56.06 13 GLU B C 1
ATOM 2658 O O . GLU B 1 13 ? 30.992 -36.609 71.161 1.00 56.13 13 GLU B O 1
ATOM 2664 N N . VAL B 1 14 ? 31.264 -36.036 69.002 1.00 55.06 14 VAL B N 1
ATOM 2665 C CA . VAL B 1 14 ? 32.636 -35.558 69.186 1.00 54.69 14 VAL B CA 1
ATOM 2666 C C . VAL B 1 14 ? 32.701 -34.207 69.908 1.00 55.19 14 VAL B C 1
ATOM 2667 O O . VAL B 1 14 ? 33.750 -33.825 70.430 1.00 54.85 14 VAL B O 1
ATOM 2671 N N . LEU B 1 15 ? 31.583 -33.484 69.926 1.00 55.52 15 LEU B N 1
ATOM 2672 C CA . LEU B 1 15 ? 31.527 -32.186 70.588 1.00 55.84 15 LEU B CA 1
ATOM 2673 C C . LEU B 1 15 ? 31.450 -32.394 72.096 1.00 56.82 15 LEU B C 1
ATOM 2674 O O . LEU B 1 15 ? 30.455 -32.908 72.613 1.00 57.00 15 LEU B O 1
ATOM 2679 N N . GLU B 1 16 ? 32.506 -32.003 72.801 1.00 58.07 16 GLU B N 1
ATOM 2680 C CA . GLU B 1 16 ? 32.540 -32.160 74.251 1.00 59.56 16 GLU B CA 1
ATOM 2681 C C . GLU B 1 16 ? 32.686 -30.814 74.931 1.00 58.75 16 GLU B C 1
ATOM 2682 O O . GLU B 1 16 ? 32.967 -29.806 74.288 1.00 59.06 16 GLU B O 1
ATOM 2688 N N . VAL B 1 17 ? 32.496 -30.809 76.242 1.00 57.90 17 VAL B N 1
ATOM 2689 C CA . VAL B 1 17 ? 32.617 -29.587 77.017 1.00 57.26 17 VAL B CA 1
ATOM 2690 C C . VAL B 1 17 ? 33.900 -29.634 77.840 1.00 56.54 17 VAL B C 1
ATOM 2691 O O . VAL B 1 17 ? 34.140 -30.589 78.576 1.00 57.78 17 VAL B O 1
ATOM 2695 N N . ALA B 1 18 ? 34.728 -28.607 77.712 1.00 54.70 18 ALA B N 1
ATOM 2696 C CA . ALA B 1 18 ? 35.972 -28.568 78.460 1.00 54.27 18 ALA B CA 1
ATOM 2697 C C . ALA B 1 18 ? 36.320 -27.135 78.834 1.00 53.96 18 ALA B C 1
ATOM 2698 O O . ALA B 1 18 ? 35.516 -26.220 78.636 1.00 52.94 18 ALA B O 1
ATOM 2700 N N . ASP B 1 19 ? 37.512 -26.948 79.396 1.00 53.28 19 ASP B N 1
ATOM 2701 C CA . ASP B 1 19 ? 37.965 -25.619 79.785 1.00 52.23 19 ASP B CA 1
ATOM 2702 C C . ASP B 1 19 ? 39.228 -25.280 78.994 1.00 51.39 19 ASP B C 1
ATOM 2703 O O . ASP B 1 19 ? 40.104 -26.127 78.800 1.00 50.81 19 ASP B O 1
ATOM 2708 N N . LEU B 1 20 ? 39.305 -24.041 78.521 1.00 50.14 20 LEU B N 1
ATOM 2709 C CA . LEU B 1 20 ? 40.452 -23.585 77.746 1.00 49.26 20 LEU B CA 1
ATOM 2710 C C . LEU B 1 20 ? 40.887 -22.212 78.233 1.00 49.12 20 LEU B C 1
ATOM 2711 O O . LEU B 1 20 ? 40.064 -21.422 78.696 1.00 48.05 20 LEU B O 1
ATOM 2716 N N . PRO B 1 21 ? 42.190 -21.906 78.135 1.00 49.20 21 PRO B N 1
ATOM 2717 C CA . PRO B 1 21 ? 42.623 -20.586 78.596 1.00 48.50 21 PRO B CA 1
ATOM 2718 C C . PRO B 1 21 ? 41.887 -19.479 77.859 1.00 48.50 21 PRO B C 1
ATOM 2719 O O . PRO B 1 21 ? 41.591 -19.587 76.669 1.00 47.40 21 PRO B O 1
ATOM 2723 N N . VAL B 1 22 ? 41.578 -18.421 78.592 1.00 49.64 22 VAL B N 1
ATOM 2724 C CA . VAL B 1 22 ? 40.895 -17.282 78.024 1.00 49.84 22 VAL B CA 1
ATOM 2725 C C . VAL B 1 22 ? 41.854 -16.541 77.113 1.00 51.85 22 VAL B C 1
ATOM 2726 O O . VAL B 1 22 ? 42.894 -16.054 77.561 1.00 52.07 22 VAL B O 1
ATOM 2730 N N . PRO B 1 23 ? 41.514 -16.441 75.819 1.00 52.80 23 PRO B N 1
ATOM 2731 C CA . PRO B 1 23 ? 42.333 -15.756 74.814 1.00 53.56 23 PRO B CA 1
ATOM 2732 C C . PRO B 1 23 ? 42.527 -14.280 75.141 1.00 53.91 23 PRO B C 1
ATOM 2733 O O . PRO B 1 23 ? 41.618 -13.615 75.639 1.00 53.79 23 PRO B O 1
ATOM 2737 N N . GLU B 1 24 ? 43.716 -13.771 74.847 1.00 53.75 24 GLU B N 1
ATOM 2738 C CA . GLU B 1 24 ? 44.021 -12.381 75.128 1.00 54.53 24 GLU B CA 1
ATOM 2739 C C . GLU B 1 24 ? 44.046 -11.565 73.847 1.00 54.06 24 GLU B C 1
ATOM 2740 O O . GLU B 1 24 ? 44.507 -12.031 72.809 1.00 55.36 24 GLU B O 1
ATOM 2746 N N . PRO B 1 25 ? 43.545 -10.327 73.904 1.00 53.17 25 PRO B N 1
ATOM 2747 C CA . PRO B 1 25 ? 43.511 -9.441 72.738 1.00 53.28 25 PRO B CA 1
ATOM 2748 C C . PRO B 1 25 ? 44.849 -8.803 72.374 1.00 53.25 25 PRO B C 1
ATOM 2749 O O . PRO B 1 25 ? 45.602 -8.351 73.236 1.00 51.95 25 PRO B O 1
ATOM 2753 N N . GLY B 1 26 ? 45.126 -8.769 71.079 1.00 53.23 26 GLY B N 1
ATOM 2754 C CA . GLY B 1 26 ? 46.352 -8.168 70.609 1.00 54.14 26 GLY B CA 1
ATOM 2755 C C . GLY B 1 26 ? 46.103 -6.774 70.064 1.00 54.37 26 GLY B C 1
ATOM 2756 O O . GLY B 1 26 ? 44.992 -6.259 70.145 1.00 54.27 26 GLY B O 1
ATOM 2757 N N . PRO B 1 27 ? 47.130 -6.129 69.500 1.00 54.56 27 PRO B N 1
ATOM 2758 C CA . PRO B 1 27 ? 46.977 -4.778 68.945 1.00 54.45 27 PRO B CA 1
ATOM 2759 C C . PRO B 1 27 ? 45.858 -4.750 67.899 1.00 53.97 27 PRO B C 1
ATOM 2760 O O . PRO B 1 27 ? 45.771 -5.641 67.054 1.00 53.62 27 PRO B O 1
ATOM 2764 N N . LYS B 1 28 ? 45.003 -3.734 67.959 1.00 52.38 28 LYS B N 1
ATOM 2765 C CA . LYS B 1 28 ? 43.903 -3.613 67.006 1.00 51.43 28 LYS B CA 1
ATOM 2766 C C . LYS B 1 28 ? 42.863 -4.730 67.138 1.00 51.30 28 LYS B C 1
ATOM 2767 O O . LYS B 1 28 ? 41.950 -4.842 66.315 1.00 50.21 28 LYS B O 1
ATOM 2773 N N . GLU B 1 29 ? 43.001 -5.553 68.171 1.00 49.47 29 GLU B N 1
ATOM 2774 C CA . GLU B 1 29 ? 42.063 -6.643 68.392 1.00 48.51 29 GLU B CA 1
ATOM 2775 C C . GLU B 1 29 ? 41.144 -6.386 69.591 1.00 47.67 29 GLU B C 1
ATOM 2776 O O . GLU B 1 29 ? 41.371 -5.451 70.363 1.00 46.66 29 GLU B O 1
ATOM 2782 N N . VAL B 1 30 ? 40.097 -7.208 69.728 1.00 45.01 30 VAL B N 1
ATOM 2783 C CA . VAL B 1 30 ? 39.127 -7.079 70.822 1.00 41.21 30 VAL B CA 1
ATOM 2784 C C . VAL B 1 30 ? 38.654 -8.434 71.351 1.00 38.69 30 VAL B C 1
ATOM 2785 O O . VAL B 1 30 ? 38.410 -9.358 70.583 1.00 38.69 30 VAL B O 1
ATOM 2789 N N . ARG B 1 31 ? 38.540 -8.544 72.670 1.00 37.80 31 ARG B N 1
ATOM 2790 C CA . ARG B 1 31 ? 38.055 -9.771 73.290 1.00 36.21 31 ARG B CA 1
ATOM 2791 C C . ARG B 1 31 ? 36.582 -9.555 73.603 1.00 35.99 31 ARG B C 1
ATOM 2792 O O . ARG B 1 31 ? 36.209 -8.545 74.195 1.00 35.80 31 ARG B O 1
ATOM 2800 N N . VAL B 1 32 ? 35.746 -10.500 73.194 1.00 34.36 32 VAL B N 1
ATOM 2801 C CA . VAL B 1 32 ? 34.311 -10.403 73.421 1.00 31.22 32 VAL B CA 1
ATOM 2802 C C . VAL B 1 32 ? 33.846 -11.481 74.394 1.00 29.57 32 VAL B C 1
ATOM 2803 O O . VAL B 1 32 ? 34.313 -12.618 74.338 1.00 30.06 32 VAL B O 1
ATOM 2807 N N . ARG B 1 33 ? 32.948 -11.125 75.302 1.00 27.93 33 ARG B N 1
ATOM 2808 C CA . ARG B 1 33 ? 32.412 -12.111 76.231 1.00 29.42 33 ARG B CA 1
ATOM 2809 C C . ARG B 1 33 ? 31.111 -12.524 75.533 1.00 30.44 33 ARG B C 1
ATOM 2810 O O . ARG B 1 33 ? 30.149 -11.752 75.488 1.00 30.41 33 ARG B O 1
ATOM 2818 N N . LEU B 1 34 ? 31.097 -13.724 74.960 1.00 29.84 34 LEU B N 1
ATOM 2819 C CA . LEU B 1 34 ? 29.931 -14.207 74.223 1.00 31.72 34 LEU B CA 1
ATOM 2820 C C . LEU B 1 34 ? 28.707 -14.429 75.096 1.00 31.03 34 LEU B C 1
ATOM 2821 O O . LEU B 1 34 ? 28.809 -14.901 76.226 1.00 29.98 34 LEU B O 1
ATOM 2826 N N . LYS B 1 35 ? 27.548 -14.064 74.559 1.00 30.61 35 LYS B N 1
ATOM 2827 C CA . LYS B 1 35 ? 26.268 -14.229 75.248 1.00 31.07 35 LYS B CA 1
ATOM 2828 C C . LYS B 1 35 ? 25.438 -15.224 74.451 1.00 29.16 35 LYS B C 1
ATOM 2829 O O . LYS B 1 35 ? 24.582 -15.917 74.998 1.00 28.29 35 LYS B O 1
ATOM 2835 N N . ALA B 1 36 ? 25.712 -15.290 73.151 1.00 27.19 36 ALA B N 1
ATOM 2836 C CA . ALA B 1 36 ? 25.001 -16.200 72.260 1.00 26.80 36 ALA B CA 1
ATOM 2837 C C . ALA B 1 36 ? 25.857 -16.552 71.044 1.00 25.89 36 ALA B C 1
ATOM 2838 O O . ALA B 1 36 ? 26.675 -15.748 70.599 1.00 26.40 36 ALA B O 1
ATOM 2840 N N . ALA B 1 37 ? 25.677 -17.764 70.525 1.00 25.67 37 ALA B N 1
ATOM 2841 C CA . ALA B 1 37 ? 26.406 -18.223 69.343 1.00 25.29 37 ALA B CA 1
ATOM 2842 C C . ALA B 1 37 ? 25.418 -18.963 68.456 1.00 23.87 37 ALA B C 1
ATOM 2843 O O . ALA B 1 37 ? 24.662 -19.822 68.925 1.00 22.65 37 ALA B O 1
ATOM 2845 N N . ALA B 1 38 ? 25.413 -18.624 67.172 1.00 22.67 38 ALA B N 1
ATOM 2846 C CA . ALA B 1 38 ? 24.491 -19.261 66.238 1.00 21.50 38 ALA B CA 1
ATOM 2847 C C . ALA B 1 38 ? 25.172 -20.389 65.481 1.00 20.87 38 ALA B C 1
ATOM 2848 O O . ALA B 1 38 ? 26.339 -20.296 65.125 1.00 20.58 38 ALA B O 1
ATOM 2850 N N . LEU B 1 39 ? 24.427 -21.462 65.262 1.00 20.90 39 LEU B N 1
ATOM 2851 C CA . LEU B 1 39 ? 24.927 -22.621 64.540 1.00 21.61 39 LEU B CA 1
ATOM 2852 C C . LEU B 1 39 ? 24.843 -22.361 63.040 1.00 23.40 39 LEU B C 1
ATOM 2853 O O . LEU B 1 39 ? 23.917 -21.714 62.569 1.00 24.05 39 LEU B O 1
ATOM 2858 N N . ASN B 1 40 ? 25.825 -22.855 62.302 1.00 25.42 40 ASN B N 1
ATOM 2859 C CA . ASN B 1 40 ? 25.842 -22.703 60.865 1.00 27.70 40 ASN B CA 1
ATOM 2860 C C . ASN B 1 40 ? 26.227 -24.026 60.232 1.00 31.13 40 ASN B C 1
ATOM 2861 O O . ASN B 1 40 ? 26.880 -24.860 60.862 1.00 31.13 40 ASN B O 1
ATOM 2866 N N . HIS B 1 41 ? 25.815 -24.217 58.983 1.00 35.44 41 HIS B N 1
ATOM 2867 C CA . HIS B 1 41 ? 26.116 -25.444 58.265 1.00 36.35 41 HIS B CA 1
ATOM 2868 C C . HIS B 1 41 ? 27.618 -25.659 58.204 1.00 35.67 41 HIS B C 1
ATOM 2869 O O . HIS B 1 41 ? 28.097 -26.787 58.292 1.00 35.85 41 HIS B O 1
ATOM 2876 N N . LEU B 1 42 ? 28.359 -24.569 58.073 1.00 35.55 42 LEU B N 1
ATOM 2877 C CA . LEU B 1 42 ? 29.811 -24.648 58.036 1.00 37.48 42 LEU B CA 1
ATOM 2878 C C . LEU B 1 42 ? 30.292 -25.475 59.235 1.00 38.53 42 LEU B C 1
ATOM 2879 O O . LEU B 1 42 ? 31.226 -26.266 59.117 1.00 37.92 42 LEU B O 1
ATOM 2884 N N . ASP B 1 43 ? 29.635 -25.292 60.379 1.00 37.46 43 ASP B N 1
ATOM 2885 C CA . ASP B 1 43 ? 29.982 -26.005 61.602 1.00 38.43 43 ASP B CA 1
ATOM 2886 C C . ASP B 1 43 ? 29.968 -27.521 61.430 1.00 38.87 43 ASP B C 1
ATOM 2887 O O . ASP B 1 43 ? 30.939 -28.202 61.755 1.00 39.43 43 ASP B O 1
ATOM 2892 N N . VAL B 1 44 ? 28.853 -28.046 60.938 1.00 38.73 44 VAL B N 1
ATOM 2893 C CA . VAL B 1 44 ? 28.713 -29.480 60.748 1.00 39.82 44 VAL B CA 1
ATOM 2894 C C . VAL B 1 44 ? 29.748 -30.009 59.758 1.00 41.37 44 VAL B C 1
ATOM 2895 O O . VAL B 1 44 ? 30.280 -31.103 59.941 1.00 41.84 44 VAL B O 1
ATOM 2899 N N . TRP B 1 45 ? 30.040 -29.226 58.722 1.00 42.90 45 TRP B N 1
ATOM 2900 C CA . TRP B 1 45 ? 31.017 -29.625 57.705 1.00 44.97 45 TRP B CA 1
ATOM 2901 C C . TRP B 1 45 ? 32.383 -29.883 58.346 1.00 45.54 45 TRP B C 1
ATOM 2902 O O . TRP B 1 45 ? 32.972 -30.956 58.181 1.00 45.35 45 TRP B O 1
ATOM 2913 N N . VAL B 1 46 ? 32.877 -28.894 59.083 1.00 44.83 46 VAL B N 1
ATOM 2914 C CA . VAL B 1 46 ? 34.166 -29.004 59.753 1.00 43.65 46 VAL B CA 1
ATOM 2915 C C . VAL B 1 46 ? 34.126 -30.104 60.816 1.00 44.37 46 VAL B C 1
ATOM 2916 O O . VAL B 1 46 ? 35.097 -30.836 61.011 1.00 43.75 46 VAL B O 1
ATOM 2920 N N . ARG B 1 47 ? 32.991 -30.224 61.491 1.00 44.46 47 ARG B N 1
ATOM 2921 C CA . ARG B 1 47 ? 32.847 -31.224 62.535 1.00 45.89 47 ARG B CA 1
ATOM 2922 C C . ARG B 1 47 ? 33.017 -32.641 61.997 1.00 46.40 47 ARG B C 1
ATOM 2923 O O . ARG B 1 47 ? 33.525 -33.515 62.690 1.00 45.19 47 ARG B O 1
ATOM 2931 N N . LYS B 1 48 ? 32.569 -32.863 60.768 1.00 47.71 48 LYS B N 1
ATOM 2932 C CA . LYS B 1 48 ? 32.685 -34.167 60.135 1.00 49.33 48 LYS B CA 1
ATOM 2933 C C . LYS B 1 48 ? 34.085 -34.366 59.565 1.00 51.58 48 LYS B C 1
ATOM 2934 O O . LYS B 1 48 ? 34.583 -35.489 59.494 1.00 53.76 48 LYS B O 1
ATOM 2940 N N . GLY B 1 49 ? 34.713 -33.275 59.145 1.00 52.24 49 GLY B N 1
ATOM 2941 C CA . GLY B 1 49 ? 36.049 -33.366 58.586 1.00 53.68 49 GLY B CA 1
ATOM 2942 C C . GLY B 1 49 ? 36.050 -33.187 57.083 1.00 54.76 49 GLY B C 1
ATOM 2943 O O . GLY B 1 49 ? 37.069 -33.396 56.429 1.00 55.75 49 GLY B O 1
ATOM 2944 N N . VAL B 1 50 ? 34.899 -32.801 56.540 1.00 54.94 50 VAL B N 1
ATOM 2945 C CA . VAL B 1 50 ? 34.744 -32.584 55.107 1.00 55.31 50 VAL B CA 1
ATOM 2946 C C . VAL B 1 50 ? 35.262 -31.197 54.760 1.00 57.03 50 VAL B C 1
ATOM 2947 O O . VAL B 1 50 ? 35.441 -30.850 53.592 1.00 55.76 50 VAL B O 1
ATOM 2951 N N . ALA B 1 51 ? 35.503 -30.401 55.791 1.00 59.29 51 ALA B N 1
ATOM 2952 C CA . ALA B 1 51 ? 35.999 -29.054 55.594 1.00 62.22 51 ALA B CA 1
ATOM 2953 C C . ALA B 1 51 ? 37.105 -28.751 56.584 1.00 63.94 51 ALA B C 1
ATOM 2954 O O . ALA B 1 51 ? 37.058 -29.174 57.740 1.00 63.66 51 ALA B O 1
ATOM 2956 N N . SER B 1 52 ? 38.102 -28.019 56.106 1.00 66.89 52 SER B N 1
ATOM 2957 C CA . SER B 1 52 ? 39.241 -27.626 56.915 1.00 70.40 52 SER B CA 1
ATOM 2958 C C . SER B 1 52 ? 39.995 -28.810 57.529 1.00 72.38 52 SER B C 1
ATOM 2959 O O . SER B 1 52 ? 40.143 -28.903 58.751 1.00 73.02 52 SER B O 1
ATOM 2962 N N . PRO B 1 53 ? 40.468 -29.742 56.683 1.00 73.91 53 PRO B N 1
ATOM 2963 C CA . PRO B 1 53 ? 41.209 -30.903 57.184 1.00 74.62 53 PRO B CA 1
ATOM 2964 C C . PRO B 1 53 ? 42.558 -30.438 57.731 1.00 75.18 53 PRO B C 1
ATOM 2965 O O . PRO B 1 53 ? 42.977 -29.303 57.491 1.00 75.34 53 PRO B O 1
ATOM 2969 N N . LYS B 1 54 ? 43.240 -31.316 58.459 1.00 75.89 54 LYS B N 1
ATOM 2970 C CA . LYS B 1 54 ? 44.542 -30.978 59.022 1.00 76.10 54 LYS B CA 1
ATOM 2971 C C . LYS B 1 54 ? 44.409 -29.735 59.899 1.00 75.09 54 LYS B C 1
ATOM 2972 O O . LYS B 1 54 ? 45.330 -28.925 60.001 1.00 75.37 54 LYS B O 1
ATOM 2978 N N . LEU B 1 55 ? 43.244 -29.597 60.524 1.00 73.30 55 LEU B N 1
ATOM 2979 C CA . LEU B 1 55 ? 42.960 -28.474 61.407 1.00 70.41 55 LEU B CA 1
ATOM 2980 C C . LEU B 1 55 ? 43.395 -28.869 62.816 1.00 68.16 55 LEU B C 1
ATOM 2981 O O . LEU B 1 55 ? 43.211 -30.013 63.226 1.00 67.37 55 LEU B O 1
ATOM 2986 N N . PRO B 1 56 ? 43.978 -27.930 63.574 1.00 66.04 56 PRO B N 1
ATOM 2987 C CA . PRO B 1 56 ? 44.423 -28.243 64.934 1.00 63.67 56 PRO B CA 1
ATOM 2988 C C . PRO B 1 56 ? 43.298 -28.599 65.905 1.00 61.80 56 PRO B C 1
ATOM 2989 O O . PRO B 1 56 ? 42.367 -27.822 66.103 1.00 61.63 56 PRO B O 1
ATOM 2993 N N . LEU B 1 57 ? 43.395 -29.781 66.506 1.00 59.50 57 LEU B N 1
ATOM 2994 C CA . LEU B 1 57 ? 42.405 -30.228 67.474 1.00 58.58 57 LEU B CA 1
ATOM 2995 C C . LEU B 1 57 ? 43.002 -30.169 68.873 1.00 57.23 57 LEU B C 1
ATOM 2996 O O . LEU B 1 57 ? 44.198 -30.347 69.049 1.00 58.39 57 LEU B O 1
ATOM 3001 N N . PRO B 1 58 ? 42.175 -29.881 69.886 1.00 55.70 58 PRO B N 1
ATOM 3002 C CA . PRO B 1 58 ? 40.732 -29.665 69.769 1.00 53.43 58 PRO B CA 1
ATOM 3003 C C . PRO B 1 58 ? 40.423 -28.332 69.091 1.00 50.63 58 PRO B C 1
ATOM 3004 O O . PRO B 1 58 ? 41.222 -27.389 69.138 1.00 50.38 58 PRO B O 1
ATOM 3008 N N . HIS B 1 59 ? 39.259 -28.275 68.455 1.00 47.08 59 HIS B N 1
ATOM 3009 C CA . HIS B 1 59 ? 38.826 -27.077 67.755 1.00 43.88 59 HIS B CA 1
ATOM 3010 C C . HIS B 1 59 ? 37.517 -26.521 68.302 1.00 41.99 59 HIS B C 1
ATOM 3011 O O . HIS B 1 59 ? 36.611 -27.273 68.661 1.00 42.15 59 HIS B O 1
ATOM 3018 N N . VAL B 1 60 ? 37.434 -25.195 68.362 1.00 39.07 60 VAL B N 1
ATOM 3019 C CA . VAL B 1 60 ? 36.238 -24.505 68.825 1.00 35.25 60 VAL B CA 1
ATOM 3020 C C . VAL B 1 60 ? 35.464 -23.997 67.606 1.00 33.91 60 VAL B C 1
ATOM 3021 O O . VAL B 1 60 ? 35.929 -23.097 66.911 1.00 32.56 60 VAL B O 1
ATOM 3025 N N . LEU B 1 61 ? 34.294 -24.580 67.348 1.00 32.25 61 LEU B N 1
ATOM 3026 C CA . LEU B 1 61 ? 33.451 -24.199 66.208 1.00 30.83 61 LEU B CA 1
ATOM 3027 C C . LEU B 1 61 ? 32.675 -22.915 66.508 1.00 31.23 61 LEU B C 1
ATOM 3028 O O . LEU B 1 61 ? 32.678 -22.432 67.642 1.00 31.51 61 LEU B O 1
ATOM 3033 N N . GLY B 1 62 ? 32.019 -22.359 65.490 1.00 30.03 62 GLY B N 1
ATOM 3034 C CA . GLY B 1 62 ? 31.228 -21.159 65.702 1.00 28.14 62 GLY B CA 1
ATOM 3035 C C . GLY B 1 62 ? 31.588 -19.924 64.898 1.00 26.66 62 GLY B C 1
ATOM 3036 O O . GLY B 1 62 ? 32.590 -19.261 65.170 1.00 26.53 62 GLY B O 1
ATOM 3037 N N . ALA B 1 63 ? 30.766 -19.591 63.913 1.00 23.49 63 ALA B N 1
ATOM 3038 C CA . ALA B 1 63 ? 31.044 -18.400 63.131 1.00 24.86 63 ALA B CA 1
ATOM 3039 C C . ALA B 1 63 ? 30.150 -17.238 63.565 1.00 24.69 63 ALA B C 1
ATOM 3040 O O . ALA B 1 63 ? 30.561 -16.084 63.511 1.00 26.19 63 ALA B O 1
ATOM 3042 N N . ASP B 1 64 ? 28.927 -17.525 63.990 1.00 22.72 64 ASP B N 1
ATOM 3043 C CA . ASP B 1 64 ? 28.043 -16.449 64.417 1.00 22.81 64 ASP B CA 1
ATOM 3044 C C . ASP B 1 64 ? 28.070 -16.254 65.928 1.00 21.83 64 ASP B C 1
ATOM 3045 O O . ASP B 1 64 ? 27.940 -17.206 66.694 1.00 23.78 64 ASP B O 1
ATOM 3050 N N . GLY B 1 65 ? 28.233 -15.010 66.359 1.00 20.18 65 GLY B N 1
ATOM 3051 C CA . GLY B 1 65 ? 28.250 -14.744 67.783 1.00 19.50 65 GLY B CA 1
ATOM 3052 C C . GLY B 1 65 ? 27.915 -13.317 68.149 1.00 19.61 65 GLY B C 1
ATOM 3053 O O . GLY B 1 65 ? 28.122 -12.400 67.357 1.00 18.99 65 GLY B O 1
ATOM 3054 N N . SER B 1 66 ? 27.382 -13.136 69.354 1.00 18.73 66 SER B N 1
ATOM 3055 C CA . SER B 1 66 ? 27.041 -11.808 69.846 1.00 20.45 66 SER B CA 1
ATOM 3056 C C . SER B 1 66 ? 27.362 -11.741 71.330 1.00 21.14 66 SER B C 1
ATOM 3057 O O . SER B 1 66 ? 27.436 -12.769 72.003 1.00 23.15 66 SER B O 1
ATOM 3060 N N . GLY B 1 67 ? 27.561 -10.532 71.839 1.00 21.28 67 GLY B N 1
ATOM 3061 C CA . GLY B 1 67 ? 27.866 -10.386 73.249 1.00 24.34 67 GLY B CA 1
ATOM 3062 C C . GLY B 1 67 ? 28.349 -9.016 73.679 1.00 25.80 67 GLY B C 1
ATOM 3063 O O . GLY B 1 67 ? 27.968 -7.991 73.106 1.00 24.13 67 GLY B O 1
ATOM 3064 N N . VAL B 1 68 ? 29.196 -9.007 74.704 1.00 27.85 68 VAL B N 1
ATOM 3065 C CA . VAL B 1 68 ? 29.729 -7.763 75.252 1.00 29.75 68 VAL B CA 1
ATOM 3066 C C . VAL B 1 68 ? 31.260 -7.676 75.166 1.00 31.88 68 VAL B C 1
ATOM 3067 O O . VAL B 1 68 ? 31.990 -8.646 75.446 1.00 32.28 68 VAL B O 1
ATOM 3071 N N . VAL B 1 69 ? 31.743 -6.495 74.799 1.00 31.89 69 VAL B N 1
ATOM 3072 C CA . VAL B 1 69 ? 33.173 -6.261 74.685 1.00 33.21 69 VAL B CA 1
ATOM 3073 C C . VAL B 1 69 ? 33.801 -6.442 76.055 1.00 36.46 69 VAL B C 1
ATOM 3074 O O . VAL B 1 69 ? 33.494 -5.711 76.990 1.00 36.73 69 VAL B O 1
ATOM 3078 N N . ASP B 1 70 ? 34.682 -7.424 76.170 1.00 39.39 70 ASP B N 1
ATOM 3079 C CA . ASP B 1 70 ? 35.332 -7.676 77.433 1.00 42.04 70 ASP B CA 1
ATOM 3080 C C . ASP B 1 70 ? 36.562 -6.800 77.601 1.00 44.79 70 ASP B C 1
ATOM 3081 O O . ASP B 1 70 ? 36.701 -6.117 78.610 1.00 47.73 70 ASP B O 1
ATOM 3086 N N . ALA B 1 71 ? 37.453 -6.814 76.614 1.00 46.76 71 ALA B N 1
ATOM 3087 C CA . ALA B 1 71 ? 38.664 -5.996 76.671 1.00 49.04 71 ALA B CA 1
ATOM 3088 C C . ALA B 1 71 ? 39.225 -5.708 75.277 1.00 50.90 71 ALA B C 1
ATOM 3089 O O . ALA B 1 71 ? 39.047 -6.498 74.344 1.00 51.08 71 ALA B O 1
ATOM 3091 N N . VAL B 1 72 ? 39.896 -4.568 75.140 1.00 52.22 72 VAL B N 1
ATOM 3092 C CA . VAL B 1 72 ? 40.488 -4.190 73.866 1.00 54.22 72 VAL B CA 1
ATOM 3093 C C . VAL B 1 72 ? 41.994 -4.229 73.966 1.00 55.70 72 VAL B C 1
ATOM 3094 O O . VAL B 1 72 ? 42.563 -3.979 75.027 1.00 55.91 72 VAL B O 1
ATOM 3098 N N . GLY B 1 73 ? 42.640 -4.559 72.857 1.00 57.86 73 GLY B N 1
ATOM 3099 C CA . GLY B 1 73 ? 44.086 -4.611 72.857 1.00 61.09 73 GLY B CA 1
ATOM 3100 C C . GLY B 1 73 ? 44.656 -3.214 72.724 1.00 63.58 73 GLY B C 1
ATOM 3101 O O . GLY B 1 73 ? 43.911 -2.230 72.674 1.00 63.54 73 GLY B O 1
ATOM 3102 N N . PRO B 1 74 ? 45.983 -3.092 72.657 1.00 65.34 74 PRO B N 1
ATOM 3103 C CA . PRO B 1 74 ? 46.605 -1.776 72.527 1.00 66.27 74 PRO B CA 1
ATOM 3104 C C . PRO B 1 74 ? 46.375 -1.158 71.146 1.00 67.80 74 PRO B C 1
ATOM 3105 O O . PRO B 1 74 ? 46.611 -1.802 70.123 1.00 67.77 74 PRO B O 1
ATOM 3109 N N . GLY B 1 75 ? 45.898 0.085 71.126 1.00 68.86 75 GLY B N 1
ATOM 3110 C CA . GLY B 1 75 ? 45.668 0.779 69.869 1.00 70.62 75 GLY B CA 1
ATOM 3111 C C . GLY B 1 75 ? 44.291 0.591 69.268 1.00 71.85 75 GLY B C 1
ATOM 3112 O O . GLY B 1 75 ? 44.076 0.864 68.085 1.00 71.31 75 GLY B O 1
ATOM 3113 N N . VAL B 1 76 ? 43.355 0.126 70.088 1.00 73.04 76 VAL B N 1
ATOM 3114 C CA . VAL B 1 76 ? 41.990 -0.106 69.643 1.00 73.44 76 VAL B CA 1
ATOM 3115 C C . VAL B 1 76 ? 41.168 1.172 69.724 1.00 73.54 76 VAL B C 1
ATOM 3116 O O . VAL B 1 76 ? 41.303 1.950 70.666 1.00 73.45 76 VAL B O 1
ATOM 3120 N N . GLU B 1 77 ? 40.321 1.385 68.725 1.00 74.23 77 GLU B N 1
ATOM 3121 C CA . GLU B 1 77 ? 39.469 2.561 68.688 1.00 74.81 77 GLU B CA 1
ATOM 3122 C C . GLU B 1 77 ? 38.071 2.185 68.200 1.00 73.41 77 GLU B C 1
ATOM 3123 O O . GLU B 1 77 ? 37.919 1.440 67.227 1.00 73.49 77 GLU B O 1
ATOM 3129 N N . GLY B 1 78 ? 37.056 2.695 68.894 1.00 71.78 78 GLY B N 1
ATOM 3130 C CA . GLY B 1 78 ? 35.681 2.424 68.515 1.00 68.93 78 GLY B CA 1
ATOM 3131 C C . GLY B 1 78 ? 34.938 1.466 69.431 1.00 66.23 78 GLY B C 1
ATOM 3132 O O . GLY B 1 78 ? 33.718 1.346 69.341 1.00 66.53 78 GLY B O 1
ATOM 3133 N N . PHE B 1 79 ? 35.662 0.789 70.313 1.00 63.22 79 PHE B N 1
ATOM 3134 C CA . PHE B 1 79 ? 35.045 -0.163 71.217 1.00 60.77 79 PHE B CA 1
ATOM 3135 C C . PHE B 1 79 ? 35.576 -0.047 72.626 1.00 59.48 79 PHE B C 1
ATOM 3136 O O . PHE B 1 79 ? 36.723 0.333 72.836 1.00 60.13 79 PHE B O 1
ATOM 3144 N N . ALA B 1 80 ? 34.728 -0.384 73.589 1.00 57.82 80 ALA B N 1
ATOM 3145 C CA . ALA B 1 80 ? 35.097 -0.333 74.992 1.00 55.67 80 ALA B CA 1
ATOM 3146 C C . ALA B 1 80 ? 34.317 -1.410 75.725 1.00 54.40 80 ALA B C 1
ATOM 3147 O O . ALA B 1 80 ? 33.314 -1.918 75.218 1.00 54.92 80 ALA B O 1
ATOM 3149 N N . PRO B 1 81 ? 34.779 -1.791 76.922 1.00 52.16 81 PRO B N 1
ATOM 3150 C CA . PRO B 1 81 ? 34.069 -2.819 77.684 1.00 50.44 81 PRO B CA 1
ATOM 3151 C C . PRO B 1 81 ? 32.639 -2.391 78.003 1.00 48.64 81 PRO B C 1
ATOM 3152 O O . PRO B 1 81 ? 32.387 -1.227 78.307 1.00 47.96 81 PRO B O 1
ATOM 3156 N N . GLY B 1 82 ? 31.712 -3.340 77.921 1.00 46.76 82 GLY B N 1
ATOM 3157 C CA . GLY B 1 82 ? 30.322 -3.042 78.196 1.00 45.89 82 GLY B CA 1
ATOM 3158 C C . GLY B 1 82 ? 29.507 -2.834 76.930 1.00 44.52 82 GLY B C 1
ATOM 3159 O O . GLY B 1 82 ? 28.270 -2.854 76.957 1.00 45.64 82 GLY B O 1
ATOM 3160 N N . ASP B 1 83 ? 30.201 -2.638 75.814 1.00 42.11 83 ASP B N 1
ATOM 3161 C CA . ASP B 1 83 ? 29.556 -2.418 74.515 1.00 40.65 83 ASP B CA 1
ATOM 3162 C C . ASP B 1 83 ? 28.969 -3.699 73.928 1.00 38.26 83 ASP B C 1
ATOM 3163 O O . ASP B 1 83 ? 29.667 -4.690 73.789 1.00 37.25 83 ASP B O 1
ATOM 3168 N N . GLU B 1 84 ? 27.687 -3.662 73.584 1.00 37.32 84 GLU B N 1
ATOM 3169 C CA . GLU B 1 84 ? 27.019 -4.810 72.997 1.00 35.74 84 GLU B CA 1
ATOM 3170 C C . GLU B 1 84 ? 27.365 -4.841 71.512 1.00 33.08 84 GLU B C 1
ATOM 3171 O O . GLU B 1 84 ? 27.303 -3.817 70.831 1.00 32.26 84 GLU B O 1
ATOM 3177 N N . VAL B 1 85 ? 27.739 -6.020 71.020 1.00 30.73 85 VAL B N 1
ATOM 3178 C CA . VAL B 1 85 ? 28.147 -6.197 69.626 1.00 28.12 85 VAL B CA 1
ATOM 3179 C C . VAL B 1 85 ? 27.812 -7.577 69.061 1.00 26.66 85 VAL B C 1
ATOM 3180 O O . VAL B 1 85 ? 27.498 -8.511 69.801 1.00 25.12 85 VAL B O 1
ATOM 3184 N N . VAL B 1 86 ? 27.891 -7.683 67.739 1.00 23.47 86 VAL B N 1
ATOM 3185 C CA . VAL B 1 86 ? 27.676 -8.946 67.040 1.00 24.22 86 VAL B CA 1
ATOM 3186 C C . VAL B 1 86 ? 28.901 -9.100 66.165 1.00 25.42 86 VAL B C 1
ATOM 3187 O O . VAL B 1 86 ? 29.450 -8.112 65.669 1.00 25.53 86 VAL B O 1
ATOM 3191 N N . ILE B 1 87 ? 29.317 -10.342 65.968 1.00 25.85 87 ILE B N 1
ATOM 3192 C CA . ILE B 1 87 ? 30.479 -10.647 65.162 1.00 25.57 87 ILE B CA 1
ATOM 3193 C C . ILE B 1 87 ? 30.175 -10.658 63.670 1.00 26.64 87 ILE B C 1
ATOM 3194 O O . ILE B 1 87 ? 29.071 -10.995 63.247 1.00 26.69 87 ILE B O 1
ATOM 3199 N N . ASN B 1 88 ? 31.178 -10.254 62.892 1.00 28.26 88 ASN B N 1
ATOM 3200 C CA . ASN B 1 88 ? 31.155 -10.204 61.418 1.00 28.52 88 ASN B CA 1
ATOM 3201 C C . ASN B 1 88 ? 32.206 -11.284 61.131 1.00 29.13 88 ASN B C 1
ATOM 3202 O O . ASN B 1 88 ? 33.400 -11.009 61.142 1.00 29.26 88 ASN B O 1
ATOM 3207 N N . PRO B 1 89 ? 31.766 -12.530 60.891 1.00 30.64 89 PRO B N 1
ATOM 3208 C CA . PRO B 1 89 ? 32.582 -13.722 60.615 1.00 31.72 89 PRO B CA 1
ATOM 3209 C C . PRO B 1 89 ? 33.637 -13.701 59.505 1.00 33.19 89 PRO B C 1
ATOM 3210 O O . PRO B 1 89 ? 34.399 -14.657 59.363 1.00 33.95 89 PRO B O 1
ATOM 3214 N N . GLY B 1 90 ? 33.701 -12.624 58.733 1.00 33.60 90 GLY B N 1
ATOM 3215 C CA . GLY B 1 90 ? 34.678 -12.560 57.664 1.00 34.54 90 GLY B CA 1
ATOM 3216 C C . GLY B 1 90 ? 36.043 -12.031 58.050 1.00 35.01 90 GLY B C 1
ATOM 3217 O O . GLY B 1 90 ? 36.226 -10.825 58.234 1.00 35.51 90 GLY B O 1
ATOM 3218 N N . LEU B 1 91 ? 37.009 -12.934 58.176 1.00 35.79 91 LEU B N 1
ATOM 3219 C CA . LEU B 1 91 ? 38.379 -12.541 58.515 1.00 37.62 91 LEU B CA 1
ATOM 3220 C C . LEU B 1 91 ? 39.230 -12.446 57.249 1.00 36.49 91 LEU B C 1
ATOM 3221 O O . LEU B 1 91 ? 39.471 -13.455 56.588 1.00 36.12 91 LEU B O 1
ATOM 3226 N N . SER B 1 92 ? 39.684 -11.238 56.922 1.00 36.36 92 SER B N 1
ATOM 3227 C CA . SER B 1 92 ? 40.511 -11.005 55.732 1.00 37.02 92 SER B CA 1
ATOM 3228 C C . SER B 1 92 ? 41.759 -10.209 56.120 1.00 37.44 92 SER B C 1
ATOM 3229 O O . SER B 1 92 ? 41.791 -9.605 57.189 1.00 37.36 92 SER B O 1
ATOM 3232 N N . CYS B 1 93 ? 42.776 -10.196 55.257 1.00 37.42 93 CYS B N 1
ATOM 3233 C CA . CYS B 1 93 ? 44.021 -9.486 55.562 1.00 40.31 93 CYS B CA 1
ATOM 3234 C C . CYS B 1 93 ? 43.869 -7.966 55.539 1.00 42.02 93 CYS B C 1
ATOM 3235 O O . CYS B 1 93 ? 44.482 -7.263 56.346 1.00 43.14 93 CYS B O 1
ATOM 3238 N N . GLY B 1 94 ? 43.060 -7.461 54.614 1.00 43.45 94 GLY B N 1
ATOM 3239 C CA . GLY B 1 94 ? 42.850 -6.026 54.509 1.00 45.88 94 GLY B CA 1
ATOM 3240 C C . GLY B 1 94 ? 43.936 -5.272 53.750 1.00 46.62 94 GLY B C 1
ATOM 3241 O O . GLY B 1 94 ? 44.019 -4.041 53.850 1.00 45.48 94 GLY B O 1
ATOM 3242 N N . ARG B 1 95 ? 44.753 -6.000 52.987 1.00 47.18 95 ARG B N 1
ATOM 3243 C CA . ARG B 1 95 ? 45.845 -5.404 52.214 1.00 48.17 95 ARG B CA 1
ATOM 3244 C C . ARG B 1 95 ? 45.808 -5.804 50.740 1.00 47.78 95 ARG B C 1
ATOM 3245 O O . ARG B 1 95 ? 46.218 -5.026 49.881 1.00 49.00 95 ARG B O 1
ATOM 3253 N N . CYS B 1 96 ? 45.329 -7.013 50.452 1.00 46.49 96 CYS B N 1
ATOM 3254 C CA . CYS B 1 96 ? 45.280 -7.492 49.081 1.00 44.60 96 CYS B CA 1
ATOM 3255 C C . CYS B 1 96 ? 44.311 -6.668 48.253 1.00 44.18 96 CYS B C 1
ATOM 3256 O O . CYS B 1 96 ? 43.461 -5.960 48.795 1.00 44.08 96 CYS B O 1
ATOM 3259 N N . GLU B 1 97 ? 44.448 -6.769 46.934 1.00 42.49 97 GLU B N 1
ATOM 3260 C CA . GLU B 1 97 ? 43.602 -6.026 46.007 1.00 41.40 97 GLU B CA 1
ATOM 3261 C C . GLU B 1 97 ? 42.111 -6.271 46.261 1.00 40.76 97 GLU B C 1
ATOM 3262 O O . GLU B 1 97 ? 41.295 -5.355 46.153 1.00 40.60 97 GLU B O 1
ATOM 3268 N N . ARG B 1 98 ? 41.766 -7.509 46.598 1.00 38.45 98 ARG B N 1
ATOM 3269 C CA . ARG B 1 98 ? 40.381 -7.879 46.853 1.00 37.21 98 ARG B CA 1
ATOM 3270 C C . ARG B 1 98 ? 39.814 -7.151 48.080 1.00 35.70 98 ARG B C 1
ATOM 3271 O O . ARG B 1 98 ? 38.719 -6.577 48.032 1.00 32.47 98 ARG B O 1
ATOM 3279 N N . CYS B 1 99 ? 40.559 -7.171 49.180 1.00 34.68 99 CYS B N 1
ATOM 3280 C CA . CYS B 1 99 ? 40.112 -6.506 50.401 1.00 34.77 99 CYS B CA 1
ATOM 3281 C C . CYS B 1 99 ? 39.936 -5.009 50.188 1.00 34.92 99 CYS B C 1
ATOM 3282 O O . CYS B 1 99 ? 38.886 -4.458 50.503 1.00 35.55 99 CYS B O 1
ATOM 3285 N N . LEU B 1 100 ? 40.958 -4.354 49.645 1.00 34.91 100 LEU B N 1
ATOM 3286 C CA . LEU B 1 100 ? 40.895 -2.918 49.413 1.00 34.57 100 LEU B CA 1
ATOM 3287 C C . LEU B 1 100 ? 39.823 -2.541 48.397 1.00 34.47 100 LEU B C 1
ATOM 3288 O O . LEU B 1 100 ? 39.509 -1.362 48.216 1.00 34.91 100 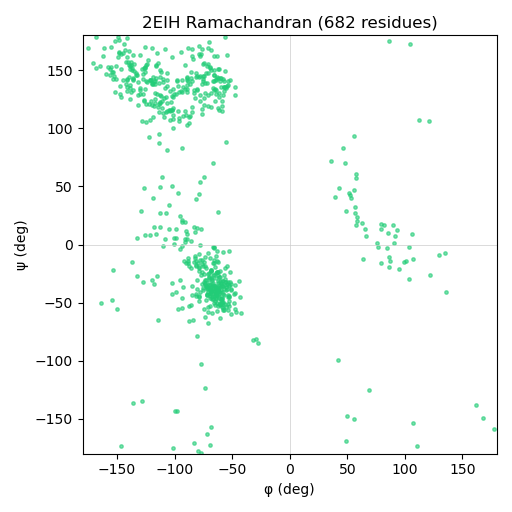LEU B O 1
ATOM 3293 N N . ALA B 1 101 ? 39.260 -3.550 47.742 1.00 34.06 101 ALA B N 1
ATOM 3294 C CA . ALA B 1 101 ? 38.214 -3.332 46.748 1.00 35.98 101 ALA B CA 1
ATOM 3295 C C . ALA B 1 101 ? 36.844 -3.614 47.362 1.00 37.30 101 ALA B C 1
ATOM 3296 O O . ALA B 1 101 ? 35.814 -3.511 46.693 1.00 35.99 101 ALA B O 1
ATOM 3298 N N . GLY B 1 102 ? 36.842 -3.975 48.640 1.00 37.87 102 GLY B N 1
ATOM 3299 C CA . GLY B 1 102 ? 35.597 -4.263 49.323 1.00 38.32 102 GLY B CA 1
ATOM 3300 C C . GLY B 1 102 ? 35.155 -5.694 49.111 1.00 37.90 102 GLY B C 1
ATOM 3301 O O . GLY B 1 102 ? 34.039 -6.071 49.461 1.00 38.89 102 GLY B O 1
ATOM 3302 N N . GLU B 1 103 ? 36.039 -6.499 48.537 1.00 37.09 103 GLU B N 1
ATOM 3303 C CA . GLU B 1 103 ? 35.736 -7.901 48.268 1.00 36.92 103 GLU B CA 1
ATOM 3304 C C . GLU B 1 103 ? 36.577 -8.796 49.179 1.00 35.53 103 GLU B C 1
ATOM 3305 O O . GLU B 1 103 ? 37.343 -9.635 48.702 1.00 35.83 103 GLU B O 1
ATOM 3311 N N . ASP B 1 104 ? 36.435 -8.617 50.491 1.00 32.86 104 ASP B N 1
ATOM 3312 C CA . ASP B 1 104 ? 37.221 -9.410 51.426 1.00 32.21 104 ASP B CA 1
ATOM 3313 C C . ASP B 1 104 ? 36.860 -10.895 51.375 1.00 31.65 104 ASP B C 1
ATOM 3314 O O . ASP B 1 104 ? 37.700 -11.744 51.666 1.00 30.07 104 ASP B O 1
ATOM 3319 N N . ASN B 1 105 ? 35.631 -11.218 50.976 1.00 32.49 105 ASN B N 1
ATOM 3320 C CA . ASN B 1 105 ? 35.234 -12.623 50.899 1.00 35.21 105 ASN B CA 1
ATOM 3321 C C . ASN B 1 105 ? 35.934 -13.344 49.737 1.00 35.99 105 ASN B C 1
ATOM 3322 O O . ASN B 1 105 ? 35.826 -14.561 49.599 1.00 35.64 105 ASN B O 1
ATOM 3327 N N . LEU B 1 106 ? 36.651 -12.579 48.915 1.00 38.08 106 LEU B N 1
ATOM 3328 C CA . LEU B 1 106 ? 37.409 -13.131 47.789 1.00 40.95 106 LEU B CA 1
ATOM 3329 C C . LEU B 1 106 ? 38.917 -13.071 48.078 1.00 41.15 106 LEU B C 1
ATOM 3330 O O . LEU B 1 106 ? 39.749 -13.400 47.222 1.00 42.13 106 LEU B O 1
ATOM 3335 N N . CYS B 1 107 ? 39.265 -12.638 49.287 1.00 40.12 107 CYS B N 1
ATOM 3336 C CA . CYS B 1 107 ? 40.659 -12.549 49.703 1.00 40.68 107 CYS B CA 1
ATOM 3337 C C . CYS B 1 107 ? 41.255 -13.952 49.738 1.00 43.17 107 CYS B C 1
ATOM 3338 O O . CYS B 1 107 ? 40.586 -14.915 50.121 1.00 44.18 107 CYS B O 1
ATOM 3341 N N . PRO B 1 108 ? 42.520 -14.089 49.319 1.00 45.58 108 PRO B N 1
ATOM 3342 C CA . PRO B 1 108 ? 43.191 -15.392 49.317 1.00 47.92 108 PRO B CA 1
ATOM 3343 C C . PRO B 1 108 ? 43.481 -15.900 50.734 1.00 49.85 108 PRO B C 1
ATOM 3344 O O . PRO B 1 108 ? 43.825 -17.066 50.923 1.00 51.41 108 PRO B O 1
ATOM 3348 N N . ARG B 1 109 ? 43.322 -15.023 51.723 1.00 50.21 109 ARG B N 1
ATOM 3349 C CA . ARG B 1 109 ? 43.547 -15.388 53.118 1.00 51.64 109 ARG B CA 1
ATOM 3350 C C . ARG B 1 109 ? 42.229 -15.373 53.911 1.00 50.51 109 ARG B C 1
ATOM 3351 O O . ARG B 1 109 ? 42.225 -15.383 55.146 1.00 50.58 109 ARG B O 1
ATOM 3359 N N . TYR B 1 110 ? 41.115 -15.358 53.181 1.00 48.17 110 TYR B N 1
ATOM 3360 C CA . TYR B 1 110 ? 39.777 -15.332 53.778 1.00 46.70 110 TYR B CA 1
ATOM 3361 C C . TYR B 1 110 ? 39.536 -16.528 54.696 1.00 45.79 110 TYR B C 1
ATOM 3362 O O . TYR B 1 110 ? 39.752 -17.675 54.310 1.00 45.75 110 TYR B O 1
ATOM 3371 N N . GLN B 1 111 ? 39.088 -16.253 55.914 1.00 45.07 111 GLN B N 1
ATOM 3372 C CA . GLN B 1 111 ? 38.800 -17.314 56.862 1.00 44.53 111 GLN B CA 1
ATOM 3373 C C . GLN B 1 111 ? 37.556 -16.978 57.651 1.00 43.29 111 GLN B C 1
ATOM 3374 O O . GLN B 1 111 ? 37.400 -15.862 58.151 1.00 42.27 111 GLN B O 1
ATOM 3380 N N . ILE B 1 112 ? 36.663 -17.953 57.745 1.00 42.10 112 ILE B N 1
ATOM 3381 C CA . ILE B 1 112 ? 35.439 -17.786 58.502 1.00 41.40 112 ILE B CA 1
ATOM 3382 C C . ILE B 1 112 ? 35.706 -18.302 59.917 1.00 40.73 112 ILE B C 1
ATOM 3383 O O . ILE B 1 112 ? 36.326 -19.349 60.101 1.00 39.48 112 ILE B O 1
ATOM 3388 N N . LEU B 1 113 ? 35.250 -17.549 60.911 1.00 40.74 113 LEU B N 1
ATOM 3389 C CA . LEU B 1 113 ? 35.419 -17.925 62.304 1.00 41.02 113 LEU B CA 1
ATOM 3390 C C . LEU B 1 113 ? 34.930 -19.348 62.544 1.00 42.24 113 LEU B C 1
ATOM 3391 O O . LEU B 1 113 ? 33.926 -19.766 61.978 1.00 42.08 113 LEU B O 1
ATOM 3396 N N . GLY B 1 114 ? 35.640 -20.089 63.387 1.00 44.22 114 GLY B N 1
ATOM 3397 C CA . GLY B 1 114 ? 35.240 -21.454 63.680 1.00 47.39 114 GLY B CA 1
ATOM 3398 C C . GLY B 1 114 ? 35.584 -22.427 62.571 1.00 49.02 114 GLY B C 1
ATOM 3399 O O . GLY B 1 114 ? 35.343 -23.628 62.688 1.00 48.33 114 GLY B O 1
ATOM 3400 N N . GLU B 1 115 ? 36.150 -21.912 61.488 1.00 51.40 115 GLU B N 1
ATOM 3401 C CA . GLU B 1 115 ? 36.518 -22.769 60.376 1.00 54.63 115 GLU B CA 1
ATOM 3402 C C . GLU B 1 115 ? 37.993 -23.133 60.407 1.00 55.31 115 GLU B C 1
ATOM 3403 O O . GLU B 1 115 ? 38.358 -24.280 60.148 1.00 55.82 115 GLU B O 1
ATOM 3409 N N . HIS B 1 116 ? 38.835 -22.158 60.740 1.00 56.22 116 HIS B N 1
ATOM 3410 C CA . HIS B 1 116 ? 40.280 -22.363 60.785 1.00 57.31 116 HIS B CA 1
ATOM 3411 C C . HIS B 1 116 ? 40.851 -22.109 62.179 1.00 56.80 116 HIS B C 1
ATOM 3412 O O . HIS B 1 116 ? 41.846 -22.719 62.577 1.00 58.01 116 HIS B O 1
ATOM 3419 N N . ARG B 1 117 ? 40.217 -21.201 62.913 1.00 55.41 117 ARG B N 1
ATOM 3420 C CA . ARG B 1 117 ? 40.633 -20.859 64.270 1.00 52.34 117 ARG B CA 1
ATOM 3421 C C . ARG B 1 117 ? 39.428 -21.025 65.196 1.00 50.50 117 ARG B C 1
ATOM 3422 O O . ARG B 1 117 ? 38.307 -21.216 64.726 1.00 50.25 117 ARG B O 1
ATOM 3430 N N . HIS B 1 118 ? 39.661 -20.949 66.503 1.00 47.68 118 HIS B N 1
ATOM 3431 C CA . HIS B 1 118 ? 38.594 -21.103 67.485 1.00 46.06 118 HIS B CA 1
ATOM 3432 C C . HIS B 1 118 ? 37.452 -20.109 67.309 1.00 43.91 118 HIS B C 1
ATOM 3433 O O . HIS B 1 118 ? 37.671 -18.906 67.175 1.00 44.05 118 HIS B O 1
ATOM 3440 N N . GLY B 1 119 ? 36.229 -20.628 67.329 1.00 40.51 119 GLY B N 1
ATOM 3441 C CA . GLY B 1 119 ? 35.065 -19.788 67.122 1.00 37.28 119 GLY B CA 1
ATOM 3442 C C . GLY B 1 119 ? 34.256 -19.304 68.306 1.00 34.56 119 GLY B C 1
ATOM 3443 O O . GLY B 1 119 ? 34.791 -19.012 69.376 1.00 35.83 119 GLY B O 1
ATOM 3444 N N . THR B 1 120 ? 32.943 -19.240 68.103 1.00 30.60 120 THR B N 1
ATOM 3445 C CA . THR B 1 120 ? 32.023 -18.740 69.110 1.00 27.52 120 THR B CA 1
ATOM 3446 C C . THR B 1 120 ? 31.397 -19.721 70.100 1.00 26.87 120 THR B C 1
ATOM 3447 O O . THR B 1 120 ? 30.547 -19.320 70.887 1.00 24.13 120 THR B O 1
ATOM 3451 N N . TYR B 1 121 ? 31.805 -20.988 70.063 1.00 25.97 121 TYR B N 1
ATOM 3452 C CA . TYR B 1 121 ? 31.277 -21.989 70.992 1.00 27.03 121 TYR B CA 1
ATOM 3453 C C . TYR B 1 121 ? 31.997 -21.903 72.337 1.00 27.00 121 TYR B C 1
ATOM 3454 O O . TYR B 1 121 ? 32.320 -22.921 72.949 1.00 26.81 121 TYR B O 1
ATOM 3463 N N . ALA B 1 122 ? 32.273 -20.688 72.779 1.00 27.79 122 ALA B N 1
ATOM 3464 C CA . ALA B 1 122 ? 32.947 -20.471 74.049 1.00 28.33 122 ALA B CA 1
ATOM 3465 C C . ALA B 1 122 ? 32.394 -19.214 74.712 1.00 29.29 122 ALA B C 1
ATOM 3466 O O . ALA B 1 122 ? 31.617 -18.463 74.112 1.00 25.92 122 ALA B O 1
ATOM 3468 N N . GLU B 1 123 ? 32.815 -18.990 75.951 1.00 31.24 123 GLU B N 1
ATOM 3469 C CA . GLU B 1 123 ? 32.379 -17.834 76.714 1.00 33.89 123 GLU B CA 1
ATOM 3470 C C . GLU B 1 123 ? 33.140 -16.575 76.283 1.00 34.94 123 GLU B C 1
ATOM 3471 O O . GLU B 1 123 ? 32.677 -15.449 76.507 1.00 34.53 123 GLU B O 1
ATOM 3477 N N . TYR B 1 124 ? 34.291 -16.773 75.640 1.00 35.63 124 TYR B N 1
ATOM 3478 C CA . TYR B 1 124 ? 35.119 -15.668 75.156 1.00 37.12 124 TYR B CA 1
ATOM 3479 C C . TYR B 1 124 ? 35.707 -15.945 73.779 1.00 37.63 124 TYR B C 1
ATOM 3480 O O . TYR B 1 124 ? 35.887 -17.093 73.384 1.00 38.50 124 TYR B O 1
ATOM 3489 N N . VAL B 1 125 ? 36.008 -14.874 73.056 1.00 38.50 125 VAL B N 1
ATOM 3490 C CA . VAL B 1 125 ? 36.606 -14.977 71.731 1.00 38.06 125 VAL B CA 1
ATOM 3491 C C . VAL B 1 125 ? 37.275 -13.636 71.416 1.00 38.61 125 VAL B C 1
ATOM 3492 O O . VAL B 1 125 ? 36.806 -12.588 71.856 1.00 37.46 125 VAL B O 1
ATOM 3496 N N . VAL B 1 126 ? 38.382 -13.674 70.681 1.00 39.90 126 VAL B N 1
ATOM 3497 C CA . VAL B 1 126 ? 39.114 -12.463 70.316 1.00 40.08 126 VAL B CA 1
ATOM 3498 C C . VAL B 1 126 ? 39.079 -12.286 68.803 1.00 41.28 126 VAL B C 1
ATOM 3499 O O . VAL B 1 126 ? 39.139 -13.264 68.059 1.00 42.15 126 VAL B O 1
ATOM 3503 N N . LEU B 1 127 ? 38.981 -11.047 68.342 1.00 40.76 127 LEU B N 1
ATOM 3504 C CA . LEU B 1 127 ? 38.971 -10.806 66.915 1.00 41.70 127 LEU B CA 1
ATOM 3505 C C . LEU B 1 127 ? 39.298 -9.355 66.591 1.00 42.93 127 LEU B C 1
ATOM 3506 O O . LEU B 1 127 ? 39.251 -8.492 67.464 1.00 43.11 127 LEU B O 1
ATOM 3511 N N . PRO B 1 128 ? 39.677 -9.074 65.333 1.00 44.18 128 PRO B N 1
ATOM 3512 C CA . PRO B 1 128 ? 40.011 -7.703 64.930 1.00 45.16 128 PRO B CA 1
ATOM 3513 C C . PRO B 1 128 ? 38.826 -6.731 65.021 1.00 46.28 128 PRO B C 1
ATOM 3514 O O . PRO B 1 128 ? 37.729 -7.035 64.560 1.00 47.74 128 PRO B O 1
ATOM 3518 N N . GLU B 1 129 ? 39.059 -5.564 65.615 1.00 46.49 129 GLU B N 1
ATOM 3519 C CA . GLU B 1 129 ? 38.015 -4.560 65.764 1.00 47.01 129 GLU B CA 1
ATOM 3520 C C . GLU B 1 129 ? 37.205 -4.390 64.496 1.00 45.79 129 GLU B C 1
ATOM 3521 O O . GLU B 1 129 ? 36.017 -4.079 64.545 1.00 45.53 129 GLU B O 1
ATOM 3527 N N . ALA B 1 130 ? 37.843 -4.596 63.353 1.00 44.48 130 ALA B N 1
ATOM 3528 C CA . ALA B 1 130 ? 37.148 -4.437 62.086 1.00 43.03 130 ALA B CA 1
ATOM 3529 C C . ALA B 1 130 ? 36.058 -5.487 61.883 1.00 41.42 130 ALA B C 1
ATOM 3530 O O . ALA B 1 130 ? 35.187 -5.325 61.031 1.00 40.99 130 ALA B O 1
ATOM 3532 N N . ASN B 1 131 ? 36.105 -6.555 62.673 1.00 38.71 131 ASN B N 1
ATOM 3533 C CA . ASN B 1 131 ? 35.130 -7.639 62.563 1.00 38.12 131 ASN B CA 1
ATOM 3534 C C . ASN B 1 131 ? 34.014 -7.549 63.597 1.00 36.90 131 ASN B C 1
ATOM 3535 O O . ASN B 1 131 ? 33.251 -8.497 63.798 1.00 34.92 131 ASN B O 1
ATOM 3540 N N . LEU B 1 132 ? 33.912 -6.395 64.242 1.00 35.46 132 LEU B N 1
ATOM 3541 C CA . LEU B 1 132 ? 32.913 -6.190 65.276 1.00 34.79 132 LEU B CA 1
ATOM 3542 C C . LEU B 1 132 ? 31.937 -5.096 64.881 1.00 35.37 132 LEU B C 1
ATOM 3543 O O . LEU B 1 132 ? 32.333 -4.067 64.337 1.00 36.83 132 LEU B O 1
ATOM 3548 N N . ALA B 1 133 ? 30.655 -5.323 65.154 1.00 35.16 133 ALA B N 1
ATOM 3549 C CA . ALA B 1 133 ? 29.618 -4.344 64.821 1.00 33.44 133 ALA B CA 1
ATOM 3550 C C . ALA B 1 133 ? 28.628 -4.181 65.961 1.00 32.91 133 ALA B C 1
ATOM 3551 O O . ALA B 1 133 ? 28.290 -5.148 66.645 1.00 34.90 133 ALA B O 1
ATOM 3553 N N . PRO B 1 134 ? 28.145 -2.951 66.181 1.00 32.04 134 PRO B N 1
ATOM 3554 C CA . PRO B 1 134 ? 27.190 -2.714 67.258 1.00 30.15 134 PRO B CA 1
ATOM 3555 C C . PRO B 1 134 ? 25.863 -3.447 67.058 1.00 29.94 134 PRO B C 1
ATOM 3556 O O . PRO B 1 134 ? 25.236 -3.380 65.994 1.00 26.72 134 PRO B O 1
ATOM 3560 N N . LYS B 1 135 ? 25.467 -4.147 68.115 1.00 29.51 135 LYS B N 1
ATOM 3561 C CA . LYS B 1 135 ? 24.234 -4.909 68.185 1.00 29.48 135 LYS B CA 1
ATOM 3562 C C . LYS B 1 135 ? 23.052 -3.968 68.327 1.00 29.84 135 LYS B C 1
ATOM 3563 O O . LYS B 1 135 ? 23.071 -3.073 69.163 1.00 30.78 135 LYS B O 1
ATOM 3569 N N . PRO B 1 136 ? 22.010 -4.149 67.505 1.00 31.49 136 PRO B N 1
ATOM 3570 C CA . PRO B 1 136 ? 20.850 -3.253 67.641 1.00 32.64 136 PRO B CA 1
ATOM 3571 C C . PRO B 1 136 ? 20.185 -3.406 69.021 1.00 33.85 136 PRO B C 1
ATOM 3572 O O . PRO B 1 136 ? 20.141 -4.508 69.570 1.00 33.37 136 PRO B O 1
ATOM 3576 N N . LYS B 1 137 ? 19.682 -2.310 69.588 1.00 36.34 137 LYS B N 1
ATOM 3577 C CA . LYS B 1 137 ? 19.070 -2.363 70.925 1.00 39.60 137 LYS B CA 1
ATOM 3578 C C . LYS B 1 137 ? 17.737 -3.099 71.030 1.00 38.69 137 LYS B C 1
ATOM 3579 O O . LYS B 1 137 ? 17.403 -3.640 72.080 1.00 39.00 137 LYS B O 1
ATOM 3585 N N . ASN B 1 138 ? 16.980 -3.115 69.944 1.00 38.22 138 ASN B N 1
ATOM 3586 C CA . ASN B 1 138 ? 15.679 -3.772 69.931 1.00 37.97 138 ASN B CA 1
ATOM 3587 C C . ASN B 1 138 ? 15.767 -5.296 69.743 1.00 35.52 138 ASN B C 1
ATOM 3588 O O . ASN B 1 138 ? 14.764 -5.940 69.437 1.00 34.08 138 ASN B O 1
ATOM 3593 N N . LEU B 1 139 ? 16.956 -5.866 69.910 1.00 30.83 139 LEU B N 1
ATOM 3594 C CA . LEU B 1 139 ? 17.120 -7.297 69.741 1.00 27.64 139 LEU B CA 1
ATOM 3595 C C . LEU B 1 139 ? 17.754 -7.952 70.949 1.00 24.80 139 LEU B C 1
ATOM 3596 O O . LEU B 1 139 ? 18.518 -7.317 71.676 1.00 25.63 139 LEU B O 1
ATOM 3601 N N . SER B 1 140 ? 17.434 -9.227 71.161 1.00 21.34 140 SER B N 1
ATOM 3602 C CA . SER B 1 140 ? 18.021 -9.989 72.262 1.00 18.52 140 SER B CA 1
ATOM 3603 C C . SER B 1 140 ? 19.347 -10.524 71.731 1.00 16.62 140 SER B C 1
ATOM 3604 O O . SER B 1 140 ? 19.567 -10.577 70.521 1.00 16.03 140 SER B O 1
ATOM 3607 N N . PHE B 1 141 ? 20.226 -10.939 72.626 1.00 17.65 141 PHE B N 1
ATOM 3608 C CA . PHE B 1 141 ? 21.517 -11.467 72.203 1.00 18.89 141 PHE B CA 1
ATOM 3609 C C . PHE B 1 141 ? 21.387 -12.646 71.249 1.00 18.76 141 PHE B C 1
ATOM 3610 O O . PHE B 1 141 ? 22.093 -12.720 70.244 1.00 16.01 141 PHE B O 1
ATOM 3618 N N . GLU B 1 142 ? 20.471 -13.555 71.573 1.00 19.00 142 GLU B N 1
ATOM 3619 C CA . GLU B 1 142 ? 20.230 -14.710 70.727 1.00 18.83 142 GLU B CA 1
ATOM 3620 C C . GLU B 1 142 ? 19.864 -14.220 69.310 1.00 18.73 142 GLU B C 1
ATOM 3621 O O . GLU B 1 142 ? 20.520 -14.578 68.346 1.00 20.24 142 GLU B O 1
ATOM 3627 N N . GLU B 1 143 ? 18.822 -13.396 69.208 1.00 17.54 143 GLU B N 1
ATOM 3628 C CA . GLU B 1 143 ? 18.383 -12.852 67.934 1.00 16.65 143 GLU B CA 1
ATOM 3629 C C . GLU B 1 143 ? 19.543 -12.183 67.180 1.00 17.44 143 GLU B C 1
ATOM 3630 O O . GLU B 1 143 ? 19.723 -12.398 65.964 1.00 18.80 143 GLU B O 1
ATOM 3636 N N . ALA B 1 144 ? 20.339 -11.377 67.878 1.00 17.75 144 ALA B N 1
ATOM 3637 C CA . ALA B 1 144 ? 21.458 -10.691 67.228 1.00 19.17 144 ALA B CA 1
ATOM 3638 C C . ALA B 1 144 ? 22.412 -11.688 66.573 1.00 21.19 144 ALA B C 1
ATOM 3639 O O . ALA B 1 144 ? 22.754 -11.541 65.406 1.00 23.11 144 ALA B O 1
ATOM 3641 N N . ALA B 1 145 ? 22.814 -12.706 67.335 1.00 21.59 145 ALA B N 1
ATOM 3642 C CA . ALA B 1 145 ? 23.739 -13.743 66.865 1.00 22.39 145 ALA B CA 1
ATOM 3643 C C . ALA B 1 145 ? 23.307 -14.482 65.600 1.00 23.17 145 ALA B C 1
ATOM 3644 O O . ALA B 1 145 ? 24.145 -14.919 64.807 1.00 24.16 145 ALA B O 1
ATOM 3646 N N . ALA B 1 146 ? 22.006 -14.646 65.419 1.00 20.15 146 ALA B N 1
ATOM 3647 C CA . ALA B 1 146 ? 21.512 -15.356 64.255 1.00 21.71 146 ALA B CA 1
ATOM 3648 C C . ALA B 1 146 ? 21.523 -14.533 62.971 1.00 22.20 146 ALA B C 1
ATOM 3649 O O . ALA B 1 146 ? 21.154 -15.036 61.913 1.00 22.61 146 ALA B O 1
ATOM 3651 N N . ILE B 1 147 ? 21.959 -13.286 63.030 1.00 22.23 147 ILE B N 1
ATOM 3652 C CA . ILE B 1 147 ? 21.913 -12.495 61.821 1.00 22.88 147 ILE B CA 1
ATOM 3653 C C . ILE B 1 147 ? 23.027 -12.566 60.786 1.00 24.03 147 ILE B C 1
ATOM 3654 O O . ILE B 1 147 ? 22.807 -13.045 59.684 1.00 26.82 147 ILE B O 1
ATOM 3659 N N . PRO B 1 148 ? 24.245 -12.133 61.148 1.00 24.03 148 PRO B N 1
ATOM 3660 C CA . PRO B 1 148 ? 25.449 -12.079 60.300 1.00 22.86 148 PRO B CA 1
ATOM 3661 C C . PRO B 1 148 ? 25.675 -13.075 59.148 1.00 22.71 148 PRO B C 1
ATOM 3662 O O . PRO B 1 148 ? 25.414 -12.737 57.987 1.00 24.10 148 PRO B O 1
ATOM 3666 N N . LEU B 1 149 ? 26.165 -14.276 59.457 1.00 19.03 149 LEU B N 1
ATOM 3667 C CA . LEU B 1 149 ? 26.480 -15.271 58.422 1.00 17.99 149 LEU B CA 1
ATOM 3668 C C . LEU B 1 149 ? 25.408 -15.486 57.359 1.00 17.67 149 LEU B C 1
ATOM 3669 O O . LEU B 1 149 ? 25.688 -15.312 56.183 1.00 20.21 149 LEU B O 1
ATOM 3674 N N . THR B 1 150 ? 24.195 -15.862 57.759 1.00 16.16 150 THR B N 1
ATOM 3675 C CA . THR B 1 150 ? 23.134 -16.107 56.791 1.00 15.95 150 THR B CA 1
ATOM 3676 C C . THR B 1 150 ? 22.628 -14.872 56.083 1.00 17.67 150 THR B C 1
ATOM 3677 O O . THR B 1 150 ? 22.335 -14.923 54.900 1.00 19.95 150 THR B O 1
ATOM 3681 N N . PHE B 1 151 ? 22.514 -13.760 56.792 1.00 20.04 151 PHE B N 1
ATOM 3682 C CA . PHE B 1 151 ? 22.046 -12.548 56.151 1.00 19.56 151 PHE B CA 1
ATOM 3683 C C . PHE B 1 151 ? 23.079 -12.047 55.169 1.00 21.02 151 PHE B C 1
ATOM 3684 O O . PHE B 1 151 ? 22.737 -11.609 54.071 1.00 20.93 151 PHE B O 1
ATOM 3692 N N . LEU B 1 152 ? 24.350 -12.129 55.548 1.00 21.11 152 LEU B N 1
ATOM 3693 C CA . LEU B 1 152 ? 25.426 -11.699 54.655 1.00 19.88 152 LEU B CA 1
ATOM 3694 C C . LEU B 1 152 ? 25.345 -12.504 53.352 1.00 20.89 152 LEU B C 1
ATOM 3695 O O . LEU B 1 152 ? 25.323 -11.936 52.263 1.00 22.86 152 LEU B O 1
ATOM 3700 N N . THR B 1 153 ? 25.283 -13.830 53.493 1.00 20.59 153 THR B N 1
ATOM 3701 C CA . THR B 1 153 ? 25.232 -14.769 52.368 1.00 18.48 153 THR B CA 1
ATOM 3702 C C . THR B 1 153 ? 24.013 -14.559 51.484 1.00 18.72 153 THR B C 1
ATOM 3703 O O . THR B 1 153 ? 24.096 -14.657 50.258 1.00 17.47 153 THR B O 1
ATOM 3707 N N . ALA B 1 154 ? 22.869 -14.310 52.112 1.00 17.90 154 ALA B N 1
ATOM 3708 C CA . ALA B 1 154 ? 21.637 -14.096 51.366 1.00 19.09 154 ALA B CA 1
ATOM 3709 C C . ALA B 1 154 ? 21.634 -12.722 50.703 1.00 19.11 154 ALA B C 1
ATOM 3710 O O . ALA B 1 154 ? 20.946 -12.509 49.704 1.00 17.95 154 ALA B O 1
ATOM 3712 N N . TRP B 1 155 ? 22.397 -11.794 51.275 1.00 18.52 155 TRP B N 1
ATOM 3713 C CA . TRP B 1 155 ? 22.476 -10.461 50.719 1.00 19.59 155 TRP B CA 1
ATOM 3714 C C . TRP B 1 155 ? 23.291 -10.481 49.424 1.00 20.33 155 TRP B C 1
ATOM 3715 O O . TRP B 1 155 ? 22.852 -9.932 48.416 1.00 20.66 155 TRP B O 1
ATOM 3726 N N . GLN B 1 156 ? 24.459 -11.123 49.425 1.00 19.94 156 GLN B N 1
ATOM 3727 C CA . GLN B 1 156 ? 25.270 -11.176 48.204 1.00 19.37 156 GLN B CA 1
ATOM 3728 C C . GLN B 1 156 ? 24.483 -11.854 47.098 1.00 19.63 156 GLN B C 1
ATOM 3729 O O . GLN B 1 156 ? 24.432 -11.364 45.974 1.00 21.57 156 GLN B O 1
ATOM 3735 N N . MET B 1 157 ? 23.865 -12.982 47.425 1.00 19.31 157 MET B N 1
ATOM 3736 C CA . MET B 1 157 ? 23.059 -13.726 46.458 1.00 19.27 157 MET B CA 1
ATOM 3737 C C . MET B 1 157 ? 21.916 -12.912 45.863 1.00 18.74 157 MET B C 1
ATOM 3738 O O . MET B 1 157 ? 21.814 -12.770 44.652 1.00 18.23 157 MET B O 1
ATOM 3743 N N . VAL B 1 158 ? 21.060 -12.376 46.722 1.00 18.67 158 VAL B N 1
ATOM 3744 C CA . VAL B 1 158 ? 19.902 -11.616 46.269 1.00 19.57 158 VAL B CA 1
ATOM 3745 C C . VAL B 1 158 ? 20.172 -10.265 45.627 1.00 19.75 158 VAL B C 1
ATOM 3746 O O . VAL B 1 158 ? 19.600 -9.955 44.590 1.00 19.47 158 VAL B O 1
ATOM 3750 N N . VAL B 1 159 ? 21.035 -9.471 46.247 1.00 21.82 159 VAL B N 1
ATOM 3751 C CA . VAL B 1 159 ? 21.335 -8.126 45.784 1.00 22.43 159 VAL B CA 1
ATOM 3752 C C . VAL B 1 159 ? 22.438 -8.000 44.743 1.00 24.85 159 VAL B C 1
ATOM 3753 O O . VAL B 1 159 ? 22.227 -7.400 43.688 1.00 27.41 159 VAL B O 1
ATOM 3757 N N . ASP B 1 160 ? 23.601 -8.564 45.056 1.00 26.12 160 ASP B N 1
ATOM 3758 C CA . ASP B 1 160 ? 24.777 -8.520 44.196 1.00 27.83 160 ASP B CA 1
ATOM 3759 C C . ASP B 1 160 ? 24.799 -9.570 43.060 1.00 28.74 160 ASP B C 1
ATOM 3760 O O . ASP B 1 160 ? 25.119 -9.245 41.923 1.00 30.65 160 ASP B O 1
ATOM 3765 N N . LYS B 1 161 ? 24.456 -10.821 43.355 1.00 28.01 161 LYS B N 1
ATOM 3766 C CA . LYS B 1 161 ? 24.480 -11.858 42.329 1.00 25.79 161 LYS B CA 1
ATOM 3767 C C . LYS B 1 161 ? 23.223 -11.973 41.468 1.00 25.55 161 LYS B C 1
ATOM 3768 O O . LYS B 1 161 ? 23.314 -12.137 40.248 1.00 25.16 161 LYS B O 1
ATOM 3774 N N . LEU B 1 162 ? 22.053 -11.911 42.090 1.00 24.54 162 LEU B N 1
ATOM 3775 C CA . LEU B 1 162 ? 20.815 -12.023 41.339 1.00 23.36 162 LEU B CA 1
ATOM 3776 C C . LEU B 1 162 ? 20.322 -10.650 40.881 1.00 23.56 162 LEU B C 1
ATOM 3777 O O . LEU B 1 162 ? 19.484 -10.557 39.984 1.00 22.03 162 LEU B O 1
ATOM 3782 N N . GLY B 1 163 ? 20.855 -9.585 41.482 1.00 23.28 163 GLY B N 1
ATOM 3783 C CA . GLY B 1 163 ? 20.438 -8.247 41.098 1.00 22.90 163 GLY B CA 1
ATOM 3784 C C . GLY B 1 163 ? 18.928 -8.131 41.134 1.00 25.29 163 GLY B C 1
ATOM 3785 O O . GLY B 1 163 ? 18.311 -7.580 40.224 1.00 26.78 163 GLY B O 1
ATOM 3786 N N . VAL B 1 164 ? 18.325 -8.665 42.189 1.00 24.73 164 VAL B N 1
ATOM 3787 C CA . VAL B 1 164 ? 16.883 -8.619 42.340 1.00 24.22 164 VAL B CA 1
ATOM 3788 C C . VAL B 1 164 ? 16.371 -7.181 42.365 1.00 26.61 164 VAL B C 1
ATOM 3789 O O . VAL B 1 164 ? 17.020 -6.289 42.920 1.00 26.68 164 VAL B O 1
ATOM 3793 N N . ARG B 1 165 ? 15.202 -6.969 41.759 1.00 27.49 165 ARG B N 1
ATOM 3794 C CA . ARG B 1 165 ? 14.565 -5.650 41.724 1.00 29.22 165 ARG B CA 1
ATOM 3795 C C . ARG B 1 165 ? 13.051 -5.787 41.706 1.00 27.46 165 ARG B C 1
ATOM 3796 O O . ARG B 1 165 ? 12.523 -6.869 41.457 1.00 25.30 165 ARG B O 1
ATOM 3804 N N . PRO B 1 166 ? 12.328 -4.695 41.980 1.00 26.25 166 PRO B N 1
ATOM 3805 C CA . PRO B 1 166 ? 10.870 -4.822 41.967 1.00 25.94 166 PRO B CA 1
ATOM 3806 C C . PRO B 1 166 ? 10.362 -5.343 40.631 1.00 25.75 166 PRO B C 1
ATOM 3807 O O . PRO B 1 166 ? 10.870 -4.976 39.580 1.00 26.74 166 PRO B O 1
ATOM 3811 N N . GLY B 1 167 ? 9.361 -6.213 40.682 1.00 26.68 167 GLY B N 1
ATOM 3812 C CA . GLY B 1 167 ? 8.826 -6.794 39.466 1.00 26.31 167 GLY B CA 1
ATOM 3813 C C . GLY B 1 167 ? 9.318 -8.226 39.309 1.00 26.62 167 GLY B C 1
ATOM 3814 O O . GLY B 1 167 ? 8.620 -9.058 38.732 1.00 28.76 167 GLY B O 1
ATOM 3815 N N . ASP B 1 168 ? 10.510 -8.524 39.826 1.00 24.60 168 ASP B N 1
ATOM 3816 C CA . ASP B 1 168 ? 11.073 -9.871 39.717 1.00 24.88 168 ASP B CA 1
ATOM 3817 C C . ASP B 1 168 ? 10.342 -10.974 40.479 1.00 24.67 168 ASP B C 1
ATOM 3818 O O . ASP B 1 168 ? 9.883 -10.786 41.606 1.00 25.75 168 ASP B O 1
ATOM 3823 N N . ASP B 1 169 ? 10.263 -12.133 39.846 1.00 23.92 169 ASP B N 1
ATOM 3824 C CA . ASP B 1 169 ? 9.691 -13.300 40.475 1.00 23.28 169 ASP B CA 1
ATOM 3825 C C . ASP B 1 169 ? 10.905 -14.074 41.018 1.00 22.68 169 ASP B C 1
ATOM 3826 O O . ASP B 1 169 ? 11.712 -14.617 40.250 1.00 20.79 169 ASP B O 1
ATOM 3831 N N . VAL B 1 170 ? 11.053 -14.068 42.342 1.00 20.68 170 VAL B N 1
ATOM 3832 C CA . VAL B 1 170 ? 12.156 -14.750 43.015 1.00 19.00 170 VAL B CA 1
ATOM 3833 C C . VAL B 1 170 ? 11.681 -16.086 43.577 1.00 19.10 170 VAL B C 1
ATOM 3834 O O . VAL B 1 170 ? 10.656 -16.157 44.251 1.00 18.56 170 VAL B O 1
ATOM 3838 N N . LEU B 1 171 ? 12.422 -17.143 43.271 1.00 18.42 171 LEU B N 1
ATOM 3839 C CA . LEU B 1 171 ? 12.106 -18.475 43.756 1.00 17.30 171 LEU B CA 1
ATOM 3840 C C . LEU B 1 171 ? 13.137 -18.799 44.821 1.00 19.22 171 LEU B C 1
ATOM 3841 O O . LEU B 1 171 ? 14.346 -18.756 44.558 1.00 19.93 171 LEU B O 1
ATOM 3846 N N . VAL B 1 172 ? 12.658 -19.086 46.031 1.00 19.23 172 VAL B N 1
ATOM 3847 C CA . VAL B 1 172 ? 13.543 -19.428 47.131 1.00 17.00 172 VAL B CA 1
ATOM 3848 C C . VAL B 1 172 ? 13.308 -20.868 47.496 1.00 16.35 172 VAL B C 1
ATOM 3849 O O . VAL B 1 172 ? 12.230 -21.220 47.926 1.00 17.21 172 VAL B O 1
ATOM 3853 N N . MET B 1 173 ? 14.329 -21.686 47.273 1.00 16.49 173 MET B N 1
ATOM 3854 C CA . MET B 1 173 ? 14.284 -23.114 47.540 1.00 17.29 173 MET B CA 1
ATOM 3855 C C . MET B 1 173 ? 14.512 -23.469 49.006 1.00 19.55 173 MET B C 1
ATOM 3856 O O . MET B 1 173 ? 15.309 -22.825 49.717 1.00 19.13 173 MET B O 1
ATOM 3861 N N . ALA B 1 174 ? 13.816 -24.518 49.441 1.00 20.14 174 ALA B N 1
ATOM 3862 C CA . ALA B 1 174 ? 13.914 -25.012 50.801 1.00 21.07 174 ALA B CA 1
ATOM 3863 C C . ALA B 1 174 ? 13.802 -23.899 51.834 1.00 22.31 174 ALA B C 1
ATOM 3864 O O . ALA B 1 174 ? 14.796 -23.542 52.464 1.00 23.12 174 ALA B O 1
ATOM 3866 N N . ALA B 1 175 ? 12.603 -23.332 51.980 1.00 21.87 175 ALA B N 1
ATOM 3867 C CA . ALA B 1 175 ? 12.369 -22.280 52.971 1.00 22.89 175 ALA B CA 1
ATOM 3868 C C . ALA B 1 175 ? 12.570 -22.988 54.300 1.00 23.54 175 ALA B C 1
ATOM 3869 O O . ALA B 1 175 ? 12.048 -24.073 54.512 1.00 26.21 175 ALA B O 1
ATOM 3871 N N . GLY B 1 176 ? 13.323 -22.392 55.200 1.00 23.85 176 GLY B N 1
ATOM 3872 C CA . GLY B 1 176 ? 13.532 -23.062 56.463 1.00 23.10 176 GLY B CA 1
ATOM 3873 C C . GLY B 1 176 ? 14.979 -22.991 56.859 1.00 22.72 176 GLY B C 1
ATOM 3874 O O . GLY B 1 176 ? 15.288 -22.792 58.028 1.00 24.33 176 GLY B O 1
ATOM 3875 N N . SER B 1 177 ? 15.869 -23.164 55.888 1.00 23.21 177 SER B N 1
ATOM 3876 C CA . SER B 1 177 ? 17.298 -23.084 56.159 1.00 24.60 177 SER B CA 1
ATOM 3877 C C . SER B 1 177 ? 17.620 -21.630 56.482 1.00 24.24 177 SER B C 1
ATOM 3878 O O . SER B 1 177 ? 16.946 -20.711 56.015 1.00 25.68 177 SER B O 1
ATOM 3881 N N . GLY B 1 178 ? 18.671 -21.428 57.265 1.00 25.28 178 GLY B N 1
ATOM 3882 C CA . GLY B 1 178 ? 19.077 -20.090 57.642 1.00 22.83 178 GLY B CA 1
ATOM 3883 C C . GLY B 1 178 ? 19.147 -19.147 56.458 1.00 22.40 178 GLY B C 1
ATOM 3884 O O . GLY B 1 178 ? 18.586 -18.051 56.513 1.00 23.25 178 GLY B O 1
ATOM 3885 N N . VAL B 1 179 ? 19.824 -19.546 55.387 1.00 21.59 179 VAL B N 1
ATOM 3886 C CA . VAL B 1 179 ? 19.941 -18.673 54.223 1.00 20.95 179 VAL B CA 1
ATOM 3887 C C . VAL B 1 179 ? 18.573 -18.321 53.633 1.00 20.98 179 VAL B C 1
ATOM 3888 O O . VAL B 1 179 ? 18.285 -17.154 53.366 1.00 20.85 179 VAL B O 1
ATOM 3892 N N . SER B 1 180 ? 17.725 -19.326 53.455 1.00 21.64 180 SER B N 1
ATOM 3893 C CA . SER B 1 180 ? 16.392 -19.106 52.910 1.00 22.50 180 SER B CA 1
ATOM 3894 C C . SER B 1 180 ? 15.592 -18.011 53.611 1.00 22.14 180 SER B C 1
ATOM 3895 O O . SER B 1 180 ? 15.200 -17.035 52.974 1.00 23.11 180 SER B O 1
ATOM 3898 N N . VAL B 1 181 ? 15.352 -18.170 54.912 1.00 18.75 181 VAL B N 1
ATOM 3899 C CA . VAL B 1 181 ? 14.563 -17.195 55.647 1.00 18.29 181 VAL B CA 1
ATOM 3900 C C . VAL B 1 181 ? 15.040 -15.770 55.499 1.00 18.52 181 VAL B C 1
ATOM 3901 O O . VAL B 1 181 ? 14.230 -14.850 55.482 1.00 19.78 181 VAL B O 1
ATOM 3905 N N . ALA B 1 182 ? 16.345 -15.571 55.393 1.00 19.53 182 ALA B N 1
ATOM 3906 C CA . ALA B 1 182 ? 16.867 -14.221 55.216 1.00 18.45 182 ALA B CA 1
ATOM 3907 C C . ALA B 1 182 ? 16.675 -13.813 53.745 1.00 19.14 182 ALA B C 1
ATOM 3908 O O . ALA B 1 182 ? 16.299 -12.674 53.450 1.00 20.47 182 ALA B O 1
ATOM 3910 N N . ALA B 1 183 ? 16.916 -14.740 52.820 1.00 17.17 183 ALA B N 1
ATOM 3911 C CA . ALA B 1 183 ? 16.748 -14.436 51.397 1.00 19.51 183 ALA B CA 1
ATOM 3912 C C . ALA B 1 183 ? 15.320 -14.013 51.051 1.00 20.61 183 ALA B C 1
ATOM 3913 O O . ALA B 1 183 ? 15.104 -13.172 50.178 1.00 23.61 183 ALA B O 1
ATOM 3915 N N . ILE B 1 184 ? 14.345 -14.607 51.722 1.00 21.04 184 ILE B N 1
ATOM 3916 C CA . ILE B 1 184 ? 12.956 -14.271 51.474 1.00 20.69 184 ILE B CA 1
ATOM 3917 C C . ILE B 1 184 ? 12.682 -12.813 51.840 1.00 21.55 184 ILE B C 1
ATOM 3918 O O . ILE B 1 184 ? 12.055 -12.072 51.074 1.00 23.81 184 ILE B O 1
ATOM 3923 N N . GLN B 1 185 ? 13.180 -12.406 53.005 1.00 21.77 185 GLN B N 1
ATOM 3924 C CA . GLN B 1 185 ? 13.017 -11.038 53.523 1.00 21.23 185 GLN B CA 1
ATOM 3925 C C . GLN B 1 185 ? 13.759 -9.978 52.716 1.00 20.20 185 GLN B C 1
ATOM 3926 O O . GLN B 1 185 ? 13.208 -8.921 52.404 1.00 21.32 185 GLN B O 1
ATOM 3932 N N . ILE B 1 186 ? 15.017 -10.258 52.403 1.00 19.49 186 ILE B N 1
ATOM 3933 C CA . ILE B 1 186 ? 15.806 -9.323 51.636 1.00 18.03 186 ILE B CA 1
ATOM 3934 C C . ILE B 1 186 ? 15.200 -9.171 50.244 1.00 19.73 186 ILE B C 1
ATOM 3935 O O . ILE B 1 186 ? 15.100 -8.063 49.726 1.00 21.44 186 ILE B O 1
ATOM 3940 N N . ALA B 1 187 ? 14.782 -10.282 49.646 1.00 19.47 187 ALA B N 1
ATOM 3941 C CA . ALA B 1 187 ? 14.173 -10.244 48.320 1.00 22.52 187 ALA B CA 1
ATOM 3942 C C . ALA B 1 187 ? 12.879 -9.418 48.361 1.00 24.31 187 ALA B C 1
ATOM 3943 O O . ALA B 1 187 ? 12.619 -8.642 47.439 1.00 26.72 187 ALA B O 1
ATOM 3945 N N . LYS B 1 188 ? 12.066 -9.562 49.407 1.00 24.20 188 LYS B N 1
ATOM 3946 C CA . LYS B 1 188 ? 10.849 -8.763 49.483 1.00 24.19 188 LYS B CA 1
ATOM 3947 C C . LYS B 1 188 ? 11.232 -7.295 49.535 1.00 24.64 188 LYS B C 1
ATOM 3948 O O . LYS B 1 188 ? 10.646 -6.470 48.834 1.00 25.66 188 LYS B O 1
ATOM 3954 N N . LEU B 1 189 ? 12.233 -6.989 50.360 1.00 25.17 189 LEU B N 1
ATOM 3955 C CA . LEU B 1 189 ? 12.742 -5.629 50.548 1.00 22.85 189 LEU B CA 1
ATOM 3956 C C . LEU B 1 189 ? 13.082 -4.967 49.218 1.00 23.64 189 LEU B C 1
ATOM 3957 O O . LEU B 1 189 ? 12.951 -3.747 49.086 1.00 25.18 189 LEU B O 1
ATOM 3962 N N . PHE B 1 190 ? 13.528 -5.753 48.238 1.00 22.80 190 PHE B N 1
ATOM 3963 C CA . PHE B 1 190 ? 13.876 -5.180 46.942 1.00 22.23 190 PHE B CA 1
ATOM 3964 C C . PHE B 1 190 ? 12.744 -5.205 45.919 1.00 23.18 190 PHE B C 1
ATOM 3965 O O . PHE B 1 190 ? 12.986 -5.113 44.719 1.00 23.21 190 PHE B O 1
ATOM 3973 N N . GLY B 1 191 ? 11.516 -5.317 46.419 1.00 21.84 191 GLY B N 1
ATOM 3974 C CA . GLY B 1 191 ? 10.350 -5.313 45.563 1.00 20.85 191 GLY B CA 1
ATOM 3975 C C . GLY B 1 191 ? 10.000 -6.589 44.831 1.00 21.37 191 GLY B C 1
ATOM 3976 O O . GLY B 1 191 ? 9.177 -6.569 43.915 1.00 21.94 191 GLY B O 1
ATOM 3977 N N . ALA B 1 192 ? 10.601 -7.706 45.215 1.00 20.34 192 ALA B N 1
ATOM 3978 C CA . ALA B 1 192 ? 10.304 -8.956 44.528 1.00 20.71 192 ALA B CA 1
ATOM 3979 C C . ALA B 1 192 ? 9.004 -9.599 44.948 1.00 21.80 192 ALA B C 1
ATOM 3980 O O . ALA B 1 192 ? 8.406 -9.262 45.966 1.00 22.72 192 ALA B O 1
ATOM 3982 N N . ARG B 1 193 ? 8.557 -10.527 44.126 1.00 23.15 193 ARG B N 1
ATOM 3983 C CA . ARG B 1 193 ? 7.378 -11.290 44.452 1.00 22.11 193 ARG B CA 1
ATOM 3984 C C . ARG B 1 193 ? 8.050 -12.627 44.717 1.00 22.44 193 ARG B C 1
ATOM 3985 O O . ARG B 1 193 ? 8.610 -13.249 43.811 1.00 22.49 193 ARG B O 1
ATOM 3993 N N . VAL B 1 194 ? 8.007 -13.061 45.962 1.00 20.31 194 VAL B N 1
ATOM 3994 C CA . VAL B 1 194 ? 8.671 -14.284 46.339 1.00 20.21 194 VAL B CA 1
ATOM 3995 C C . VAL B 1 194 ? 7.840 -15.553 46.332 1.00 20.78 194 VAL B C 1
ATOM 3996 O O . VAL B 1 194 ? 6.732 -15.591 46.864 1.00 21.44 194 VAL B O 1
ATOM 4000 N N . ILE B 1 195 ? 8.391 -16.590 45.710 1.00 21.18 195 ILE B N 1
ATOM 4001 C CA . ILE B 1 195 ? 7.749 -17.902 45.676 1.00 22.12 195 ILE B CA 1
ATOM 4002 C C . ILE B 1 195 ? 8.687 -18.789 46.474 1.00 22.15 195 ILE B C 1
ATOM 4003 O O . ILE B 1 195 ? 9.838 -18.964 46.085 1.00 22.28 195 ILE B O 1
ATOM 4008 N N . ALA B 1 196 ? 8.209 -19.354 47.575 1.00 22.18 196 ALA B N 1
ATOM 4009 C CA . ALA B 1 196 ? 9.060 -20.211 48.384 1.00 22.59 196 ALA B CA 1
ATOM 4010 C C . ALA B 1 196 ? 8.624 -21.668 48.300 1.00 23.49 196 ALA B C 1
ATOM 4011 O O . ALA B 1 196 ? 7.428 -21.963 48.269 1.00 25.69 196 ALA B O 1
ATOM 4013 N N . THR B 1 197 ? 9.603 -22.568 48.238 1.00 22.54 197 THR B N 1
ATOM 4014 C CA . THR B 1 197 ? 9.353 -24.005 48.188 1.00 23.27 197 THR B CA 1
ATOM 4015 C C . THR B 1 197 ? 9.849 -24.662 49.480 1.00 24.64 197 THR B C 1
ATOM 4016 O O . THR B 1 197 ? 10.799 -24.191 50.102 1.00 23.95 197 THR B O 1
ATOM 4020 N N . ALA B 1 198 ? 9.195 -25.750 49.873 1.00 27.54 198 ALA B N 1
ATOM 4021 C CA . ALA B 1 198 ? 9.549 -26.504 51.074 1.00 29.09 198 ALA B CA 1
ATOM 4022 C C . ALA B 1 198 ? 8.932 -27.906 50.974 1.00 31.87 198 ALA B C 1
ATOM 4023 O O . ALA B 1 198 ? 8.101 -28.166 50.097 1.00 31.30 198 ALA B O 1
ATOM 4025 N N . GLY B 1 199 ? 9.336 -28.801 51.871 1.00 33.65 199 GLY B N 1
ATOM 4026 C CA . GLY B 1 199 ? 8.825 -30.159 51.840 1.00 34.94 199 GLY B CA 1
ATOM 4027 C C . GLY B 1 199 ? 7.642 -30.463 52.736 1.00 36.89 199 GLY B C 1
ATOM 4028 O O . GLY B 1 199 ? 7.110 -31.572 52.703 1.00 38.83 199 GLY B O 1
ATOM 4029 N N . SER B 1 200 ? 7.221 -29.491 53.537 1.00 38.42 200 SER B N 1
ATOM 4030 C CA . SER B 1 200 ? 6.094 -29.694 54.437 1.00 39.61 200 SER B CA 1
ATOM 4031 C C . SER B 1 200 ? 5.240 -28.438 54.507 1.00 41.16 200 SER B C 1
ATOM 4032 O O . SER B 1 200 ? 5.760 -27.319 54.511 1.00 43.03 200 SER B O 1
ATOM 4035 N N . GLU B 1 201 ? 3.927 -28.622 54.567 1.00 40.90 201 GLU B N 1
ATOM 4036 C CA . GLU B 1 201 ? 3.008 -27.496 54.628 1.00 41.48 201 GLU B CA 1
ATOM 4037 C C . GLU B 1 201 ? 3.324 -26.575 55.805 1.00 40.85 201 GLU B C 1
ATOM 4038 O O . GLU B 1 201 ? 3.087 -25.369 55.740 1.00 39.67 201 GLU B O 1
ATOM 4044 N N . ASP B 1 202 ? 3.875 -27.147 56.871 1.00 40.17 202 ASP B N 1
ATOM 4045 C CA . ASP B 1 202 ? 4.238 -26.368 58.052 1.00 41.51 202 ASP B CA 1
ATOM 4046 C C . ASP B 1 202 ? 5.326 -25.327 57.751 1.00 39.78 202 ASP B C 1
ATOM 4047 O O . ASP B 1 202 ? 5.236 -24.186 58.207 1.00 38.44 202 ASP B O 1
ATOM 4052 N N . LYS B 1 203 ? 6.353 -25.709 56.997 1.00 38.06 203 LYS B N 1
ATOM 4053 C CA . LYS B 1 203 ? 7.403 -24.755 56.656 1.00 36.84 203 LYS B CA 1
ATOM 4054 C C . LYS B 1 203 ? 6.840 -23.730 55.666 1.00 35.13 203 LYS B C 1
ATOM 4055 O O . LYS B 1 203 ? 7.202 -22.559 55.697 1.00 34.01 203 LYS B O 1
ATOM 4061 N N . LEU B 1 204 ? 5.946 -24.166 54.788 1.00 33.76 204 LEU B N 1
ATOM 4062 C CA . LEU B 1 204 ? 5.358 -23.242 53.834 1.00 32.94 204 LEU B CA 1
ATOM 4063 C C . LEU B 1 204 ? 4.541 -22.194 54.581 1.00 34.08 204 LEU B C 1
ATOM 4064 O O . LEU B 1 204 ? 4.527 -21.014 54.216 1.00 32.80 204 LEU B O 1
ATOM 4069 N N . ARG B 1 205 ? 3.864 -22.648 55.630 1.00 33.61 205 ARG B N 1
ATOM 4070 C CA . ARG B 1 205 ? 3.037 -21.805 56.482 1.00 34.75 205 ARG B CA 1
ATOM 4071 C C . ARG B 1 205 ? 3.899 -20.687 57.074 1.00 33.84 205 ARG B C 1
ATOM 4072 O O . ARG B 1 205 ? 3.497 -19.519 57.126 1.00 34.88 205 ARG B O 1
ATOM 4080 N N . ARG B 1 206 ? 5.099 -21.055 57.505 1.00 31.08 206 ARG B N 1
ATOM 4081 C CA . ARG B 1 206 ? 6.041 -20.115 58.104 1.00 28.80 206 ARG B CA 1
ATOM 4082 C C . ARG B 1 206 ? 6.675 -19.190 57.071 1.00 27.18 206 ARG B C 1
ATOM 4083 O O . ARG B 1 206 ? 6.980 -18.037 57.376 1.00 27.52 206 ARG B O 1
ATOM 4091 N N . ALA B 1 207 ? 6.885 -19.704 55.860 1.00 24.47 207 ALA B N 1
ATOM 4092 C CA . ALA B 1 207 ? 7.471 -18.908 54.787 1.00 24.30 207 ALA B CA 1
ATOM 4093 C C . ALA B 1 207 ? 6.469 -17.816 54.394 1.00 24.43 207 ALA B C 1
ATOM 4094 O O . ALA B 1 207 ? 6.845 -16.691 54.052 1.00 22.63 207 ALA B O 1
ATOM 4096 N N . LYS B 1 208 ? 5.189 -18.165 54.451 1.00 24.50 208 LYS B N 1
ATOM 4097 C CA . LYS B 1 208 ? 4.115 -17.236 54.134 1.00 25.96 208 LYS B CA 1
ATOM 4098 C C . LYS B 1 208 ? 4.099 -16.101 55.163 1.00 26.06 208 LYS B C 1
ATOM 4099 O O . LYS B 1 208 ? 3.933 -14.932 54.809 1.00 24.67 208 LYS B O 1
ATOM 4105 N N . ALA B 1 209 ? 4.267 -16.455 56.434 1.00 24.72 209 ALA B N 1
ATOM 4106 C CA . ALA B 1 209 ? 4.249 -15.476 57.513 1.00 26.24 209 ALA B CA 1
ATOM 4107 C C . ALA B 1 209 ? 5.476 -14.606 57.477 1.00 26.88 209 ALA B C 1
ATOM 4108 O O . ALA B 1 209 ? 5.482 -13.476 57.961 1.00 28.39 209 ALA B O 1
ATOM 4110 N N . LEU B 1 210 ? 6.524 -15.142 56.882 1.00 29.03 210 LEU B N 1
ATOM 4111 C CA . LEU B 1 210 ? 7.778 -14.433 56.787 1.00 28.97 210 LEU B CA 1
ATOM 4112 C C . LEU B 1 210 ? 7.734 -13.390 55.674 1.00 30.26 210 LEU B C 1
ATOM 4113 O O . LEU B 1 210 ? 8.532 -12.456 55.663 1.00 31.05 210 LEU B O 1
ATOM 4118 N N . GLY B 1 211 ? 6.802 -13.556 54.740 1.00 30.67 211 GLY B N 1
ATOM 4119 C CA . GLY B 1 211 ? 6.674 -12.601 53.656 1.00 31.43 211 GLY B CA 1
ATOM 4120 C C . GLY B 1 211 ? 6.504 -13.192 52.269 1.00 32.50 211 GLY B C 1
ATOM 4121 O O . GLY B 1 21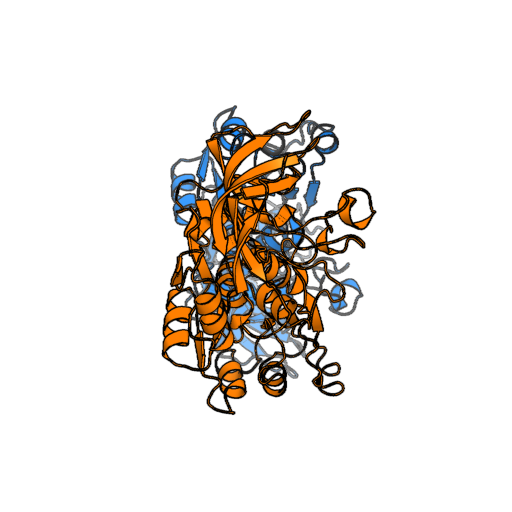1 ? 6.250 -12.462 51.311 1.00 35.37 211 GLY B O 1
ATOM 4122 N N . ALA B 1 212 ? 6.642 -14.506 52.146 1.00 32.62 212 ALA B N 1
ATOM 4123 C CA . ALA B 1 212 ? 6.501 -15.152 50.844 1.00 32.19 212 ALA B CA 1
ATOM 4124 C C . ALA B 1 212 ? 5.110 -14.892 50.289 1.00 31.99 212 ALA B C 1
ATOM 4125 O O . ALA B 1 212 ? 4.119 -14.987 51.004 1.00 34.18 212 ALA B O 1
ATOM 4127 N N . ASP B 1 213 ? 5.055 -14.553 49.009 1.00 32.56 213 ASP B N 1
ATOM 4128 C CA . ASP B 1 213 ? 3.804 -14.250 48.334 1.00 32.89 213 ASP B CA 1
ATOM 4129 C C . ASP B 1 213 ? 3.071 -15.516 47.920 1.00 33.16 213 ASP B C 1
ATOM 4130 O O . ASP B 1 213 ? 1.845 -15.598 48.005 1.00 33.68 213 ASP B O 1
ATOM 4135 N N . GLU B 1 214 ? 3.834 -16.512 47.488 1.00 32.68 214 GLU B N 1
ATOM 4136 C CA . GLU B 1 214 ? 3.265 -17.774 47.054 1.00 32.26 214 GLU B CA 1
ATOM 4137 C C . GLU B 1 214 ? 4.143 -18.904 47.588 1.00 30.72 214 GLU B C 1
ATOM 4138 O O . GLU B 1 214 ? 5.328 -18.696 47.832 1.00 31.56 214 GLU B O 1
ATOM 4144 N N . THR B 1 215 ? 3.565 -20.088 47.789 1.00 29.46 215 THR B N 1
ATOM 4145 C CA . THR B 1 215 ? 4.329 -21.232 48.292 1.00 29.19 215 THR B CA 1
ATOM 4146 C C . THR B 1 215 ? 4.070 -22.514 47.512 1.00 30.36 215 THR B C 1
ATOM 4147 O O . THR B 1 215 ? 2.957 -22.762 47.042 1.00 29.94 215 THR B O 1
ATOM 4151 N N . VAL B 1 216 ? 5.104 -23.338 47.388 1.00 29.91 216 VAL B N 1
ATOM 4152 C CA . VAL B 1 216 ? 4.975 -24.594 46.667 1.00 29.87 216 VAL B CA 1
ATOM 4153 C C . VAL B 1 216 ? 5.649 -25.741 47.405 1.00 29.80 216 VAL B C 1
ATOM 4154 O O . VAL B 1 216 ? 6.783 -25.620 47.862 1.00 28.86 216 VAL B O 1
ATOM 4158 N N . ASN B 1 217 ? 4.943 -26.857 47.527 1.00 30.55 217 ASN B N 1
ATOM 4159 C CA . ASN B 1 217 ? 5.498 -28.011 48.210 1.00 31.76 217 ASN B CA 1
ATOM 4160 C C . ASN B 1 217 ? 6.211 -28.891 47.191 1.00 33.82 217 ASN B C 1
ATOM 4161 O O . ASN B 1 217 ? 5.573 -29.444 46.298 1.00 33.80 217 ASN B O 1
ATOM 4166 N N . TYR B 1 218 ? 7.529 -29.030 47.311 1.00 36.37 218 TYR B N 1
ATOM 4167 C CA . TYR B 1 218 ? 8.247 -29.848 46.341 1.00 41.25 218 TYR B CA 1
ATOM 4168 C C . TYR B 1 218 ? 8.208 -31.345 46.617 1.00 43.63 218 TYR B C 1
ATOM 4169 O O . TYR B 1 218 ? 8.942 -32.112 45.997 1.00 43.24 218 TYR B O 1
ATOM 4178 N N . THR B 1 219 ? 7.358 -31.762 47.550 1.00 46.95 219 THR B N 1
ATOM 4179 C CA . THR B 1 219 ? 7.225 -33.180 47.840 1.00 50.25 219 THR B CA 1
ATOM 4180 C C . THR B 1 219 ? 6.663 -33.793 46.565 1.00 52.95 219 THR B C 1
ATOM 4181 O O . THR B 1 219 ? 7.075 -34.877 46.145 1.00 53.54 219 THR B O 1
ATOM 4185 N N . HIS B 1 220 ? 5.725 -33.081 45.944 1.00 55.62 220 HIS B N 1
ATOM 4186 C CA . HIS B 1 220 ? 5.115 -33.539 44.698 1.00 58.78 220 HIS B CA 1
ATOM 4187 C C . HIS B 1 220 ? 6.095 -33.299 43.547 1.00 58.81 220 HIS B C 1
ATOM 4188 O O . HIS B 1 220 ? 6.425 -32.158 43.239 1.00 59.08 220 HIS B O 1
ATOM 4195 N N . PRO B 1 221 ? 6.562 -34.376 42.886 1.00 59.02 221 PRO B N 1
ATOM 4196 C CA . PRO B 1 221 ? 7.513 -34.267 41.771 1.00 57.67 221 PRO B CA 1
ATOM 4197 C C . PRO B 1 221 ? 7.003 -33.509 40.554 1.00 55.21 221 PRO B C 1
ATOM 4198 O O . PRO B 1 221 ? 7.444 -33.754 39.434 1.00 55.38 221 PRO B O 1
ATOM 4202 N N . ASP B 1 222 ? 6.085 -32.580 40.775 1.00 51.70 222 ASP B N 1
ATOM 4203 C CA . ASP B 1 222 ? 5.530 -31.814 39.676 1.00 47.92 222 ASP B CA 1
ATOM 4204 C C . ASP B 1 222 ? 5.529 -30.333 40.031 1.00 42.99 222 ASP B C 1
ATOM 4205 O O . ASP B 1 222 ? 5.012 -29.501 39.282 1.00 41.02 222 ASP B O 1
ATOM 4210 N N . TRP B 1 223 ? 6.124 -30.009 41.176 1.00 38.04 223 TRP B N 1
ATOM 4211 C CA . TRP B 1 223 ? 6.162 -28.631 41.653 1.00 33.69 223 TRP B CA 1
ATOM 4212 C C . TRP B 1 223 ? 6.658 -27.581 40.632 1.00 31.45 223 TRP B C 1
ATOM 4213 O O . TRP B 1 223 ? 6.174 -26.444 40.634 1.00 31.21 223 TRP B O 1
ATOM 4224 N N . PRO B 1 224 ? 7.616 -27.940 39.749 1.00 29.81 224 PRO B N 1
ATOM 4225 C CA . PRO B 1 224 ? 8.092 -26.957 38.769 1.00 29.12 224 PRO B CA 1
ATOM 4226 C C . PRO B 1 224 ? 6.945 -26.384 37.950 1.00 29.11 224 PRO B C 1
ATOM 4227 O O . PRO B 1 224 ? 6.925 -25.194 37.640 1.00 28.96 224 PRO B O 1
ATOM 4231 N N . LYS B 1 225 ? 5.986 -27.229 37.590 1.00 30.19 225 LYS B N 1
ATOM 4232 C CA . LYS B 1 225 ? 4.848 -26.744 36.824 1.00 30.68 225 LYS B CA 1
ATOM 4233 C C . LYS B 1 225 ? 4.061 -25.729 37.643 1.00 27.65 225 LYS B C 1
ATOM 4234 O O . LYS B 1 225 ? 3.607 -24.722 37.114 1.00 25.00 225 LYS B O 1
ATOM 4240 N N . GLU B 1 226 ? 3.914 -26.001 38.935 1.00 27.98 226 GLU B N 1
ATOM 4241 C CA . GLU B 1 226 ? 3.188 -25.105 39.824 1.00 28.48 226 GLU B CA 1
ATOM 4242 C C . GLU B 1 226 ? 3.895 -23.746 39.853 1.00 27.64 226 GLU B C 1
ATOM 4243 O O . GLU B 1 226 ? 3.253 -22.698 39.739 1.00 28.18 226 GLU B O 1
ATOM 4249 N N . VAL B 1 227 ? 5.217 -23.767 39.990 1.00 26.46 227 VAL B N 1
ATOM 4250 C CA . VAL B 1 227 ? 5.992 -22.538 39.998 1.00 25.56 227 VAL B CA 1
ATOM 4251 C C . VAL B 1 227 ? 5.777 -21.792 38.680 1.00 27.53 227 VAL B C 1
ATOM 4252 O O . VAL B 1 227 ? 5.664 -20.573 38.667 1.00 27.15 227 VAL B O 1
ATOM 4256 N N . ARG B 1 228 ? 5.715 -22.530 37.577 1.00 29.10 228 ARG B N 1
ATOM 4257 C CA . ARG B 1 228 ? 5.493 -21.921 36.269 1.00 33.61 228 ARG B CA 1
ATOM 4258 C C . ARG B 1 228 ? 4.106 -21.296 36.251 1.00 34.52 228 ARG B C 1
ATOM 4259 O O . ARG B 1 228 ? 3.922 -20.179 35.780 1.00 35.31 228 ARG B O 1
ATOM 4267 N N . ARG B 1 229 ? 3.129 -22.029 36.769 1.00 35.60 229 ARG B N 1
ATOM 4268 C CA . ARG B 1 229 ? 1.753 -21.544 36.804 1.00 37.13 229 ARG B CA 1
ATOM 4269 C C . ARG B 1 229 ? 1.649 -20.237 37.579 1.00 36.36 229 ARG B C 1
ATOM 4270 O O . ARG B 1 229 ? 1.017 -19.277 37.128 1.00 35.58 229 ARG B O 1
ATOM 4278 N N . LEU B 1 230 ? 2.281 -20.209 38.746 1.00 35.17 230 LEU B N 1
ATOM 4279 C CA . LEU B 1 230 ? 2.272 -19.032 39.601 1.00 35.26 230 LEU B CA 1
ATOM 4280 C C . LEU B 1 230 ? 2.979 -17.820 39.022 1.00 34.74 230 LEU B C 1
ATOM 4281 O O . LEU B 1 230 ? 2.818 -16.708 39.519 1.00 35.21 230 LEU B O 1
ATOM 4286 N N . THR B 1 231 ? 3.751 -18.035 37.966 1.00 34.56 231 THR B N 1
ATOM 4287 C CA . THR B 1 231 ? 4.491 -16.956 37.329 1.00 33.69 231 THR B CA 1
ATOM 4288 C C . THR B 1 231 ? 4.077 -16.755 35.876 1.00 34.59 231 THR B C 1
ATOM 4289 O O . THR B 1 231 ? 4.921 -16.523 35.008 1.00 34.28 231 THR B O 1
ATOM 4293 N N . GLY B 1 232 ? 2.774 -16.860 35.625 1.00 35.04 232 GLY B N 1
ATOM 4294 C CA . GLY B 1 232 ? 2.236 -16.680 34.286 1.00 36.81 232 GLY B CA 1
ATOM 4295 C C . GLY B 1 232 ? 2.789 -17.615 33.231 1.00 36.16 232 GLY B C 1
ATOM 4296 O O . GLY B 1 232 ? 2.709 -17.332 32.036 1.00 37.52 232 GLY B O 1
ATOM 4297 N N . GLY B 1 233 ? 3.354 -18.730 33.674 1.00 36.88 233 GLY B N 1
ATOM 4298 C CA . GLY B 1 233 ? 3.913 -19.695 32.747 1.00 37.04 233 GLY B CA 1
ATOM 4299 C C . GLY B 1 233 ? 5.339 -19.394 32.308 1.00 37.71 233 GLY B C 1
ATOM 4300 O O . GLY B 1 233 ? 5.926 -20.189 31.582 1.00 39.24 233 GLY B O 1
ATOM 4301 N N . LYS B 1 234 ? 5.916 -18.275 32.742 1.00 37.06 234 LYS B N 1
ATOM 4302 C CA . LYS B 1 234 ? 7.273 -17.957 32.320 1.00 36.97 234 LYS B CA 1
ATOM 4303 C C . LYS B 1 234 ? 8.345 -18.473 33.262 1.00 35.61 234 LYS B C 1
ATOM 4304 O O . LYS B 1 234 ? 9.521 -18.506 32.907 1.00 36.28 234 LYS B O 1
ATOM 4310 N N . GLY B 1 235 ? 7.950 -18.875 34.463 1.00 34.13 235 GLY B N 1
ATOM 4311 C CA . GLY B 1 235 ? 8.925 -19.375 35.418 1.00 30.93 235 GLY B CA 1
ATOM 4312 C C . GLY B 1 235 ? 9.544 -18.250 36.224 1.00 28.75 235 GLY B C 1
ATOM 4313 O O . GLY B 1 235 ? 9.273 -17.082 35.973 1.00 29.09 235 GLY B O 1
ATOM 4314 N N . ALA B 1 236 ? 10.370 -18.603 37.202 1.00 26.30 236 ALA B N 1
ATOM 4315 C CA . ALA B 1 236 ? 11.025 -17.616 38.050 1.00 24.06 236 ALA B CA 1
ATOM 4316 C C . ALA B 1 236 ? 12.178 -16.913 37.327 1.00 24.11 236 ALA B C 1
ATOM 4317 O O . ALA B 1 236 ? 12.923 -17.530 36.561 1.00 21.84 236 ALA B O 1
ATOM 4319 N N . ASP B 1 237 ? 12.323 -15.619 37.590 1.00 22.21 237 ASP B N 1
ATOM 4320 C CA . ASP B 1 237 ? 13.376 -14.829 36.977 1.00 23.58 237 ASP B CA 1
ATOM 4321 C C . ASP B 1 237 ? 14.688 -15.013 37.702 1.00 21.91 237 ASP B C 1
ATOM 4322 O O . ASP B 1 237 ? 15.741 -15.126 37.080 1.00 23.36 237 ASP B O 1
ATOM 4327 N N . LYS B 1 238 ? 14.617 -15.010 39.026 1.00 21.88 238 LYS B N 1
ATOM 4328 C CA . LYS B 1 238 ? 15.793 -15.155 39.868 1.00 20.71 238 LYS B CA 1
ATOM 4329 C C . LYS B 1 238 ? 15.511 -16.285 40.851 1.00 21.26 238 LYS B C 1
ATOM 4330 O O . LYS B 1 238 ? 14.390 -16.436 41.324 1.00 22.48 238 LYS B O 1
ATOM 4336 N N . VAL B 1 239 ? 16.521 -17.092 41.147 1.00 20.17 239 VAL B N 1
ATOM 4337 C CA . VAL B 1 239 ? 16.346 -18.197 42.076 1.00 17.13 239 VAL B CA 1
ATOM 4338 C C . VAL B 1 239 ? 17.422 -18.225 43.155 1.00 17.39 239 VAL B C 1
ATOM 4339 O O . VAL B 1 239 ? 18.608 -18.092 42.872 1.00 14.22 239 VAL B O 1
ATOM 4343 N N . VAL B 1 240 ? 16.996 -18.399 44.401 1.00 17.96 240 VAL B N 1
ATOM 4344 C CA . VAL B 1 240 ? 17.932 -18.514 45.509 1.00 18.83 240 VAL B CA 1
ATOM 4345 C C . VAL B 1 240 ? 17.914 -19.989 45.915 1.00 21.99 240 VAL B C 1
ATOM 4346 O O . VAL B 1 240 ? 16.897 -20.517 46.380 1.00 21.19 240 VAL B O 1
ATOM 4350 N N . ASP B 1 241 ? 19.047 -20.647 45.726 1.00 24.80 241 ASP B N 1
ATOM 4351 C CA . ASP B 1 241 ? 19.186 -22.054 46.054 1.00 29.52 241 ASP B CA 1
ATOM 4352 C C . ASP B 1 241 ? 20.380 -22.149 46.989 1.00 33.66 241 ASP B C 1
ATOM 4353 O O . ASP B 1 241 ? 21.523 -22.028 46.557 1.00 36.62 241 ASP B O 1
ATOM 4358 N N . HIS B 1 242 ? 20.118 -22.353 48.273 1.00 38.43 242 HIS B N 1
ATOM 4359 C CA . HIS B 1 242 ? 21.199 -22.432 49.244 1.00 42.96 242 HIS B CA 1
ATOM 4360 C C . HIS B 1 242 ? 21.915 -23.780 49.199 1.00 44.93 242 HIS B C 1
ATOM 4361 O O . HIS B 1 242 ? 22.681 -24.110 50.103 1.00 47.44 242 HIS B O 1
ATOM 4368 N N . THR B 1 243 ? 21.676 -24.564 48.156 1.00 46.37 243 THR B N 1
ATOM 4369 C CA . THR B 1 243 ? 22.337 -25.860 48.060 1.00 48.20 243 THR B CA 1
ATOM 4370 C C . THR B 1 243 ? 22.585 -26.347 46.641 1.00 48.18 243 THR B C 1
ATOM 4371 O O . THR B 1 243 ? 23.717 -26.663 46.276 1.00 47.80 243 THR B O 1
ATOM 4375 N N . GLY B 1 244 ? 21.524 -26.416 45.843 1.00 49.00 244 GLY B N 1
ATOM 4376 C CA . GLY B 1 244 ? 21.658 -26.891 44.474 1.00 48.69 244 GLY B CA 1
ATOM 4377 C C . GLY B 1 244 ? 21.536 -28.407 44.425 1.00 48.19 244 GLY B C 1
ATOM 4378 O O . GLY B 1 244 ? 21.350 -28.997 43.363 1.00 46.24 244 GLY B O 1
ATOM 4379 N N . ALA B 1 245 ? 21.635 -29.031 45.596 1.00 49.19 245 ALA B N 1
ATOM 4380 C CA . ALA B 1 245 ? 21.543 -30.479 45.724 1.00 50.59 245 ALA B CA 1
ATOM 4381 C C . ALA B 1 245 ? 20.111 -30.960 45.983 1.00 51.41 245 ALA B C 1
ATOM 4382 O O . ALA B 1 245 ? 19.897 -32.077 46.466 1.00 51.59 245 ALA B O 1
ATOM 4384 N N . LEU B 1 246 ? 19.132 -30.113 45.670 1.00 51.22 246 LEU B N 1
ATOM 4385 C CA . LEU B 1 246 ? 17.728 -30.465 45.866 1.00 50.41 246 LEU B CA 1
ATOM 4386 C C . LEU B 1 246 ? 16.917 -30.235 44.599 1.00 49.10 246 LEU B C 1
ATOM 4387 O O . LEU B 1 246 ? 16.631 -29.098 44.232 1.00 48.90 246 LEU B O 1
ATOM 4392 N N . TYR B 1 247 ? 16.554 -31.328 43.938 1.00 48.31 247 TYR B N 1
ATOM 4393 C CA . TYR B 1 247 ? 15.748 -31.280 42.723 1.00 46.54 247 TYR B CA 1
ATOM 4394 C C . TYR B 1 247 ? 16.205 -30.157 41.783 1.00 44.47 247 TYR B C 1
ATOM 4395 O O . TYR B 1 247 ? 15.386 -29.376 41.286 1.00 43.79 247 TYR B O 1
ATOM 4404 N N . PHE B 1 248 ? 17.509 -30.085 41.529 1.00 40.70 248 PHE B N 1
ATOM 4405 C CA . PHE B 1 248 ? 18.041 -29.055 40.657 1.00 35.98 248 PHE B CA 1
ATOM 4406 C C . PHE B 1 248 ? 17.500 -29.193 39.245 1.00 33.52 248 PHE B C 1
ATOM 4407 O O . PHE B 1 248 ? 17.485 -28.235 38.489 1.00 30.18 248 PHE B O 1
ATOM 4415 N N . GLU B 1 249 ? 17.082 -30.400 38.894 1.00 32.14 249 GLU B N 1
ATOM 4416 C CA . GLU B 1 249 ? 16.524 -30.654 37.584 1.00 31.77 249 GLU B CA 1
ATOM 4417 C C . GLU B 1 249 ? 15.239 -29.836 37.489 1.00 30.73 249 GLU B C 1
ATOM 4418 O O . GLU B 1 249 ? 14.961 -29.209 36.465 1.00 31.34 249 GLU B O 1
ATOM 4424 N N . GLY B 1 250 ? 14.465 -29.833 38.573 1.00 27.87 250 GLY B N 1
ATOM 4425 C CA . GLY B 1 250 ? 13.219 -29.082 38.605 1.00 26.58 250 GLY B CA 1
ATOM 4426 C C . GLY B 1 250 ? 13.460 -27.582 38.669 1.00 26.99 250 GLY B C 1
ATOM 4427 O O . GLY B 1 250 ? 12.805 -26.805 37.979 1.00 26.13 250 GLY B O 1
ATOM 4428 N N . VAL B 1 251 ? 14.410 -27.175 39.504 1.00 27.32 251 VAL B N 1
ATOM 4429 C CA . VAL B 1 251 ? 14.743 -25.771 39.648 1.00 26.89 251 VAL B CA 1
ATOM 4430 C C . VAL B 1 251 ? 14.893 -25.146 38.267 1.00 27.56 251 VAL B C 1
ATOM 4431 O O . VAL B 1 251 ? 14.211 -24.173 37.944 1.00 27.77 251 VAL B O 1
ATOM 4435 N N . ILE B 1 252 ? 15.755 -25.716 37.430 1.00 29.99 252 ILE B N 1
ATOM 4436 C CA . ILE B 1 252 ? 15.945 -25.152 36.093 1.00 31.88 252 ILE B CA 1
ATOM 4437 C C . ILE B 1 252 ? 14.665 -25.189 35.253 1.00 31.18 252 ILE B C 1
ATOM 4438 O O . ILE B 1 252 ? 14.487 -24.370 34.355 1.00 31.61 252 ILE B O 1
ATOM 4443 N N . LYS B 1 253 ? 13.771 -26.131 35.536 1.00 30.51 253 LYS B N 1
ATOM 4444 C CA . LYS B 1 253 ? 12.517 -26.195 34.782 1.00 30.93 253 LYS B CA 1
ATOM 4445 C C . LYS B 1 253 ? 11.576 -25.104 35.269 1.00 27.02 253 LYS B C 1
ATOM 4446 O O . LYS B 1 253 ? 10.689 -24.671 34.540 1.00 27.37 253 LYS B O 1
ATOM 4452 N N . ALA B 1 254 ? 11.789 -24.659 36.502 1.00 23.76 254 ALA B N 1
ATOM 4453 C CA . ALA B 1 254 ? 10.982 -23.610 37.108 1.00 22.65 254 ALA B CA 1
ATOM 4454 C C . ALA B 1 254 ? 11.550 -22.231 36.788 1.00 22.39 254 ALA B C 1
ATOM 4455 O O . ALA B 1 254 ? 10.898 -21.221 37.004 1.00 21.52 254 ALA B O 1
ATOM 4457 N N . THR B 1 255 ? 12.767 -22.203 36.255 1.00 23.54 255 THR B N 1
ATOM 4458 C CA . THR B 1 255 ? 13.442 -20.957 35.925 1.00 23.57 255 THR B CA 1
ATOM 4459 C C . THR B 1 255 ? 13.166 -20.440 34.519 1.00 24.87 255 THR B C 1
ATOM 4460 O O . THR B 1 255 ? 13.264 -21.172 33.538 1.00 26.98 255 THR B O 1
ATOM 4464 N N . ALA B 1 256 ? 12.832 -19.159 34.430 1.00 25.15 256 ALA B N 1
ATOM 4465 C CA . ALA B 1 256 ? 12.537 -18.522 33.152 1.00 25.22 256 ALA B CA 1
ATOM 4466 C C . ALA B 1 256 ? 13.777 -18.416 32.295 1.00 27.06 256 ALA B C 1
ATOM 4467 O O . ALA B 1 256 ? 14.892 -18.286 32.799 1.00 28.65 256 ALA B O 1
ATOM 4469 N N . ASN B 1 257 ? 13.571 -18.447 30.988 1.00 28.54 257 ASN B N 1
ATOM 4470 C CA . ASN B 1 257 ? 14.674 -18.312 30.068 1.00 30.95 257 ASN B CA 1
ATOM 4471 C C . ASN B 1 257 ? 15.428 -17.053 30.427 1.00 31.18 257 ASN B C 1
ATOM 4472 O O . ASN B 1 257 ? 14.826 -16.035 30.767 1.00 31.18 257 ASN B O 1
ATOM 4477 N N . GLY B 1 258 ? 16.749 -17.133 30.349 1.00 30.29 258 GLY B N 1
ATOM 4478 C CA . GLY B 1 258 ? 17.577 -15.991 30.682 1.00 28.74 258 GLY B CA 1
ATOM 4479 C C . GLY B 1 258 ? 17.643 -15.792 32.182 1.00 28.39 258 GLY B C 1
ATOM 4480 O O . GLY B 1 258 ? 18.302 -14.870 32.663 1.00 27.20 258 GLY B O 1
ATOM 4481 N N . GLY B 1 259 ? 16.978 -16.677 32.921 1.00 26.67 259 GLY B N 1
ATOM 4482 C CA . GLY B 1 259 ? 16.953 -16.560 34.369 1.00 24.19 259 GLY B CA 1
ATOM 4483 C C . GLY B 1 259 ? 18.288 -16.696 35.067 1.00 22.05 259 GLY B C 1
ATOM 4484 O O . GLY B 1 259 ? 19.254 -17.197 34.505 1.00 22.60 259 GLY B O 1
ATOM 4485 N N . ARG B 1 260 ? 18.335 -16.240 36.311 1.00 23.10 260 ARG B N 1
ATOM 4486 C CA . ARG B 1 260 ? 19.538 -16.345 37.112 1.00 22.34 260 ARG B CA 1
ATOM 4487 C C . ARG B 1 260 ? 19.235 -17.209 38.328 1.00 23.08 260 ARG B C 1
ATOM 4488 O O . ARG B 1 260 ? 18.140 -17.134 38.913 1.00 21.80 260 ARG B O 1
ATOM 4496 N N . ILE B 1 261 ? 20.216 -18.040 38.678 1.00 22.26 261 ILE B N 1
ATOM 4497 C CA . ILE B 1 261 ? 20.135 -18.973 39.801 1.00 20.80 261 ILE B CA 1
ATOM 4498 C C . ILE B 1 261 ? 21.402 -18.831 40.618 1.00 20.27 261 ILE B C 1
ATOM 4499 O O . ILE B 1 261 ? 22.503 -19.036 40.105 1.00 22.91 261 ILE B O 1
ATOM 4504 N N . ALA B 1 262 ? 21.238 -18.472 41.885 1.00 18.81 262 ALA B N 1
ATOM 4505 C CA . ALA B 1 262 ? 22.361 -18.294 42.792 1.00 17.84 262 ALA B CA 1
ATOM 4506 C C . ALA B 1 262 ? 22.436 -19.489 43.721 1.00 18.50 262 ALA B C 1
ATOM 4507 O O . ALA B 1 262 ? 21.431 -19.905 44.292 1.00 16.36 262 ALA B O 1
ATOM 4509 N N . ILE B 1 263 ? 23.633 -20.042 43.860 1.00 19.70 263 ILE B N 1
ATOM 4510 C CA . ILE B 1 263 ? 23.838 -21.190 44.718 1.00 22.52 263 ILE B CA 1
ATOM 4511 C C . ILE B 1 263 ? 24.832 -20.865 45.815 1.00 24.10 263 ILE B C 1
ATOM 4512 O O . ILE B 1 263 ? 25.968 -20.505 45.547 1.00 24.00 263 ILE B O 1
ATOM 4517 N N . ALA B 1 264 ? 24.377 -20.988 47.054 1.00 27.95 264 ALA B N 1
ATOM 4518 C CA . ALA B 1 264 ? 25.206 -20.693 48.206 1.00 30.42 264 ALA B CA 1
ATOM 4519 C C . ALA B 1 264 ? 26.309 -21.728 48.328 1.00 34.85 264 ALA B C 1
ATOM 4520 O O . ALA B 1 264 ? 26.041 -22.920 48.502 1.00 34.74 264 ALA B O 1
ATOM 4522 N N . GLY B 1 265 ? 27.552 -21.255 48.227 1.00 38.57 265 GLY B N 1
ATOM 4523 C CA . GLY B 1 265 ? 28.716 -22.122 48.318 1.00 41.08 265 GLY B CA 1
ATOM 4524 C C . GLY B 1 265 ? 28.770 -22.927 49.598 1.00 43.37 265 GLY B C 1
ATOM 4525 O O . GLY B 1 265 ? 28.293 -22.491 50.647 1.00 41.41 265 GLY B O 1
ATOM 4526 N N . ALA B 1 266 ? 29.359 -24.111 49.507 1.00 46.43 266 ALA B N 1
ATOM 4527 C CA . ALA B 1 266 ? 29.474 -24.994 50.658 1.00 50.32 266 ALA B CA 1
ATOM 4528 C C . ALA B 1 266 ? 30.640 -25.959 50.479 1.00 53.02 266 ALA B C 1
ATOM 4529 O O . ALA B 1 266 ? 30.935 -26.375 49.363 1.00 53.87 266 ALA B O 1
ATOM 4531 N N . SER B 1 267 ? 31.309 -26.301 51.575 1.00 56.08 267 SER B N 1
ATOM 4532 C CA . SER B 1 267 ? 32.425 -27.228 51.517 1.00 59.12 267 SER B CA 1
ATOM 4533 C C . SER B 1 267 ? 31.903 -28.612 51.879 1.00 61.43 267 SER B C 1
ATOM 4534 O O . SER B 1 267 ? 32.512 -29.340 52.668 1.00 62.53 267 SER B O 1
ATOM 4537 N N . SER B 1 268 ? 30.756 -28.959 51.303 1.00 63.95 268 SER B N 1
ATOM 4538 C CA . SER B 1 268 ? 30.122 -30.251 51.541 1.00 66.44 268 SER B CA 1
ATOM 4539 C C . SER B 1 268 ? 30.714 -31.332 50.643 1.00 68.36 268 SER B C 1
ATOM 4540 O O . SER B 1 268 ? 30.514 -32.522 50.882 1.00 69.35 268 SER B O 1
ATOM 4543 N N . GLY B 1 269 ? 31.445 -30.918 49.611 1.00 69.49 269 GLY B N 1
ATOM 4544 C CA . GLY B 1 269 ? 32.045 -31.882 48.708 1.00 71.04 269 GLY B CA 1
ATOM 4545 C C . GLY B 1 269 ? 30.998 -32.659 47.931 1.00 72.25 269 GLY B C 1
ATOM 4546 O O . GLY B 1 269 ? 31.308 -33.680 47.317 1.00 72.07 269 GLY B O 1
ATOM 4547 N N . TYR B 1 270 ? 29.758 -32.175 47.966 1.00 73.43 270 TYR B N 1
ATOM 4548 C CA . TYR B 1 270 ? 28.651 -32.805 47.258 1.00 75.19 270 TYR B CA 1
ATOM 4549 C C . TYR B 1 270 ? 28.893 -32.827 45.755 1.00 77.10 270 TYR B C 1
ATOM 4550 O O . TYR B 1 270 ? 28.968 -31.779 45.116 1.00 76.89 270 TYR B O 1
ATOM 4559 N N . GLU B 1 271 ? 29.023 -34.026 45.195 1.00 79.79 271 GLU B N 1
ATOM 4560 C CA . GLU B 1 271 ? 29.233 -34.173 43.760 1.00 81.52 271 GLU B CA 1
ATOM 4561 C C . GLU B 1 271 ? 27.916 -34.568 43.106 1.00 81.92 271 GLU B C 1
ATOM 4562 O O . GLU B 1 271 ? 27.335 -35.612 43.410 1.00 81.96 271 GLU B O 1
ATOM 4568 N N . GLY B 1 272 ? 27.435 -33.704 42.222 1.00 82.27 272 GLY B N 1
ATOM 4569 C CA . GLY B 1 272 ? 26.189 -33.976 41.538 1.00 83.35 272 GLY B CA 1
ATOM 4570 C C . GLY B 1 272 ? 26.356 -33.838 40.041 1.00 83.81 272 GLY B C 1
ATOM 4571 O O . GLY B 1 272 ? 27.331 -34.325 39.469 1.00 84.11 272 GLY B O 1
ATOM 4572 N N . THR B 1 273 ? 25.399 -33.165 39.410 1.00 84.12 273 THR B N 1
ATOM 4573 C CA . THR B 1 273 ? 25.418 -32.949 37.970 1.00 84.43 273 THR B CA 1
ATOM 4574 C C . THR B 1 273 ? 24.649 -31.675 37.610 1.00 84.37 273 THR B C 1
ATOM 4575 O O . THR B 1 273 ? 23.621 -31.369 38.219 1.00 84.18 273 THR B O 1
ATOM 4579 N N . LEU B 1 274 ? 25.154 -30.933 36.625 1.00 84.26 274 LEU B N 1
ATOM 4580 C CA . LEU B 1 274 ? 24.499 -29.701 36.177 1.00 84.27 274 LEU B CA 1
ATOM 4581 C C . LEU B 1 274 ? 24.167 -29.790 34.692 1.00 83.16 274 LEU B C 1
ATOM 4582 O O . LEU B 1 274 ? 25.055 -29.957 33.856 1.00 82.69 274 LEU B O 1
ATOM 4587 N N . PRO B 1 275 ? 22.876 -29.667 34.346 1.00 82.81 275 PRO B N 1
ATOM 4588 C CA . PRO B 1 275 ? 22.420 -29.740 32.954 1.00 81.45 275 PRO B CA 1
ATOM 4589 C C . PRO B 1 275 ? 23.064 -28.681 32.076 1.00 78.82 275 PRO B C 1
ATOM 4590 O O . PRO B 1 275 ? 22.850 -27.489 32.265 1.00 78.78 275 PRO B O 1
ATOM 4594 N N . PHE B 1 276 ? 23.859 -29.126 31.114 1.00 75.53 276 PHE B N 1
ATOM 4595 C CA . PHE B 1 276 ? 24.533 -28.209 30.221 1.00 71.70 276 PHE B CA 1
ATOM 4596 C C . PHE B 1 276 ? 23.640 -27.715 29.113 1.00 70.19 276 PHE B C 1
ATOM 4597 O O . PHE B 1 276 ? 23.124 -26.603 29.163 1.00 69.07 276 PHE B O 1
ATOM 4605 N N . ALA B 1 277 ? 23.468 -28.562 28.110 1.00 69.80 277 ALA B N 1
ATOM 4606 C CA . ALA B 1 277 ? 22.655 -28.250 26.949 1.00 69.67 277 ALA B CA 1
ATOM 4607 C C . ALA B 1 277 ? 21.481 -27.330 27.247 1.00 68.66 277 ALA B C 1
ATOM 4608 O O . ALA B 1 277 ? 21.553 -26.123 27.039 1.00 68.07 277 ALA B O 1
ATOM 4610 N N . HIS B 1 278 ? 20.398 -27.916 27.735 1.00 68.79 278 HIS B N 1
ATOM 4611 C CA . HIS B 1 278 ? 19.196 -27.165 28.028 1.00 68.83 278 HIS B CA 1
ATOM 4612 C C . HIS B 1 278 ? 19.334 -26.333 29.298 1.00 67.42 278 HIS B C 1
ATOM 4613 O O . HIS B 1 278 ? 18.571 -26.489 30.255 1.00 68.77 278 HIS B O 1
ATOM 4620 N N . VAL B 1 279 ? 20.324 -25.454 29.296 1.00 64.33 279 VAL B N 1
ATOM 4621 C CA . VAL B 1 279 ? 20.581 -24.563 30.417 1.00 62.10 279 VAL B CA 1
ATOM 4622 C C . VAL B 1 279 ? 21.290 -23.353 29.865 1.00 61.38 279 VAL B C 1
ATOM 4623 O O . VAL B 1 279 ? 20.937 -22.217 30.156 1.00 61.36 279 VAL B O 1
ATOM 4627 N N . PHE B 1 280 ? 22.301 -23.608 29.056 1.00 60.33 280 PHE B N 1
ATOM 4628 C CA . PHE B 1 280 ? 23.036 -22.529 28.461 1.00 59.97 280 PHE B CA 1
ATOM 4629 C C . PHE B 1 280 ? 22.328 -22.108 27.188 1.00 58.33 280 PHE B C 1
ATOM 4630 O O . PHE B 1 280 ? 22.520 -21.000 26.696 1.00 59.69 280 PHE B O 1
ATOM 4638 N N . TYR B 1 281 ? 21.495 -22.997 26.662 1.00 55.98 281 TYR B N 1
ATOM 4639 C CA . TYR B 1 281 ? 20.746 -22.683 25.461 1.00 53.78 281 TYR B CA 1
ATOM 4640 C C . TYR B 1 281 ? 19.633 -21.725 25.845 1.00 50.44 281 TYR B C 1
ATOM 4641 O O . TYR B 1 281 ? 19.228 -20.875 25.053 1.00 51.23 281 TYR B O 1
ATOM 4650 N N . ARG B 1 282 ? 19.128 -21.871 27.066 1.00 44.37 282 ARG B N 1
ATOM 4651 C CA . ARG B 1 282 ? 18.073 -20.995 27.551 1.00 38.86 282 ARG B CA 1
ATOM 4652 C C . ARG B 1 282 ? 18.697 -19.783 28.217 1.00 34.36 282 ARG B C 1
ATOM 4653 O O . ARG B 1 282 ? 18.017 -18.990 28.855 1.00 34.11 282 ARG B O 1
ATOM 4661 N N . GLN B 1 283 ? 20.006 -19.668 28.057 1.00 30.17 283 GLN B N 1
ATOM 4662 C CA . GLN B 1 283 ? 20.763 -18.562 28.597 1.00 28.71 283 GLN B CA 1
ATOM 4663 C C . GLN B 1 283 ? 20.610 -18.358 30.085 1.00 25.42 283 GLN B C 1
ATOM 4664 O O . GLN B 1 283 ? 20.411 -17.244 30.554 1.00 27.22 283 GLN B O 1
ATOM 4670 N N . LEU B 1 284 ? 20.718 -19.446 30.826 1.00 22.65 284 LEU B N 1
ATOM 4671 C CA . LEU B 1 284 ? 20.608 -19.413 32.271 1.00 20.84 284 LEU B CA 1
ATOM 4672 C C . LEU B 1 284 ? 21.973 -19.082 32.882 1.00 20.31 284 LEU B C 1
ATOM 4673 O O . LEU B 1 284 ? 23.022 -19.405 32.316 1.00 19.80 284 LEU B O 1
ATOM 4678 N N . SER B 1 285 ? 21.958 -18.399 34.020 1.00 19.15 285 SER B N 1
ATOM 4679 C CA . SER B 1 285 ? 23.190 -18.047 34.714 1.00 19.04 285 SER B CA 1
ATOM 4680 C C . SER B 1 285 ? 23.189 -18.785 36.039 1.00 17.82 285 SER B C 1
ATOM 4681 O O . SER B 1 285 ? 22.215 -18.741 36.773 1.00 18.68 285 SER B O 1
ATOM 4684 N N . ILE B 1 286 ? 24.278 -19.474 36.339 1.00 19.62 286 ILE B N 1
ATOM 4685 C CA . ILE B 1 286 ? 24.383 -20.192 37.602 1.00 21.94 286 ILE B CA 1
ATOM 4686 C C . ILE B 1 286 ? 25.554 -19.580 38.342 1.00 21.80 286 ILE B C 1
ATOM 4687 O O . ILE B 1 286 ? 26.710 -19.764 37.957 1.00 22.38 286 ILE B O 1
ATOM 4692 N N . LEU B 1 287 ? 25.252 -18.862 39.416 1.00 20.83 287 LEU B N 1
ATOM 4693 C CA . LEU B 1 287 ? 26.270 -18.142 40.175 1.00 21.38 287 LEU B CA 1
ATOM 4694 C C . LEU B 1 287 ? 26.607 -18.652 41.583 1.00 22.22 287 LEU B C 1
ATOM 4695 O O . LEU B 1 287 ? 25.766 -18.650 42.480 1.00 22.46 287 LEU B O 1
ATOM 4700 N N . GLY B 1 288 ? 27.849 -19.073 41.776 1.00 22.15 288 GLY B N 1
ATOM 4701 C CA . GLY B 1 288 ? 28.263 -19.535 43.087 1.00 20.81 288 GLY B CA 1
ATOM 4702 C C . GLY B 1 288 ? 28.407 -18.310 43.965 1.00 21.37 288 GLY B C 1
ATOM 4703 O O . GLY B 1 288 ? 28.905 -17.281 43.518 1.00 21.44 288 GLY B O 1
ATOM 4704 N N . SER B 1 289 ? 27.962 -18.388 45.210 1.00 22.84 289 SER B N 1
ATOM 4705 C CA . SER B 1 289 ? 28.078 -17.233 46.087 1.00 23.67 289 SER B CA 1
ATOM 4706 C C . SER B 1 289 ? 28.430 -17.695 47.490 1.00 23.71 289 SER B C 1
ATOM 4707 O O . SER B 1 289 ? 27.865 -18.662 47.992 1.00 26.21 289 SER B O 1
ATOM 4710 N N . THR B 1 290 ? 29.384 -17.012 48.109 1.00 24.34 290 THR B N 1
ATOM 4711 C CA . THR B 1 290 ? 29.830 -17.362 49.450 1.00 26.14 290 THR B CA 1
ATOM 4712 C C . THR B 1 290 ? 30.040 -16.102 50.286 1.00 26.05 290 THR B C 1
ATOM 4713 O O . THR B 1 290 ? 30.784 -15.203 49.896 1.00 26.40 290 THR B O 1
ATOM 4717 N N . MET B 1 291 ? 29.386 -16.056 51.443 1.00 25.06 291 MET B N 1
ATOM 4718 C CA . MET B 1 291 ? 29.488 -14.925 52.350 1.00 25.53 291 MET B CA 1
ATOM 4719 C C . MET B 1 291 ? 29.253 -13.636 51.587 1.00 25.21 291 MET B C 1
ATOM 4720 O O . MET B 1 291 ? 28.470 -13.613 50.643 1.00 26.00 291 MET B O 1
ATOM 4725 N N . ALA B 1 292 ? 29.909 -12.562 52.002 1.00 24.06 292 ALA B N 1
ATOM 4726 C CA . ALA B 1 292 ? 29.738 -11.280 51.334 1.00 24.85 292 ALA B CA 1
ATOM 4727 C C . ALA B 1 292 ? 30.688 -10.274 51.928 1.00 27.03 292 ALA B C 1
ATOM 4728 O O . ALA B 1 292 ? 31.316 -10.527 52.959 1.00 28.01 292 ALA B O 1
ATOM 4730 N N . SER B 1 293 ? 30.800 -9.128 51.270 1.00 27.95 293 SER B N 1
ATOM 4731 C CA . SER B 1 293 ? 31.670 -8.070 51.759 1.00 27.84 293 SER B CA 1
ATOM 4732 C C . SER B 1 293 ? 31.261 -7.701 53.180 1.00 28.48 293 SER B C 1
ATOM 4733 O O . SER B 1 293 ? 30.078 -7.566 53.473 1.00 30.20 293 SER B O 1
ATOM 4736 N N . LYS B 1 294 ? 32.241 -7.539 54.057 1.00 29.36 294 LYS B N 1
ATOM 4737 C CA . LYS B 1 294 ? 31.963 -7.161 55.433 1.00 30.39 294 LYS B CA 1
ATOM 4738 C C . LYS B 1 294 ? 31.171 -5.868 55.499 1.00 31.43 294 LYS B C 1
ATOM 4739 O O . LYS B 1 294 ? 30.548 -5.575 56.513 1.00 34.06 294 LYS B O 1
ATOM 4745 N N . SER B 1 295 ? 31.214 -5.081 54.432 1.00 30.59 295 SER B N 1
ATOM 4746 C CA . SER B 1 295 ? 30.503 -3.810 54.416 1.00 30.79 295 SER B CA 1
ATOM 4747 C C . SER B 1 295 ? 29.000 -4.016 54.409 1.00 31.40 295 SER B C 1
ATOM 4748 O O . SER B 1 295 ? 28.244 -3.120 54.780 1.00 34.24 295 SER B O 1
ATOM 4751 N N . ARG B 1 296 ? 28.559 -5.189 53.980 1.00 31.70 296 ARG B N 1
ATOM 4752 C CA . ARG B 1 296 ? 27.126 -5.472 53.906 1.00 32.30 296 ARG B CA 1
ATOM 4753 C C . ARG B 1 296 ? 26.427 -5.587 55.253 1.00 32.79 296 ARG B C 1
ATOM 4754 O O . ARG B 1 296 ? 25.216 -5.392 55.343 1.00 32.39 296 ARG B O 1
ATOM 4762 N N . LEU B 1 297 ? 27.186 -5.895 56.299 1.00 32.93 297 LEU B N 1
ATOM 4763 C CA . LEU B 1 297 ? 26.597 -6.050 57.627 1.00 33.28 297 LEU B CA 1
ATOM 4764 C C . LEU B 1 297 ? 25.979 -4.762 58.177 1.00 34.27 297 LEU B C 1
ATOM 4765 O O . LEU B 1 297 ? 24.940 -4.798 58.829 1.00 33.54 297 LEU B O 1
ATOM 4770 N N . PHE B 1 298 ? 26.621 -3.629 57.912 1.00 36.04 298 PHE B N 1
ATOM 4771 C CA . PHE B 1 298 ? 26.136 -2.354 58.414 1.00 38.21 298 PHE B CA 1
ATOM 4772 C C . PHE B 1 298 ? 24.728 -2.013 57.923 1.00 38.49 298 PHE B C 1
ATOM 4773 O O . PHE B 1 298 ? 23.844 -1.678 58.722 1.00 38.14 298 PHE B O 1
ATOM 4781 N N . PRO B 1 299 ? 24.495 -2.094 56.607 1.00 37.74 299 PRO B N 1
ATOM 4782 C CA . PRO B 1 299 ? 23.165 -1.785 56.090 1.00 36.12 299 PRO B CA 1
ATOM 4783 C C . PRO B 1 299 ? 22.164 -2.861 56.492 1.00 36.44 299 PRO B C 1
ATOM 4784 O O . PRO B 1 299 ? 20.968 -2.588 56.631 1.00 38.06 299 PRO B O 1
ATOM 4788 N N . ILE B 1 300 ? 22.646 -4.089 56.674 1.00 33.14 300 ILE B N 1
ATOM 4789 C CA . ILE B 1 300 ? 21.761 -5.182 57.079 1.00 30.27 300 ILE B CA 1
ATOM 4790 C C . ILE B 1 300 ? 21.229 -4.956 58.495 1.00 29.57 300 ILE B C 1
ATOM 4791 O O . ILE B 1 300 ? 20.029 -5.101 58.748 1.00 28.56 300 ILE B O 1
ATOM 4796 N N . LEU B 1 301 ? 22.124 -4.607 59.414 1.00 27.58 301 LEU B N 1
ATOM 4797 C CA . LEU B 1 301 ? 21.720 -4.362 60.795 1.00 28.70 301 LEU B CA 1
ATOM 4798 C C . LEU B 1 301 ? 20.781 -3.162 60.872 1.00 28.59 301 LEU B C 1
ATOM 4799 O O . LEU B 1 301 ? 19.826 -3.152 61.643 1.00 29.30 301 LEU B O 1
ATOM 4804 N N . ARG B 1 302 ? 21.055 -2.157 60.055 1.00 29.80 302 ARG B N 1
ATOM 4805 C CA . ARG B 1 302 ? 20.232 -0.954 60.022 1.00 32.34 302 ARG B CA 1
ATOM 4806 C C . ARG B 1 302 ? 18.793 -1.351 59.678 1.00 31.63 302 ARG B C 1
ATOM 4807 O O . ARG B 1 302 ? 17.855 -0.947 60.358 1.00 31.23 302 ARG B O 1
ATOM 4815 N N . PHE B 1 303 ? 18.628 -2.147 58.623 1.00 30.92 303 PHE B N 1
ATOM 4816 C CA . PHE B 1 303 ? 17.307 -2.609 58.225 1.00 31.34 303 PHE B CA 1
ATOM 4817 C C . PHE B 1 303 ? 16.674 -3.450 59.337 1.00 33.02 303 PHE B C 1
ATOM 4818 O O . PHE B 1 303 ? 15.442 -3.523 59.454 1.00 33.32 303 PHE B O 1
ATOM 4826 N N . VAL B 1 304 ? 17.509 -4.094 60.149 1.00 32.53 304 VAL B N 1
ATOM 4827 C CA . VAL B 1 304 ? 16.993 -4.895 61.252 1.00 32.48 304 VAL B CA 1
ATOM 4828 C C . VAL B 1 304 ? 16.549 -3.992 62.384 1.00 33.01 304 VAL B C 1
ATOM 4829 O O . VAL B 1 304 ? 15.593 -4.291 63.096 1.00 33.72 304 VAL B O 1
ATOM 4833 N N . GLU B 1 305 ? 17.257 -2.890 62.555 1.00 33.31 305 GLU B N 1
ATOM 4834 C CA . GLU B 1 305 ? 16.913 -1.957 63.600 1.00 35.27 305 GLU B CA 1
ATOM 4835 C C . GLU B 1 305 ? 1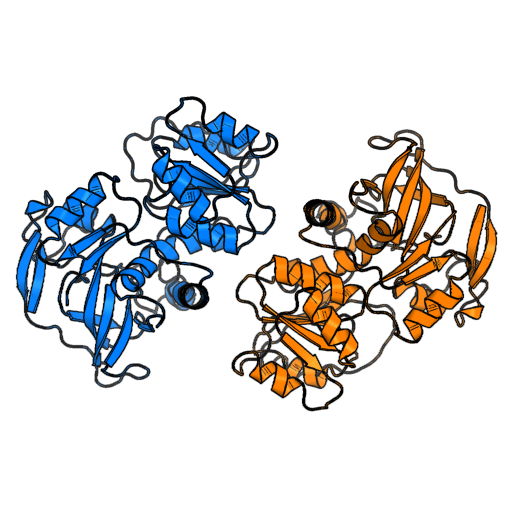5.632 -1.238 63.184 1.00 36.40 305 GLU B C 1
ATOM 4836 O O . GLU B 1 305 ? 14.786 -0.954 64.023 1.00 35.88 305 GLU B O 1
ATOM 4842 N N . GLU B 1 306 ? 15.482 -0.969 61.888 1.00 36.47 306 GLU B N 1
ATOM 4843 C CA . GLU B 1 306 ? 14.286 -0.306 61.378 1.00 36.31 306 GLU B CA 1
ATOM 4844 C C . GLU B 1 306 ? 13.113 -1.268 61.360 1.00 35.56 306 GLU B C 1
ATOM 4845 O O . GLU B 1 306 ? 11.969 -0.853 61.209 1.00 37.20 306 GLU B O 1
ATOM 4851 N N . GLY B 1 307 ? 13.402 -2.558 61.486 1.00 34.66 307 GLY B N 1
ATOM 4852 C CA . GLY B 1 307 ? 12.348 -3.557 61.477 1.00 34.11 307 GLY B CA 1
ATOM 4853 C C . GLY B 1 307 ? 12.005 -4.121 60.104 1.00 34.60 307 GLY B C 1
ATOM 4854 O O . GLY B 1 307 ? 11.116 -4.962 59.985 1.00 34.15 307 GLY B O 1
ATOM 4855 N N . LYS B 1 308 ? 12.710 -3.678 59.069 1.00 33.39 308 LYS B N 1
ATOM 4856 C CA . LYS B 1 308 ? 12.445 -4.155 57.723 1.00 33.36 308 LYS B CA 1
ATOM 4857 C C . LYS B 1 308 ? 12.923 -5.584 57.525 1.00 32.21 308 LYS B C 1
ATOM 4858 O O . LYS B 1 308 ? 12.486 -6.276 56.605 1.00 32.28 308 LYS B O 1
ATOM 4864 N N . LEU B 1 309 ? 13.832 -6.024 58.389 1.00 29.82 309 LEU B N 1
ATOM 4865 C CA . LEU B 1 309 ? 14.357 -7.386 58.330 1.00 27.79 309 LEU B CA 1
ATOM 4866 C C . LEU B 1 309 ? 14.403 -7.907 59.748 1.00 27.61 309 LEU B C 1
ATOM 4867 O O . LEU B 1 309 ? 14.714 -7.163 60.676 1.00 26.83 309 LEU B O 1
ATOM 4872 N N . LYS B 1 310 ? 14.084 -9.179 59.922 1.00 26.65 310 LYS B N 1
ATOM 4873 C CA . LYS B 1 310 ? 14.118 -9.768 61.247 1.00 26.73 310 LYS B CA 1
ATOM 4874 C C . LYS B 1 310 ? 14.830 -11.107 61.246 1.00 26.10 310 LYS B C 1
ATOM 4875 O O . LYS B 1 310 ? 14.815 -11.842 60.255 1.00 24.52 310 LYS B O 1
ATOM 4881 N N . PRO B 1 311 ? 15.501 -11.419 62.355 1.00 24.19 311 PRO B N 1
ATOM 4882 C CA . PRO B 1 311 ? 16.218 -12.677 62.490 1.00 24.61 311 PRO B CA 1
ATOM 4883 C C . PRO B 1 311 ? 15.184 -13.740 62.725 1.00 24.82 311 PRO B C 1
ATOM 4884 O O . PRO B 1 311 ? 14.099 -13.445 63.210 1.00 27.18 311 PRO B O 1
ATOM 4888 N N . VAL B 1 312 ? 15.499 -14.978 62.384 1.00 24.39 312 VAL B N 1
ATOM 4889 C CA . VAL B 1 312 ? 14.532 -16.028 62.604 1.00 23.73 312 VAL B CA 1
ATOM 4890 C C . VAL B 1 312 ? 15.138 -17.100 63.495 1.00 23.71 312 VAL B C 1
ATOM 4891 O O . VAL B 1 312 ? 15.798 -18.017 63.011 1.00 24.69 312 VAL B O 1
ATOM 4895 N N . VAL B 1 313 ? 14.920 -16.968 64.800 1.00 20.44 313 VAL B N 1
ATOM 4896 C CA . VAL B 1 313 ? 15.432 -17.933 65.758 1.00 18.43 313 VAL B CA 1
ATOM 4897 C C . VAL B 1 313 ? 14.401 -19.045 65.950 1.00 18.20 313 VAL B C 1
ATOM 4898 O O . VAL B 1 313 ? 13.388 -18.861 66.616 1.00 17.43 313 VAL B O 1
ATOM 4902 N N . GLY B 1 314 ? 14.660 -20.193 65.336 1.00 18.96 314 GLY B N 1
ATOM 4903 C CA . GLY B 1 314 ? 13.739 -21.308 65.450 1.00 17.63 314 GLY B CA 1
ATOM 4904 C C . GLY B 1 314 ? 13.817 -21.994 66.798 1.00 20.53 314 GLY B C 1
ATOM 4905 O O . GLY B 1 314 ? 12.797 -22.428 67.350 1.00 19.93 314 GLY B O 1
ATOM 4906 N N . GLN B 1 315 ? 15.032 -22.089 67.332 1.00 20.67 315 GLN B N 1
ATOM 4907 C CA . GLN B 1 315 ? 15.263 -22.727 68.621 1.00 21.28 315 GLN B CA 1
ATOM 4908 C C . GLN B 1 315 ? 16.526 -22.227 69.325 1.00 21.63 315 GLN B C 1
ATOM 4909 O O . GLN B 1 315 ? 17.462 -21.735 68.684 1.00 19.31 315 GLN B O 1
ATOM 4915 N N . VAL B 1 316 ? 16.520 -22.311 70.655 1.00 18.81 316 VAL B N 1
ATOM 4916 C CA . VAL B 1 316 ? 17.691 -21.957 71.446 1.00 20.54 316 VAL B CA 1
ATOM 4917 C C . VAL B 1 316 ? 17.919 -23.080 72.431 1.00 22.04 316 VAL B C 1
ATOM 4918 O O . VAL B 1 316 ? 16.974 -23.655 72.987 1.00 20.60 316 VAL B O 1
ATOM 4922 N N . LEU B 1 317 ? 19.189 -23.405 72.614 1.00 23.27 317 LEU B N 1
ATOM 4923 C CA . LEU B 1 317 ? 19.598 -24.456 73.533 1.00 24.97 317 LEU B CA 1
ATOM 4924 C C . LEU B 1 317 ? 20.789 -23.892 74.283 1.00 25.29 317 LEU B C 1
ATOM 4925 O O . LEU B 1 317 ? 21.372 -22.888 73.864 1.00 25.21 317 LEU B O 1
ATOM 4930 N N . PRO B 1 318 ? 21.143 -24.503 75.416 1.00 24.37 318 PRO B N 1
ATOM 4931 C CA . PRO B 1 318 ? 22.293 -24.025 76.183 1.00 23.86 318 PRO B CA 1
ATOM 4932 C C . PRO B 1 318 ? 23.574 -24.404 75.430 1.00 24.06 318 PRO B C 1
ATOM 4933 O O . PRO B 1 318 ? 23.616 -25.429 74.755 1.00 25.19 318 PRO B O 1
ATOM 4937 N N . LEU B 1 319 ? 24.609 -23.582 75.538 1.00 23.41 319 LEU B N 1
ATOM 4938 C CA . LEU B 1 319 ? 25.868 -23.869 74.861 1.00 25.99 319 LEU B CA 1
ATOM 4939 C C . LEU B 1 319 ? 26.270 -25.336 74.988 1.00 26.94 319 LEU B C 1
ATOM 4940 O O . LEU B 1 319 ? 26.654 -25.963 74.005 1.00 27.45 319 LEU B O 1
ATOM 4945 N N . GLU B 1 320 ? 26.161 -25.892 76.191 1.00 28.36 320 GLU B N 1
ATOM 4946 C CA . GLU B 1 320 ? 26.542 -27.287 76.411 1.00 29.64 320 GLU B CA 1
ATOM 4947 C C . GLU B 1 320 ? 25.728 -28.326 75.636 1.00 29.40 320 GLU B C 1
ATOM 4948 O O . GLU B 1 320 ? 26.134 -29.479 75.537 1.00 28.46 320 GLU B O 1
ATOM 4954 N N . ALA B 1 321 ? 24.589 -27.933 75.079 1.00 29.15 321 ALA B N 1
ATOM 4955 C CA . ALA B 1 321 ? 23.790 -28.878 74.306 1.00 28.31 321 ALA B CA 1
ATOM 4956 C C . ALA B 1 321 ? 24.131 -28.730 72.816 1.00 29.91 321 ALA B C 1
ATOM 4957 O O . ALA B 1 321 ? 23.320 -29.071 71.946 1.00 31.31 321 ALA B O 1
ATOM 4959 N N . ALA B 1 322 ? 25.330 -28.225 72.528 1.00 29.19 322 ALA B N 1
ATOM 4960 C CA . ALA B 1 322 ? 25.779 -28.035 71.153 1.00 29.66 322 ALA B CA 1
ATOM 4961 C C . ALA B 1 322 ? 25.518 -29.285 70.324 1.00 30.49 322 ALA B C 1
ATOM 4962 O O . ALA B 1 322 ? 25.079 -29.202 69.176 1.00 29.21 322 ALA B O 1
ATOM 4964 N N . ALA B 1 323 ? 25.789 -30.446 70.906 1.00 30.75 323 ALA B N 1
ATOM 4965 C CA . ALA B 1 323 ? 25.571 -31.697 70.197 1.00 32.73 323 ALA B CA 1
ATOM 4966 C C . ALA B 1 323 ? 24.125 -31.790 69.736 1.00 32.77 323 ALA B C 1
ATOM 4967 O O . ALA B 1 323 ? 23.846 -32.046 68.570 1.00 34.75 323 ALA B O 1
ATOM 4969 N N . GLU B 1 324 ? 23.208 -31.576 70.666 1.00 33.74 324 GLU B N 1
ATOM 4970 C CA . GLU B 1 324 ? 21.786 -31.629 70.372 1.00 35.04 324 GLU B CA 1
ATOM 4971 C C . GLU B 1 324 ? 21.469 -30.627 69.260 1.00 34.78 324 GLU B C 1
ATOM 4972 O O . GLU B 1 324 ? 20.657 -30.894 68.375 1.00 33.43 324 GLU B O 1
ATOM 4978 N N . GLY B 1 325 ? 22.127 -29.474 69.307 1.00 34.41 325 GLY B N 1
ATOM 4979 C CA . GLY B 1 325 ? 21.909 -28.459 68.294 1.00 35.01 325 GLY B CA 1
ATOM 4980 C C . GLY B 1 325 ? 22.287 -28.955 66.908 1.00 36.71 325 GLY B C 1
ATOM 4981 O O . GLY B 1 325 ? 21.576 -28.695 65.934 1.00 36.32 325 GLY B O 1
ATOM 4982 N N . HIS B 1 326 ? 23.413 -29.660 66.812 1.00 37.29 326 HIS B N 1
ATOM 4983 C CA . HIS B 1 326 ? 23.863 -30.187 65.528 1.00 38.99 326 HIS B CA 1
ATOM 4984 C C . HIS B 1 326 ? 22.907 -31.252 64.975 1.00 40.66 326 HIS B C 1
ATOM 4985 O O . HIS B 1 326 ? 22.698 -31.337 63.768 1.00 40.64 326 HIS B O 1
ATOM 4992 N N . ARG B 1 327 ? 22.328 -32.060 65.857 1.00 43.12 327 ARG B N 1
ATOM 4993 C CA . ARG B 1 327 ? 21.382 -33.073 65.425 1.00 45.62 327 ARG B CA 1
ATOM 4994 C C . ARG B 1 327 ? 20.121 -32.386 64.907 1.00 46.23 327 ARG B C 1
ATOM 4995 O O . ARG B 1 327 ? 19.439 -32.912 64.033 1.00 48.19 327 ARG B O 1
ATOM 5003 N N . LEU B 1 328 ? 19.806 -31.208 65.436 1.00 45.46 328 LEU B N 1
ATOM 5004 C CA . LEU B 1 328 ? 18.622 -30.494 64.977 1.00 45.44 328 LEU B CA 1
ATOM 5005 C C . LEU B 1 328 ? 18.820 -30.040 63.544 1.00 45.58 328 LEU B C 1
ATOM 5006 O O . LEU B 1 328 ? 17.868 -29.993 62.768 1.00 45.76 328 LEU B O 1
ATOM 5011 N N . LEU B 1 329 ? 20.060 -29.700 63.202 1.00 46.64 329 LEU B N 1
ATOM 5012 C CA . LEU B 1 329 ? 20.387 -29.271 61.846 1.00 48.47 329 LEU B CA 1
ATOM 5013 C C . LEU B 1 329 ? 20.504 -30.477 60.927 1.00 50.26 329 LEU B C 1
ATOM 5014 O O . LEU B 1 329 ? 19.919 -30.503 59.850 1.00 49.79 329 LEU B O 1
ATOM 5019 N N . GLU B 1 330 ? 21.249 -31.484 61.366 1.00 53.83 330 GLU B N 1
ATOM 5020 C CA . GLU B 1 330 ? 21.424 -32.677 60.561 1.00 57.31 330 GLU B CA 1
ATOM 5021 C C . GLU B 1 330 ? 20.104 -33.388 60.318 1.00 58.84 330 GLU B C 1
ATOM 5022 O O . GLU B 1 330 ? 19.964 -34.132 59.348 1.00 60.48 330 GLU B O 1
ATOM 5028 N N . GLU B 1 331 ? 19.134 -33.175 61.197 1.00 58.90 331 GLU B N 1
ATOM 5029 C CA . GLU B 1 331 ? 17.834 -33.804 61.012 1.00 59.60 331 GLU B CA 1
ATOM 5030 C C . GLU B 1 331 ? 16.860 -32.802 60.418 1.00 59.51 331 GLU B C 1
ATOM 5031 O O . GLU B 1 331 ? 15.675 -33.095 60.254 1.00 59.33 331 GLU B O 1
ATOM 5037 N N . ARG B 1 332 ? 17.375 -31.622 60.083 1.00 59.21 332 ARG B N 1
ATOM 5038 C CA . ARG B 1 332 ? 16.563 -30.554 59.509 1.00 59.16 332 ARG B CA 1
ATOM 5039 C C . ARG B 1 332 ? 15.163 -30.530 60.115 1.00 57.40 332 ARG B C 1
ATOM 5040 O O . ARG B 1 332 ? 14.183 -30.879 59.460 1.00 57.66 332 ARG B O 1
ATOM 5048 N N . ARG B 1 333 ? 15.081 -30.103 61.370 1.00 55.09 333 ARG B N 1
ATOM 5049 C CA . ARG B 1 333 ? 13.812 -30.055 62.081 1.00 52.29 333 ARG B CA 1
ATOM 5050 C C . ARG B 1 333 ? 13.452 -28.660 62.568 1.00 48.33 333 ARG B C 1
ATOM 5051 O O . ARG B 1 333 ? 12.490 -28.486 63.312 1.00 49.04 333 ARG B O 1
ATOM 5059 N N . VAL B 1 334 ? 14.206 -27.654 62.165 1.00 42.51 334 VAL B N 1
ATOM 5060 C CA . VAL B 1 334 ? 13.874 -26.336 62.650 1.00 38.63 334 VAL B CA 1
ATOM 5061 C C . VAL B 1 334 ? 13.786 -25.300 61.550 1.00 34.29 334 VAL B C 1
ATOM 5062 O O . VAL B 1 334 ? 14.620 -25.247 60.650 1.00 34.40 334 VAL B O 1
ATOM 5066 N N . PHE B 1 335 ? 12.745 -24.488 61.607 1.00 29.80 335 PHE B N 1
ATOM 5067 C CA . PHE B 1 335 ? 12.582 -23.447 60.614 1.00 26.91 335 PHE B CA 1
ATOM 5068 C C . PHE B 1 335 ? 13.347 -22.219 61.099 1.00 25.94 335 PHE B C 1
ATOM 5069 O O . PHE B 1 335 ? 12.962 -21.566 62.066 1.00 26.31 335 PHE B O 1
ATOM 5077 N N . GLY B 1 336 ? 14.443 -21.916 60.424 1.00 24.41 336 GLY B N 1
ATOM 5078 C CA . GLY B 1 336 ? 15.235 -20.779 60.822 1.00 24.28 336 GLY B CA 1
ATOM 5079 C C . GLY B 1 336 ? 16.532 -21.178 61.496 1.00 24.57 336 GLY B C 1
ATOM 5080 O O . GLY B 1 336 ? 17.063 -22.266 61.265 1.00 23.64 336 GLY B O 1
ATOM 5081 N N . LYS B 1 337 ? 17.033 -20.298 62.352 1.00 24.11 337 LYS B N 1
ATOM 5082 C CA . LYS B 1 337 ? 18.296 -20.535 63.025 1.00 25.62 337 LYS B CA 1
ATOM 5083 C C . LYS B 1 337 ? 18.220 -21.246 64.385 1.00 25.47 337 LYS B C 1
ATOM 5084 O O . LYS B 1 337 ? 17.199 -21.218 65.083 1.00 25.92 337 LYS B O 1
ATOM 5090 N N . VAL B 1 338 ? 19.320 -21.907 64.729 1.00 23.92 338 VAL B N 1
ATOM 5091 C CA . VAL B 1 338 ? 19.469 -22.611 65.997 1.00 22.69 338 VAL B CA 1
ATOM 5092 C C . VAL B 1 33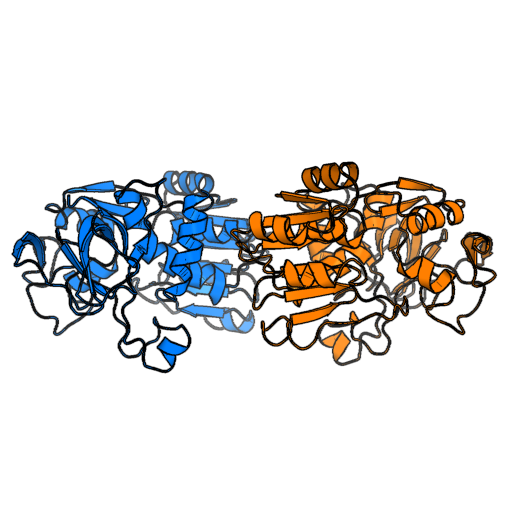8 ? 20.534 -21.825 66.762 1.00 21.49 338 VAL B C 1
ATOM 5093 O O . VAL B 1 338 ? 21.652 -21.655 66.273 1.00 20.94 338 VAL B O 1
ATOM 5097 N N . VAL B 1 339 ? 20.185 -21.346 67.952 1.00 21.17 339 VAL B N 1
ATOM 5098 C CA . VAL B 1 339 ? 21.115 -20.551 68.735 1.00 20.04 339 VAL B CA 1
ATOM 5099 C C . VAL B 1 339 ? 21.448 -21.106 70.103 1.00 20.69 339 VAL B C 1
ATOM 5100 O O . VAL B 1 339 ? 20.592 -21.642 70.810 1.00 20.98 339 VAL B O 1
ATOM 5104 N N . LEU B 1 340 ? 22.716 -20.947 70.459 1.00 21.52 340 LEU B N 1
ATOM 5105 C CA . LEU B 1 340 ? 23.253 -21.406 71.722 1.00 23.94 340 LEU B CA 1
ATOM 5106 C C . LEU B 1 340 ? 23.439 -20.248 72.691 1.00 27.26 340 LEU B C 1
ATOM 5107 O O . LEU B 1 340 ? 24.135 -19.273 72.388 1.00 28.12 340 LEU B O 1
ATOM 5112 N N . GLN B 1 341 ? 22.811 -20.349 73.858 1.00 30.19 341 GLN B N 1
ATOM 5113 C CA . GLN B 1 341 ? 22.948 -19.304 74.875 1.00 34.42 341 GLN B CA 1
ATOM 5114 C C . GLN B 1 341 ? 24.248 -19.581 75.611 1.00 35.11 341 GLN B C 1
ATOM 5115 O O . GLN B 1 341 ? 24.466 -20.686 76.100 1.00 33.31 341 GLN B O 1
ATOM 5121 N N . VAL B 1 342 ? 25.110 -18.574 75.678 1.00 37.68 342 VAL B N 1
ATOM 5122 C CA . VAL B 1 342 ? 26.394 -18.722 76.343 1.00 40.20 342 VAL B CA 1
ATOM 5123 C C . VAL B 1 342 ? 26.466 -17.925 77.636 1.00 42.86 342 VAL B C 1
ATOM 5124 O O . VAL B 1 342 ? 25.943 -16.812 77.728 1.00 43.48 342 VAL B O 1
ATOM 5128 N N . GLY B 1 343 ? 27.119 -18.507 78.637 1.00 47.02 343 GLY B N 1
ATOM 5129 C CA . GLY B 1 343 ? 27.275 -17.848 79.923 1.00 51.46 343 GLY B CA 1
ATOM 5130 C C . GLY B 1 343 ? 26.095 -18.037 80.853 1.00 53.97 343 GLY B C 1
ATOM 5131 O O . GLY B 1 343 ? 25.618 -17.024 81.416 1.00 55.83 343 GLY B O 1
#

Organism: Thermus thermophilus (strain ATCC 27634 / DSM 579 / HB8) (NCBI:txid300852)

Secondary structure (DSSP, 8-state):
-EEEEE-SSSSGGGEEEEE-PPP---TTEEEEEEEEEE--HHHHHHHHTSSSTT--SSEE--SEEEEEEEEE-SS--S--TT-EEEE--EE--S-SHHHHTT-GGG-TT-EETTTSS--SSBSEEEEEGGGEEEPPTTS-HHHHHHSHHHHHHHHIIIIIIS---TT-EEEE-STTSTTHHHHHHHHHHTT-EEEEEESSHHHHHHHHHHT-SEEEETTSTTHHHHHHHHTTTT-EEEEEESS-SSSHHHHHHHEEEEEEEEESS---S------TTHHHHTT-EEEE--S--GGGHHHHHHHHHHTSS---EEEEEEGGGHHHHHHHHHTT-SSSEEEEE--/-EEEEESSSSSGGGEEEEE-PPP---TTEEEEEEEEEE--HHHHHHHHTSSS-S--SSB---SEEEEEEEEE-TT--S--TT-EEEE--EE--S-STTGGGT-GGG-TT-EETTTSS--SSBSEEEEEGGGEEEPPTTS-HHHHHTSHHHHHHHHIIIIIIS---TT-EEEESSBTBHHHHHHHHHHHHTT-EEEEEESSHHHHHHHHHHT-SEEEETTSTTHHHHHHHHTTTS-EEEEEES-S-SSHHHHHHHEEEEEEEEEE---S--------HHHHTTT-EEEEE-S--GGGHHHHHHHHHTTSS---EEEEEEGGGHHHHHHHHHTT--SSEEEEE--

Sequence (686 aa):
MRAVVMRARGGPEVLEVADLPVPEPGPKEVRVRLKAAALNHLDVWVRKGVASPKLPLPHVLGADGSGVVDAVGPGVEGFAPGDEVVINPGLSCGRCERCLAGEDNLCPRYQILGEHRHGTYAEYVVLPEANLAPKPKNLSFEEAAAIPLTFLTAWQMVVDKLGVRPGDDVLVMAAGSGVSVAAIQIAKLFGARVIATAGSEDKLRRAKALGADETVNYTHPDWPKEVRRLTGGKGADKVVDHTGALYFEGVIKATANGGRIAIAGASSGYEGTLPFAHVFYRQLSILGSTMASKSRLFPILRFVEEGKLKPVVGQVLPLEAAAEGHRLLEERRVFGKVVLQVGMRAVVMRARGGPEVLEVADLPVPEPGPKEVRVRLKAAALNHLDVWVRKGVASPKLPLPHVLGADGSGVVDAVGPGVEGFAPGDEVVINPGLSCGRCERCLAGEDNLCPRYQILGEHRHGTYAEYVVLPEANLAPKPKNLSFEEAAAIPLTFLTAWQMVVDKLGVRPGDDVLVMAAGSGVSVAAIQIAKLFGARVIATAGSEDKLRRAKALGADETVNYTHPDWPKEVRRLTGGKGADKVVDHTGALYFEGVIKATANGGRIAIAGASSGYEGTLPFAHVFYRQLSILGSTMASKSRLFPILRFVEEGKLKPVVGQVLPLEAAAEGHRLLEERRVFGKVVLQVG

Nearest PDB structures (foldseek):
  2eih-assembly1_A  TM=9.858E-01  e=1.889E-68  Thermus thermophilus HB8
  5k1s-assembly2_C  TM=9.131E-01  e=5.433E-37  Myxococcus xanthus DK 1622
  5k1s-assembly1_B  TM=9.360E-01  e=1.770E-33  Myxococcus xanthus DK 1622
  2eer-assembly1_B  TM=9.301E-01  e=1.880E-33  Sulfurisphaera tokodaii str. 7
  5k1s-assembly2_D  TM=9.311E-01  e=7.536E-33  Myxococcus xanthus DK 1622

CATH classification: 3.90.180.10 (+1 more: 3.40.50.720)

B-factor: mean 39.64, std 17.73, range [11.42, 120.51]